Protein AF-A0AA35T6A8-F1 (afdb_monomer_lite)

Foldseek 3Di:
DVVVLVVVLVVLVVLVVVVVVVVPDDPVVVVVVVVPDPPPPPPVVVNVVNVVSVVVSVVSVVVVVVVVVVVVVVVVVVVVVVVVVVVVVVVVVVVVVVVVVVVVVVVVVVVVVVVVVVVVVVVVVVVVVVVVVVVVVVVVVVVVVVVVVVVVVVVVVVVVVVVVVVVVVVVVVVVVVVVVVVVVVVVVVVVVVVVVVVVVVVVVVVVVVVVVVVVVVVVVVVVVVVVVVVVVVVVVVVVVVDPDDDDDDPPVVVVVVVVVVVVVVVVVVVVVVPDDDDDDDDDDDPPPPVDDDDPLDDDPWDWDLWDWDDAPQWIWIALTDTDDAHFIWIARPVVGDIDTQHDQFHQWAWEAEPRWIKTAWGAGVVGDIFQAIWTQDPVVSDIDGPADGHPDGAGQWYWYYDHQKIWIAAHAQFFWIWIARNVVRDIDTDDTHPAHFGSWDWDADPRRIDTHGHDHPDPDDDDDDDD

Secondary structure (DSSP, 8-state):
-HHHHHHHHHHHHHHHHHHHHHHTS-HHHHHHHTTT----SHHHHHHHHHHHHHHHHHHHHHHHHHHHHHHHHHHHHHHHHHHHHHHHHHHHHHHHHHHHHHHHHHHHHHHHHHHHHHHHHHHHHHHHHHHHHHHHHHHHHHHHHHHHHHHHHHHHHHHHHHHHHHHHHHHHHHHHHHHHHHHHHHHHHHHHHHHHHHHHHHHHHHHHHHHHHHHHHHHHHHHHHHHHHHHHHHHHHHHTT-------SSSHHHHHHHHHHHHHHHHHHHHHTT--PPPPPPP----------------SS-EES-EEEEETTEEEEESSEESS--EEEEEETTTTEEEEEE---BS-EEEEETTEEEEE--B-TT--B---EEEEETTTTEEE--SPPPSS--SS-EEEEETTEEEEE--TT---EEEEETTTTEEEEEPPPSS--BS-EEEEETTEEEEE--B---S--------

pLDDT: mean 77.24, std 17.96, range [26.58, 97.88]

InterPro domains:
  IPR015915 Kelch-type beta-propeller [G3DSA:2.120.10.80] (229-461)
  IPR015915 Kelch-type beta-propeller [SSF117281] (291-443)

Organism: Geodia barretti (NCBI:txid519541)

Radius of gyration: 78.07 Å; chains: 1; bounding box: 128×66×271 Å

Sequence (467 aa):
MEKAELEEVAKGKEKMLAVKELETMDIPRLRKELKECQLEKSGIERLYQLKEEMAIVKEQEIAVKHKVLLDAQKQLATQTEEYLSLKEELKRKSAQIHSLKDDHRALETLKAEEIEMWESKFAAKDRQLLKEEEVVSETMRELSALQQKCSSLETQLAEKVNEIRNITDIKVAALNEEIRIKTGKLENLERMMATESQQLSKKKEALSKLREELSSLQQKCSSLETQLEKSERRNETLEAAEGANADMMTVKEATIAALTAELKEKDKFLQLSKNKVLEPLPSLLTCNLPLKWSNPMNMPLGMWAGQAVLLGGNIYVGGGGAEKNRGLLKFKMEGNVWTLISWPVENFGLAVVSDQLVAIGGAYKNSGAIDEVWVFNPATAAWLQPFPRMPTARSWASAIGFKRWVIVAGGSGKKCVEVLDTVTKEWYNAIALPRETARPSLTIDAGNPICGDGEIHDQHISSSAHS

Structure (mmCIF, N/CA/C/O backbone):
data_AF-A0AA35T6A8-F1
#
_entry.id   AF-A0AA35T6A8-F1
#
loop_
_atom_site.group_PDB
_atom_site.id
_atom_site.type_symbol
_atom_site.label_atom_id
_atom_site.label_alt_id
_atom_site.label_comp_id
_atom_site.label_asym_id
_atom_site.label_entity_id
_atom_site.label_seq_id
_atom_site.pdbx_PDB_ins_code
_atom_site.Cartn_x
_atom_site.Cartn_y
_atom_site.Cartn_z
_atom_site.occupancy
_atom_site.B_iso_or_equiv
_atom_site.auth_seq_id
_atom_site.auth_comp_id
_atom_site.auth_asym_id
_atom_site.auth_atom_id
_atom_site.pdbx_PDB_model_num
ATOM 1 N N . MET A 1 1 ? 41.158 25.167 -109.865 1.00 49.22 1 MET A N 1
ATOM 2 C CA . MET A 1 1 ? 42.283 25.787 -110.597 1.00 49.22 1 MET A CA 1
ATOM 3 C C . MET A 1 1 ? 43.148 24.755 -111.322 1.00 49.22 1 MET 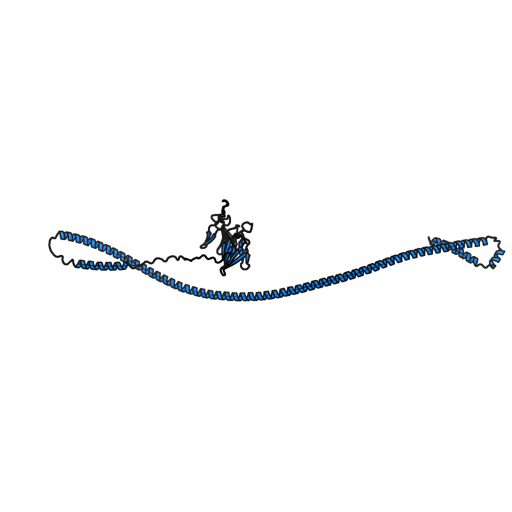A C 1
ATOM 5 O O . MET A 1 1 ? 43.542 25.050 -112.434 1.00 49.22 1 MET A O 1
ATOM 9 N N . GLU A 1 2 ? 43.339 23.531 -110.806 1.00 56.56 2 GLU A N 1
ATOM 10 C CA . GLU A 1 2 ? 44.155 22.478 -111.465 1.00 56.56 2 GLU A CA 1
ATOM 11 C C . GLU A 1 2 ? 43.682 22.029 -112.862 1.00 56.56 2 GLU A C 1
ATOM 13 O O . GLU A 1 2 ? 44.498 21.660 -113.699 1.00 56.56 2 GLU A O 1
ATOM 18 N N . LYS A 1 3 ? 42.373 22.065 -113.157 1.00 52.19 3 LYS A N 1
ATOM 19 C CA . LYS A 1 3 ? 41.840 21.548 -114.433 1.00 52.19 3 LYS A CA 1
ATOM 20 C C . LYS A 1 3 ? 42.220 22.405 -115.653 1.00 52.19 3 LYS A C 1
ATOM 22 O O . LYS A 1 3 ? 42.416 21.855 -116.729 1.00 52.19 3 LYS A O 1
ATOM 27 N N . ALA A 1 4 ? 42.349 23.722 -115.473 1.00 55.69 4 ALA A N 1
ATOM 28 C CA . ALA A 1 4 ? 42.693 24.654 -116.550 1.00 55.69 4 ALA A CA 1
ATOM 29 C C . ALA A 1 4 ? 44.192 24.604 -116.899 1.00 55.69 4 ALA A C 1
ATOM 31 O O . ALA A 1 4 ? 44.550 24.616 -118.072 1.00 55.69 4 ALA A O 1
ATOM 32 N N . GLU A 1 5 ? 45.060 24.465 -115.890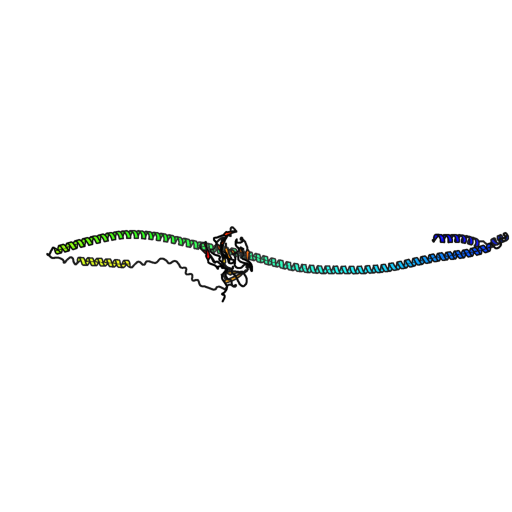 1.00 55.09 5 GLU A N 1
ATOM 33 C CA . GLU A 1 5 ? 46.511 24.313 -116.086 1.00 55.09 5 GLU A CA 1
ATOM 34 C C . GLU A 1 5 ? 46.851 22.954 -116.735 1.00 55.09 5 GLU A C 1
ATOM 36 O O . GLU A 1 5 ? 47.713 22.874 -117.608 1.00 55.09 5 GLU A O 1
ATOM 41 N N . LEU A 1 6 ? 46.118 21.883 -116.395 1.00 56.81 6 LEU A N 1
ATOM 42 C CA . LEU A 1 6 ? 46.264 20.569 -117.041 1.00 56.81 6 LEU A CA 1
ATOM 43 C C . LEU A 1 6 ? 45.809 20.556 -118.514 1.00 56.81 6 LEU A C 1
ATOM 45 O O . LEU A 1 6 ? 46.412 19.853 -119.326 1.00 56.81 6 LEU A O 1
ATOM 49 N N . GLU A 1 7 ? 44.779 21.328 -118.878 1.00 63.25 7 GLU A N 1
ATOM 50 C CA . GLU A 1 7 ? 44.326 21.476 -120.273 1.00 63.25 7 GLU A CA 1
ATOM 51 C C . GLU A 1 7 ? 45.355 22.205 -121.149 1.00 63.25 7 GLU A C 1
ATOM 53 O O . GLU A 1 7 ? 45.521 21.866 -122.325 1.00 63.25 7 GLU A O 1
ATOM 58 N N . GLU A 1 8 ? 46.082 23.172 -120.586 1.00 59.03 8 GLU A N 1
ATOM 59 C CA . GLU A 1 8 ? 47.137 23.892 -121.302 1.00 59.03 8 GLU A CA 1
ATOM 60 C C . GLU A 1 8 ? 48.355 22.989 -121.573 1.00 59.03 8 GLU A C 1
ATOM 62 O O . GLU A 1 8 ? 48.864 22.936 -122.697 1.00 59.03 8 GLU A O 1
ATOM 67 N N . VAL A 1 9 ? 48.741 22.168 -120.589 1.00 57.66 9 VAL A N 1
ATOM 68 C CA . VAL A 1 9 ? 49.792 21.145 -120.741 1.00 57.66 9 VAL A CA 1
ATOM 69 C C . VAL A 1 9 ? 49.379 20.055 -121.742 1.00 57.66 9 VAL A C 1
ATOM 71 O O . VAL A 1 9 ? 50.210 19.594 -122.529 1.00 57.66 9 VAL A O 1
ATOM 74 N N . ALA A 1 10 ? 48.098 19.666 -121.785 1.00 60.62 10 ALA A N 1
ATOM 75 C CA . ALA A 1 10 ? 47.586 18.705 -122.766 1.00 60.62 10 ALA A CA 1
ATOM 76 C C . ALA A 1 10 ? 47.690 19.231 -124.212 1.00 60.62 10 ALA A C 1
ATOM 78 O O . ALA A 1 10 ? 48.169 18.505 -125.087 1.00 60.62 10 ALA A O 1
ATOM 79 N N . LYS A 1 11 ? 47.353 20.509 -124.449 1.00 61.12 11 LYS A N 1
ATOM 80 C CA . LYS A 1 11 ? 47.552 21.178 -125.751 1.00 61.12 11 LYS A CA 1
ATOM 81 C C . LYS A 1 11 ? 49.030 21.264 -126.148 1.00 61.12 11 LYS A C 1
ATOM 83 O O . LYS A 1 11 ? 49.364 21.114 -127.323 1.00 61.12 11 LYS A O 1
ATOM 88 N N . GLY A 1 12 ? 49.931 21.465 -125.184 1.00 58.44 12 GLY A N 1
ATOM 89 C CA . GLY A 1 12 ? 51.380 21.399 -125.413 1.00 58.44 12 GLY A CA 1
ATOM 90 C C . GLY A 1 12 ? 51.865 19.996 -125.805 1.00 58.44 12 GLY A C 1
ATOM 91 O O . GLY A 1 12 ? 52.747 19.852 -126.651 1.00 58.44 12 GLY A O 1
ATOM 92 N N . LYS A 1 13 ? 51.251 18.946 -125.247 1.00 60.94 13 LYS A N 1
ATOM 93 C CA . LYS A 1 13 ? 51.594 17.542 -125.518 1.00 60.94 13 LYS A CA 1
ATOM 94 C C . LYS A 1 13 ? 51.197 17.087 -126.927 1.00 60.94 13 LYS A C 1
ATOM 96 O O . LYS A 1 13 ? 51.966 16.357 -127.548 1.00 60.94 13 LYS A O 1
ATOM 101 N N . GLU A 1 14 ? 50.061 17.553 -127.452 1.00 60.31 14 GLU A N 1
ATOM 102 C CA . GLU A 1 14 ? 49.667 17.331 -128.857 1.00 60.31 14 GLU A CA 1
ATOM 103 C C . GLU A 1 14 ? 50.665 17.961 -129.837 1.00 60.31 14 GLU A C 1
ATOM 105 O O . GLU A 1 14 ? 51.099 17.306 -130.785 1.00 60.31 14 GLU A O 1
ATOM 110 N N . LYS A 1 15 ? 51.119 19.194 -129.565 1.00 58.00 15 LYS A N 1
ATOM 111 C CA . LYS A 1 15 ? 52.179 19.843 -130.356 1.00 58.00 15 LYS A CA 1
ATOM 112 C C . LYS A 1 15 ? 53.506 19.079 -130.283 1.00 58.00 15 LYS A C 1
ATOM 114 O O . LYS A 1 15 ? 54.199 18.957 -131.289 1.00 58.00 15 LYS A O 1
ATOM 119 N N . MET A 1 16 ? 53.841 18.516 -129.120 1.00 57.50 16 MET A N 1
ATOM 120 C CA . MET A 1 16 ? 55.041 17.690 -128.938 1.00 57.50 16 MET A CA 1
ATOM 121 C C . MET A 1 16 ? 54.984 16.380 -129.743 1.00 57.50 16 MET A C 1
ATOM 123 O O . MET A 1 16 ? 56.014 15.911 -130.227 1.00 57.50 16 MET A O 1
ATOM 127 N N . LEU A 1 17 ? 53.792 15.792 -129.900 1.00 63.44 17 LEU A N 1
ATOM 128 C CA . LEU A 1 17 ? 53.585 14.577 -130.693 1.00 63.44 17 LEU A CA 1
ATOM 129 C C . LEU A 1 17 ? 53.823 14.843 -132.190 1.00 63.44 17 LEU A C 1
ATOM 131 O O . LEU A 1 17 ? 54.551 14.087 -132.828 1.00 63.44 17 LEU A O 1
ATOM 135 N N . ALA A 1 18 ? 53.312 15.968 -132.704 1.00 56.19 18 ALA A N 1
ATOM 136 C CA . ALA A 1 18 ? 53.524 16.406 -134.087 1.00 56.19 18 ALA A CA 1
ATOM 137 C C . ALA A 1 18 ? 55.010 16.666 -134.421 1.00 56.19 18 ALA A C 1
ATOM 139 O O . ALA A 1 18 ? 55.458 16.402 -135.534 1.00 56.19 18 ALA A O 1
ATOM 140 N N . VAL A 1 19 ? 55.810 17.135 -133.455 1.00 55.94 19 VAL A N 1
ATOM 141 C CA . VAL A 1 19 ? 57.266 17.312 -133.631 1.00 55.94 19 VAL A CA 1
ATOM 142 C C . VAL A 1 19 ? 58.009 15.971 -133.614 1.00 55.94 19 VAL A C 1
ATOM 144 O O . VAL A 1 19 ? 58.941 15.775 -134.390 1.00 55.94 19 VAL A O 1
ATOM 147 N N . LYS A 1 20 ? 57.567 15.006 -132.801 1.00 58.91 20 LYS A N 1
ATOM 148 C CA . LYS A 1 20 ? 58.153 13.655 -132.756 1.00 58.91 20 LYS A CA 1
ATOM 149 C C . LYS A 1 20 ? 57.885 12.851 -134.040 1.00 58.91 20 LYS A C 1
ATOM 151 O O . LYS A 1 20 ? 58.712 12.033 -134.445 1.00 58.91 20 LYS A O 1
ATOM 156 N N . GLU A 1 21 ? 56.759 13.111 -134.705 1.00 57.62 21 GLU A N 1
ATOM 157 C CA . GLU A 1 21 ? 56.459 12.601 -136.052 1.00 57.62 21 GLU A CA 1
ATOM 158 C C . GLU A 1 21 ? 57.355 13.239 -137.134 1.00 57.62 21 GLU A C 1
ATOM 160 O O . GLU A 1 21 ? 57.732 12.563 -138.088 1.00 57.62 21 GLU A O 1
ATOM 165 N N . LEU A 1 22 ? 57.791 14.495 -136.959 1.00 53.81 22 LEU A N 1
ATOM 166 C CA . LEU A 1 22 ? 58.756 15.158 -137.852 1.00 53.81 22 LEU A CA 1
ATOM 167 C C . LEU A 1 22 ? 60.210 14.691 -137.625 1.00 53.81 22 LEU A C 1
ATOM 169 O O . LEU A 1 22 ? 60.967 14.567 -138.586 1.00 53.81 22 LEU A O 1
ATOM 173 N N . GLU A 1 23 ? 60.606 14.379 -136.386 1.00 55.16 23 GLU A N 1
ATOM 174 C CA . GLU A 1 23 ? 61.948 13.861 -136.043 1.00 55.16 23 GLU A CA 1
ATOM 175 C C . GLU A 1 23 ? 62.201 12.415 -136.520 1.00 55.16 23 GLU A C 1
ATOM 177 O O . GLU A 1 23 ? 63.347 11.968 -136.554 1.00 55.16 23 GLU A O 1
ATOM 182 N N . THR A 1 24 ? 61.156 11.680 -136.914 1.00 54.47 24 THR A N 1
ATOM 183 C CA . THR A 1 24 ? 61.244 10.291 -137.410 1.00 54.47 24 THR A CA 1
ATOM 184 C C . THR A 1 24 ? 61.222 10.180 -138.942 1.00 54.47 24 THR A C 1
ATOM 186 O O . THR A 1 24 ? 61.254 9.074 -139.484 1.00 54.47 24 THR A O 1
ATOM 189 N N . MET A 1 25 ? 61.225 11.310 -139.662 1.00 51.81 25 MET A N 1
ATOM 190 C CA . MET A 1 25 ? 61.299 11.343 -141.126 1.00 51.81 25 MET A CA 1
ATOM 191 C C . MET A 1 25 ? 62.731 11.129 -141.648 1.00 51.81 25 MET A C 1
ATOM 193 O O . MET A 1 25 ? 63.676 11.819 -141.273 1.00 51.81 25 MET A O 1
ATOM 197 N N . ASP A 1 26 ? 62.873 10.172 -142.565 1.00 50.62 26 ASP A N 1
ATOM 198 C CA . ASP A 1 26 ? 64.152 9.663 -143.067 1.00 50.62 26 ASP A CA 1
ATOM 199 C C . ASP A 1 26 ? 64.905 10.678 -143.966 1.00 50.62 26 ASP A C 1
ATOM 201 O O . ASP A 1 26 ? 64.374 11.200 -144.956 1.00 50.62 26 ASP A O 1
ATOM 205 N N . ILE A 1 27 ? 66.180 10.931 -143.642 1.00 56.62 27 ILE A N 1
ATOM 206 C CA . ILE A 1 27 ? 67.072 11.955 -144.235 1.00 56.62 27 ILE A CA 1
ATOM 207 C C . ILE A 1 27 ? 67.194 11.893 -145.785 1.00 56.62 27 ILE A C 1
ATOM 209 O O . ILE A 1 27 ? 67.371 12.948 -146.408 1.00 56.62 27 ILE A O 1
ATOM 213 N N . PRO A 1 28 ? 67.061 10.737 -146.475 1.00 55.47 28 PRO A N 1
ATOM 214 C CA . PRO A 1 28 ? 67.062 10.687 -147.943 1.00 55.47 28 PRO A CA 1
ATOM 215 C C . PRO A 1 28 ? 65.798 11.261 -148.608 1.00 55.47 28 PRO A C 1
ATOM 217 O O . PRO A 1 28 ? 65.880 11.749 -149.736 1.00 55.47 28 PRO A O 1
ATOM 220 N N . ARG A 1 29 ? 64.637 11.245 -147.931 1.00 56.50 29 ARG A N 1
ATOM 221 C CA . ARG A 1 29 ? 63.355 11.736 -148.481 1.00 56.50 29 ARG A CA 1
ATOM 222 C C . ARG A 1 29 ? 63.285 13.268 -148.452 1.00 56.50 29 ARG A C 1
ATOM 224 O O . ARG A 1 29 ? 62.872 13.880 -149.433 1.00 56.50 29 ARG A O 1
ATOM 231 N N . LEU A 1 30 ? 63.856 13.875 -147.408 1.00 53.62 30 LEU A N 1
ATOM 232 C CA . LEU A 1 30 ? 64.055 15.325 -147.292 1.00 53.62 30 LEU A CA 1
ATOM 233 C C . LEU A 1 30 ? 64.978 15.885 -148.389 1.00 53.62 30 LEU A C 1
ATOM 235 O O . LEU A 1 30 ? 64.710 16.956 -148.920 1.00 53.62 30 LEU A O 1
ATOM 239 N N . ARG A 1 31 ? 66.023 15.154 -148.815 1.00 52.47 31 ARG A N 1
ATOM 240 C CA . ARG A 1 31 ? 66.916 15.596 -149.912 1.00 52.47 31 ARG A CA 1
ATOM 241 C C . ARG A 1 31 ? 66.251 15.614 -151.295 1.00 52.47 31 ARG A C 1
ATOM 243 O O . ARG A 1 31 ? 66.759 16.297 -152.183 1.00 52.47 31 ARG A O 1
ATOM 250 N N . LYS A 1 32 ? 65.154 14.872 -151.488 1.00 54.09 32 LYS A N 1
ATOM 251 C CA . LYS A 1 32 ? 64.404 14.825 -152.753 1.00 54.09 32 LYS A CA 1
ATOM 252 C C . LYS A 1 32 ? 63.395 15.974 -152.852 1.00 54.09 32 LYS A C 1
ATOM 254 O O . LYS A 1 32 ? 63.322 16.606 -153.896 1.00 54.09 32 LYS A O 1
ATOM 259 N N . GLU A 1 33 ? 62.718 16.313 -151.756 1.00 53.91 33 GLU A N 1
ATOM 260 C CA . GLU A 1 33 ? 61.797 17.463 -151.707 1.00 53.91 33 GLU A CA 1
ATOM 261 C C . GLU A 1 33 ? 62.531 18.817 -151.615 1.00 53.91 33 GLU A C 1
ATOM 263 O O . GLU A 1 33 ? 62.035 19.821 -152.120 1.00 53.91 33 GLU A O 1
ATOM 268 N N . LEU A 1 34 ? 63.771 18.844 -151.105 1.00 50.62 34 LEU A N 1
ATOM 269 C CA . LEU A 1 34 ? 64.625 20.044 -151.087 1.00 50.62 34 LEU A CA 1
ATOM 270 C C . LEU A 1 34 ? 65.124 20.476 -152.485 1.00 50.62 34 LEU A C 1
ATOM 272 O O . LEU A 1 34 ? 65.630 21.585 -152.637 1.00 50.62 34 LEU A O 1
ATOM 276 N N . LYS A 1 35 ? 65.019 19.617 -153.512 1.00 51.00 35 LYS A N 1
ATOM 277 C CA . LYS A 1 35 ? 65.485 19.915 -154.882 1.00 51.00 35 LYS A CA 1
ATOM 278 C C . LYS A 1 35 ? 64.384 20.422 -155.821 1.00 51.00 35 LYS A C 1
ATOM 280 O O . LYS A 1 35 ? 64.713 20.910 -156.897 1.00 51.00 35 LYS A O 1
ATOM 285 N N . GLU A 1 36 ? 63.114 20.344 -155.418 1.00 48.31 36 GLU A N 1
ATOM 286 C CA . GLU A 1 36 ? 61.959 20.674 -156.273 1.00 48.31 36 GLU A CA 1
ATOM 287 C C . GLU A 1 36 ? 61.032 21.760 -155.692 1.00 48.31 36 GLU A C 1
ATOM 289 O O . GLU A 1 36 ? 60.067 22.144 -156.345 1.00 48.31 36 GLU A O 1
ATOM 294 N N . CYS A 1 37 ? 61.336 22.343 -154.526 1.00 44.62 37 CYS A N 1
ATOM 295 C CA . CYS A 1 37 ? 60.603 23.496 -153.992 1.00 44.62 37 CYS A CA 1
ATOM 296 C C . CYS A 1 37 ? 61.549 24.529 -153.365 1.00 44.62 37 CYS A C 1
ATOM 298 O O . CYS A 1 37 ? 62.244 24.257 -152.387 1.00 44.62 37 CYS A O 1
ATOM 300 N N . GLN A 1 38 ? 61.543 25.737 -153.933 1.00 47.31 38 GLN A N 1
ATOM 301 C CA . GLN A 1 38 ? 62.182 26.947 -153.411 1.00 47.31 38 GLN A CA 1
ATOM 302 C C . GLN A 1 38 ? 61.519 27.385 -152.089 1.00 47.31 38 GLN A C 1
ATOM 304 O O . GLN A 1 38 ? 60.707 28.304 -152.060 1.00 47.31 38 GLN A O 1
ATOM 309 N N . LEU A 1 39 ? 61.859 26.719 -150.985 1.00 42.22 39 LEU A N 1
ATOM 310 C CA . LEU A 1 39 ? 61.559 27.164 -149.622 1.00 42.22 39 LEU A CA 1
ATOM 311 C C . LEU A 1 39 ? 62.867 27.581 -148.941 1.00 42.22 39 LEU A C 1
ATOM 313 O O . LEU A 1 39 ? 63.480 26.842 -148.172 1.00 42.22 39 LEU A O 1
ATOM 317 N N . GLU A 1 40 ? 63.311 28.791 -149.280 1.00 45.59 40 GLU A N 1
ATOM 318 C CA . GLU A 1 40 ? 64.418 29.491 -148.633 1.00 45.59 40 GLU A CA 1
ATOM 319 C C . GLU A 1 40 ? 64.106 29.749 -147.144 1.00 45.59 40 GLU A C 1
ATOM 321 O O . GLU A 1 40 ? 63.039 30.259 -146.807 1.00 45.59 40 GLU A O 1
ATOM 326 N N . LYS A 1 41 ? 65.061 29.411 -146.260 1.00 52.16 41 LYS A N 1
ATOM 327 C CA . LYS A 1 41 ? 65.242 29.834 -144.845 1.00 52.16 41 LYS A CA 1
ATOM 328 C C . LYS A 1 41 ? 64.117 29.612 -143.807 1.00 52.16 41 LYS A C 1
ATOM 330 O O . LYS A 1 41 ? 64.450 29.407 -142.643 1.00 52.16 41 LYS A O 1
ATOM 335 N N . SER A 1 42 ? 62.839 29.553 -144.175 1.00 55.22 42 SER A N 1
ATOM 336 C CA . SER A 1 42 ? 61.706 29.567 -143.227 1.00 55.22 42 SER A CA 1
ATOM 337 C C . SER A 1 42 ? 61.491 28.268 -142.429 1.00 55.22 42 SER A C 1
ATOM 339 O O . SER A 1 42 ? 60.968 28.300 -141.316 1.00 55.22 42 SER A O 1
ATOM 341 N N . GLY A 1 43 ? 61.908 27.110 -142.956 1.00 56.88 43 GLY A N 1
ATOM 342 C CA . GLY A 1 43 ? 61.709 25.810 -142.295 1.00 56.88 43 GLY A CA 1
ATOM 343 C C . GLY A 1 43 ? 62.667 25.532 -141.128 1.00 56.88 43 GLY A C 1
ATOM 344 O O . GLY A 1 43 ? 62.279 24.897 -140.150 1.00 56.88 43 GLY A O 1
ATOM 345 N N . ILE A 1 44 ? 63.905 26.036 -141.200 1.00 59.81 44 ILE A N 1
ATOM 346 C CA . ILE A 1 44 ? 64.916 25.851 -140.143 1.00 59.81 44 ILE A CA 1
ATOM 347 C C . ILE A 1 44 ? 64.602 26.750 -138.940 1.00 59.81 44 ILE A C 1
ATOM 349 O O . ILE A 1 44 ? 64.668 26.281 -137.806 1.00 59.81 44 ILE A O 1
ATOM 353 N N . GLU A 1 45 ? 64.181 28.000 -139.167 1.00 59.59 45 GLU A N 1
ATOM 354 C CA . GLU A 1 45 ? 63.747 28.909 -138.090 1.00 59.59 45 GLU A CA 1
ATOM 355 C C . GLU A 1 45 ? 62.572 28.327 -137.291 1.00 59.59 45 GLU A C 1
ATOM 357 O O . GLU A 1 45 ? 62.576 28.371 -136.062 1.00 59.59 45 GLU A O 1
ATOM 362 N N . ARG A 1 46 ? 61.619 27.670 -137.965 1.00 62.72 46 ARG A N 1
ATOM 363 C CA . ARG A 1 46 ? 60.451 27.063 -137.312 1.00 62.72 46 ARG A CA 1
ATOM 364 C C . ARG A 1 46 ? 60.798 25.870 -136.412 1.00 62.72 46 ARG A C 1
ATOM 366 O O . ARG A 1 46 ? 60.153 25.679 -135.385 1.00 62.72 46 ARG A O 1
ATOM 373 N N . LEU A 1 47 ? 61.830 25.094 -136.756 1.00 61.28 47 LEU A N 1
ATOM 374 C CA . LEU A 1 47 ? 62.330 23.995 -135.916 1.00 61.28 47 LEU A CA 1
ATOM 375 C C . LEU A 1 47 ? 63.048 24.499 -134.657 1.00 61.28 47 LEU A C 1
ATOM 377 O O . LEU A 1 47 ? 62.857 23.929 -133.583 1.00 61.28 47 LEU A O 1
ATOM 381 N N . TYR A 1 48 ? 63.841 25.571 -134.761 1.00 63.88 48 TYR A N 1
ATOM 382 C CA . TYR A 1 48 ? 64.457 26.195 -133.583 1.00 63.88 48 TYR A CA 1
ATOM 383 C C . TYR A 1 48 ? 63.398 26.763 -132.632 1.00 63.88 48 TYR A C 1
ATOM 385 O O . TYR A 1 48 ? 63.482 26.531 -131.428 1.00 63.88 48 TYR A O 1
ATOM 393 N N . GLN A 1 49 ? 62.361 27.399 -133.179 1.00 67.31 49 GLN A N 1
ATOM 394 C CA . GLN A 1 49 ? 61.250 27.955 -132.408 1.00 67.31 49 GLN A CA 1
ATOM 395 C C . GLN A 1 49 ? 60.448 26.862 -131.676 1.00 67.31 49 GLN A C 1
ATOM 397 O O . GLN A 1 49 ? 60.186 26.977 -130.483 1.00 67.31 49 GLN A O 1
ATOM 402 N N . LEU A 1 50 ? 60.156 25.737 -132.341 1.00 67.12 50 LEU A N 1
ATOM 403 C CA . LEU A 1 50 ? 59.496 24.580 -131.716 1.00 67.12 50 LEU A CA 1
ATOM 404 C C . LEU A 1 50 ? 60.348 23.917 -130.621 1.00 67.12 50 LEU A C 1
ATOM 406 O O . LEU A 1 50 ? 59.808 23.441 -129.622 1.00 67.12 50 LEU A O 1
ATOM 410 N N . LYS A 1 51 ? 61.677 23.887 -130.775 1.00 67.38 51 LYS A N 1
ATOM 411 C CA . LYS A 1 51 ? 62.591 23.353 -129.753 1.00 67.38 51 LYS A CA 1
ATOM 412 C C . LYS A 1 51 ? 62.622 24.231 -128.498 1.00 67.38 51 LYS A C 1
ATOM 414 O O . LYS A 1 51 ? 62.697 23.703 -127.388 1.00 67.38 51 LYS A O 1
ATOM 419 N N . GLU A 1 52 ? 62.551 25.545 -128.676 1.00 68.75 52 GLU A N 1
ATOM 420 C CA . GLU A 1 52 ? 62.472 26.524 -127.589 1.00 68.75 52 GLU A CA 1
ATOM 421 C C . GLU A 1 52 ? 61.116 26.435 -126.865 1.00 68.75 52 GLU A C 1
ATOM 423 O O . GLU A 1 52 ? 61.077 26.322 -125.640 1.00 68.75 52 GLU A O 1
ATOM 428 N N . GLU A 1 53 ? 60.011 26.310 -127.611 1.00 73.19 53 GLU A N 1
ATOM 429 C CA . GLU A 1 53 ? 58.681 26.027 -127.050 1.00 73.19 53 GLU A CA 1
ATOM 430 C C . GLU A 1 53 ? 58.646 24.694 -126.275 1.00 73.19 53 GLU A C 1
ATOM 432 O O . GLU A 1 53 ? 58.079 24.619 -125.184 1.00 73.19 53 GLU A O 1
ATOM 437 N N . MET A 1 54 ? 59.302 23.641 -126.777 1.00 67.25 54 MET A N 1
ATOM 438 C CA . MET A 1 54 ? 59.419 22.359 -126.068 1.00 67.25 54 MET A CA 1
ATOM 439 C C . MET A 1 54 ? 60.203 22.459 -124.756 1.00 67.25 54 MET A C 1
ATOM 441 O O . MET A 1 54 ? 59.886 21.740 -123.804 1.00 67.25 54 MET A O 1
ATOM 445 N N . ALA A 1 55 ? 61.241 23.297 -124.702 1.00 69.06 55 ALA A N 1
ATOM 446 C CA . ALA A 1 55 ? 62.002 23.521 -123.478 1.00 69.06 55 ALA A CA 1
ATOM 447 C C . ALA A 1 55 ? 61.121 24.190 -122.412 1.00 69.06 55 ALA A C 1
ATOM 449 O O . ALA A 1 55 ? 61.063 23.699 -121.285 1.00 69.06 55 ALA A O 1
ATOM 450 N N . ILE A 1 56 ? 60.350 25.208 -122.809 1.00 72.81 56 ILE A N 1
ATOM 451 C CA . ILE A 1 56 ? 59.402 25.915 -121.936 1.00 72.81 56 ILE A CA 1
ATOM 452 C C . ILE A 1 56 ? 58.332 24.956 -121.396 1.00 72.81 56 ILE A C 1
ATOM 454 O O . ILE A 1 56 ? 58.086 24.922 -120.192 1.00 72.81 56 ILE A O 1
ATOM 458 N N . VAL A 1 57 ? 57.732 24.118 -122.250 1.00 72.12 57 VAL A N 1
ATOM 459 C CA . VAL A 1 57 ? 56.696 23.156 -121.824 1.00 72.12 57 VAL A CA 1
ATOM 460 C C . VAL A 1 57 ? 57.253 22.115 -120.844 1.00 72.12 57 VAL A C 1
ATOM 462 O O . VAL A 1 57 ? 56.588 21.774 -119.866 1.00 72.12 57 VAL A O 1
ATOM 465 N N . LYS A 1 58 ? 58.480 21.617 -121.055 1.00 70.62 58 LYS A N 1
ATOM 466 C CA . LYS A 1 58 ? 59.123 20.684 -120.110 1.00 70.62 58 LYS A CA 1
ATOM 467 C C . LYS A 1 58 ? 59.418 21.338 -118.765 1.00 70.62 58 LYS A C 1
ATOM 469 O O . LYS A 1 58 ? 59.236 20.701 -117.730 1.00 70.62 58 LYS A O 1
ATOM 474 N N . GLU A 1 59 ? 59.866 22.588 -118.773 1.00 73.88 59 GLU A N 1
ATOM 475 C CA . GLU A 1 59 ? 60.146 23.345 -117.554 1.00 73.88 59 GLU A CA 1
ATOM 476 C C . GLU A 1 59 ? 58.857 23.622 -116.764 1.00 73.88 59 GLU A C 1
ATOM 478 O O . GLU A 1 59 ? 58.817 23.410 -115.551 1.00 73.88 59 GLU A O 1
ATOM 483 N N . GLN A 1 60 ? 57.761 23.952 -117.456 1.00 75.81 60 GLN A N 1
ATOM 484 C CA . GLN A 1 60 ? 56.424 24.061 -116.867 1.00 75.81 60 GLN A CA 1
ATOM 485 C C . GLN A 1 60 ? 55.926 22.723 -116.293 1.00 75.81 60 GLN A C 1
ATOM 487 O O . GLN A 1 60 ? 55.421 22.688 -115.172 1.00 75.81 60 GLN A O 1
ATOM 492 N N . GLU A 1 61 ? 56.108 21.601 -117.001 1.00 72.00 61 GLU A N 1
ATOM 493 C CA . GLU A 1 61 ? 55.714 20.272 -116.509 1.00 72.00 61 GLU A CA 1
ATOM 494 C C . GLU A 1 61 ? 56.498 19.870 -115.246 1.00 72.00 61 GLU A C 1
ATOM 496 O O . GLU A 1 61 ? 55.925 19.322 -114.298 1.00 72.00 61 GLU A O 1
ATOM 501 N N . ILE A 1 62 ? 57.802 20.165 -115.200 1.00 73.19 62 ILE A N 1
ATOM 502 C CA . ILE A 1 62 ? 58.643 19.943 -114.016 1.00 73.19 62 ILE A CA 1
ATOM 503 C C . ILE A 1 62 ? 58.178 20.830 -112.856 1.00 73.19 62 ILE A C 1
ATOM 505 O O . ILE A 1 62 ? 58.047 20.334 -111.736 1.00 73.19 62 ILE A O 1
ATOM 509 N N . ALA A 1 63 ? 57.872 22.105 -113.108 1.00 74.12 63 ALA A N 1
ATOM 510 C CA . ALA A 1 63 ? 57.389 23.030 -112.085 1.00 74.12 63 ALA A CA 1
ATOM 511 C C . ALA A 1 63 ? 56.049 22.579 -111.477 1.00 74.12 63 ALA A C 1
ATOM 513 O O . ALA A 1 63 ? 55.898 22.576 -110.253 1.00 74.12 63 ALA A O 1
ATOM 514 N N . VAL A 1 64 ? 55.104 22.123 -112.308 1.00 78.25 64 VAL A N 1
ATOM 515 C CA . VAL A 1 64 ? 53.814 21.582 -111.847 1.00 78.25 64 VAL A CA 1
ATOM 516 C C . VAL A 1 64 ? 54.023 20.322 -111.005 1.00 78.25 64 VAL A C 1
ATOM 518 O O . VAL A 1 64 ? 53.492 20.233 -109.898 1.00 78.25 64 VAL A O 1
ATOM 521 N N . LYS A 1 65 ? 54.845 19.369 -111.466 1.00 75.19 65 LYS A N 1
ATOM 522 C CA . LYS A 1 65 ? 55.151 18.150 -110.694 1.00 75.19 65 LYS A CA 1
ATOM 523 C C . LYS A 1 65 ? 55.834 18.464 -109.367 1.00 75.19 65 LYS A C 1
ATOM 525 O O . LYS A 1 65 ? 55.505 17.843 -108.361 1.00 75.19 65 LYS A O 1
ATOM 530 N N . HIS A 1 66 ? 56.749 19.431 -109.345 1.00 79.25 66 HIS A N 1
ATOM 531 C CA . HIS A 1 66 ? 57.433 19.843 -108.123 1.00 79.25 66 HIS A CA 1
ATOM 532 C C . HIS A 1 66 ? 56.466 20.486 -107.120 1.00 79.25 66 HIS A C 1
ATOM 534 O O . HIS A 1 66 ? 56.528 20.171 -105.935 1.00 79.25 66 HIS A O 1
ATOM 540 N N . LYS A 1 67 ? 55.522 21.311 -107.591 1.00 79.75 67 LYS A N 1
ATOM 541 C CA . LYS A 1 67 ? 54.465 21.898 -106.755 1.00 79.75 67 LYS A CA 1
ATOM 542 C C . LYS A 1 67 ? 53.557 20.826 -106.145 1.00 79.75 67 LYS A C 1
ATOM 544 O O . LYS A 1 67 ? 53.371 20.822 -104.934 1.00 79.75 67 LYS A O 1
ATOM 549 N N . VAL A 1 68 ? 53.077 19.876 -106.953 1.00 79.50 68 VAL A N 1
ATOM 550 C CA . VAL A 1 68 ? 52.255 18.747 -106.473 1.00 79.50 68 VAL A CA 1
ATOM 551 C C . VAL A 1 68 ? 53.014 17.912 -105.438 1.00 79.50 68 VAL A C 1
ATOM 553 O O . VAL A 1 68 ? 52.455 17.535 -104.411 1.00 79.50 68 VAL A O 1
ATOM 556 N N . LEU A 1 69 ? 54.302 17.648 -105.674 1.00 74.19 69 LEU A N 1
ATOM 557 C CA . LEU A 1 69 ? 55.133 16.872 -104.754 1.00 74.19 69 LEU A CA 1
ATOM 558 C C . LEU A 1 69 ? 55.386 17.619 -103.435 1.00 74.19 69 LEU A C 1
ATOM 560 O O . LEU A 1 69 ? 55.358 17.006 -102.370 1.00 74.19 69 LEU A O 1
ATOM 564 N N . LEU A 1 70 ? 55.569 18.940 -103.494 1.00 81.88 70 LEU A N 1
ATOM 565 C CA . LEU A 1 70 ? 55.719 19.793 -102.316 1.00 81.88 70 LEU A CA 1
ATOM 566 C C . LEU A 1 70 ? 54.423 19.867 -101.495 1.00 81.88 70 LEU A C 1
ATOM 568 O O . LEU A 1 70 ? 54.467 19.804 -100.267 1.00 81.88 70 LEU A O 1
ATOM 572 N N . ASP A 1 71 ? 53.269 19.971 -102.154 1.00 80.12 71 ASP A N 1
ATOM 573 C CA . ASP A 1 71 ? 51.969 19.993 -101.481 1.00 80.12 71 ASP A CA 1
ATOM 574 C C . ASP A 1 71 ? 51.649 18.629 -100.842 1.00 80.12 71 ASP A C 1
ATOM 576 O O . ASP A 1 71 ? 51.204 18.580 -99.694 1.00 80.12 71 ASP A O 1
ATOM 580 N N . ALA A 1 72 ? 51.996 17.520 -101.507 1.00 72.62 72 ALA A N 1
ATOM 581 C CA . ALA A 1 72 ? 51.908 16.177 -100.930 1.00 72.62 72 ALA A CA 1
ATOM 582 C C . ALA A 1 72 ? 52.848 15.990 -99.722 1.00 72.62 72 ALA A C 1
ATOM 584 O O . ALA A 1 72 ? 52.454 15.392 -98.721 1.00 72.62 72 ALA A O 1
ATOM 585 N N . GLN A 1 73 ? 54.070 16.536 -99.764 1.00 76.81 73 GLN A N 1
ATOM 586 C CA . GLN A 1 73 ? 54.991 16.516 -98.619 1.00 76.81 73 GLN A CA 1
ATOM 587 C C . GLN A 1 73 ? 54.454 17.315 -97.427 1.00 76.81 73 GLN A C 1
ATOM 589 O O . GLN A 1 73 ? 54.555 16.852 -96.292 1.00 76.81 73 GLN A O 1
ATOM 594 N N . LYS A 1 74 ? 53.844 18.482 -97.666 1.00 83.31 74 LYS A N 1
ATOM 595 C CA . LYS A 1 74 ? 53.194 19.274 -96.608 1.00 83.31 74 LYS A CA 1
ATOM 596 C C . LYS A 1 74 ? 51.996 18.540 -96.002 1.00 83.31 74 LYS A C 1
ATOM 598 O O . LYS A 1 74 ? 51.836 18.541 -94.782 1.00 83.31 74 LYS A O 1
ATOM 603 N N . GLN A 1 75 ? 51.181 17.882 -96.827 1.00 80.25 75 GLN A N 1
ATOM 604 C CA . GLN A 1 75 ? 50.079 17.041 -96.345 1.00 80.25 75 GLN A CA 1
ATOM 605 C C . GLN A 1 75 ? 50.585 15.855 -95.516 1.00 80.25 75 GLN A C 1
ATOM 607 O O . GLN A 1 75 ? 50.045 15.572 -94.452 1.00 80.25 75 GLN A O 1
ATOM 612 N N . LEU A 1 76 ? 51.663 15.196 -95.942 1.00 78.25 76 LEU A N 1
ATOM 613 C CA . LEU A 1 76 ? 52.241 14.092 -95.178 1.00 78.25 76 LEU A CA 1
ATOM 614 C C . LEU A 1 76 ? 52.850 14.567 -93.848 1.00 78.25 76 LEU A C 1
ATOM 616 O O . LEU A 1 76 ? 52.708 13.890 -92.831 1.00 78.25 76 LEU A O 1
ATOM 620 N N . ALA A 1 77 ? 53.501 15.733 -93.834 1.00 77.50 77 ALA A N 1
ATOM 621 C CA . ALA A 1 77 ? 54.056 16.324 -92.618 1.00 77.50 77 ALA A CA 1
ATOM 622 C C . ALA A 1 77 ? 52.954 16.670 -91.604 1.00 77.50 77 ALA A C 1
ATOM 624 O O . ALA A 1 77 ? 53.047 16.268 -90.447 1.00 77.50 77 ALA A O 1
ATOM 625 N N . THR A 1 78 ? 51.877 17.321 -92.056 1.00 82.19 78 THR A N 1
ATOM 626 C CA . THR A 1 78 ? 50.715 17.643 -91.205 1.00 82.19 78 THR A CA 1
ATOM 627 C C . THR A 1 78 ? 50.041 16.383 -90.657 1.00 82.19 78 THR A C 1
ATOM 629 O O . THR A 1 78 ? 49.834 16.283 -89.451 1.00 82.19 78 THR A O 1
ATOM 632 N N . GLN A 1 79 ? 49.818 15.359 -91.488 1.00 81.69 79 GLN A N 1
ATOM 633 C CA . GLN A 1 79 ? 49.293 14.065 -91.027 1.00 81.69 79 GLN A CA 1
ATOM 634 C C . GLN A 1 79 ? 50.220 13.364 -90.020 1.00 81.69 79 GLN A C 1
ATOM 636 O O . GLN A 1 79 ? 49.754 12.687 -89.104 1.00 81.69 79 GLN A O 1
ATOM 641 N N . THR A 1 80 ? 51.538 13.519 -90.167 1.00 80.38 80 THR A N 1
ATOM 642 C CA . THR A 1 80 ? 52.516 12.934 -89.238 1.00 80.38 80 THR A CA 1
ATOM 643 C C . THR A 1 80 ? 52.488 13.638 -87.880 1.00 80.38 80 THR A C 1
ATOM 645 O O . THR A 1 80 ? 52.546 12.970 -86.847 1.00 80.38 80 THR A O 1
ATOM 648 N N . GLU A 1 81 ? 52.360 14.966 -87.859 1.00 85.06 81 GLU A N 1
ATOM 649 C CA . GLU A 1 81 ? 52.197 15.742 -86.624 1.00 85.06 81 GLU A CA 1
ATOM 650 C C . GLU A 1 81 ? 50.881 15.405 -85.910 1.00 85.06 81 GLU A C 1
ATOM 652 O O . GLU A 1 81 ? 50.887 15.155 -84.702 1.00 85.06 81 GLU A O 1
ATOM 657 N N . GLU A 1 82 ? 49.774 15.298 -86.652 1.00 85.88 82 GLU A N 1
ATOM 658 C CA . GLU A 1 82 ? 48.479 14.855 -86.117 1.00 85.88 82 GLU A CA 1
ATOM 659 C C . GLU A 1 82 ? 48.568 13.444 -85.516 1.00 85.88 82 GLU A C 1
ATOM 661 O O . GLU A 1 82 ? 48.108 13.206 -84.396 1.00 85.88 82 GLU A O 1
ATOM 666 N N . TYR A 1 83 ? 49.226 12.509 -86.209 1.00 82.75 83 TYR A N 1
ATOM 667 C CA . TYR A 1 83 ? 49.440 11.151 -85.709 1.00 82.75 83 TYR A CA 1
ATOM 668 C C . TYR A 1 83 ? 50.280 11.121 -84.424 1.00 82.75 83 TYR A C 1
ATOM 670 O O . TYR A 1 83 ? 49.951 10.395 -83.481 1.00 82.75 83 TYR A O 1
ATOM 678 N N . LEU A 1 84 ? 51.360 11.907 -84.356 1.00 84.31 84 LEU A N 1
ATOM 679 C CA . LEU A 1 84 ? 52.194 12.001 -83.155 1.00 84.31 84 LEU A CA 1
ATOM 680 C C . LEU A 1 84 ? 51.418 12.601 -81.978 1.00 84.31 84 LEU A C 1
ATOM 682 O O . LEU A 1 84 ? 51.503 12.068 -80.870 1.00 84.31 84 LEU A O 1
ATOM 686 N N . SER A 1 85 ? 50.608 13.632 -82.227 1.00 86.50 85 SER A N 1
ATOM 687 C CA . SER A 1 85 ? 49.733 14.239 -81.220 1.00 86.50 85 SER A CA 1
ATOM 688 C C . SER A 1 85 ? 48.729 13.228 -80.651 1.00 86.50 85 SER A C 1
ATOM 690 O O . SER A 1 85 ? 48.665 13.023 -79.435 1.00 86.50 85 SER A O 1
ATOM 692 N N . LEU A 1 86 ? 48.027 12.492 -81.521 1.00 84.81 86 LEU A N 1
ATOM 693 C CA . LEU A 1 86 ? 47.084 11.443 -81.114 1.00 84.81 86 LEU A CA 1
ATOM 694 C C . LEU A 1 86 ? 47.770 10.306 -80.346 1.00 84.81 86 LEU A C 1
ATOM 696 O O . LEU A 1 86 ? 47.213 9.770 -79.386 1.00 84.81 86 LEU A O 1
ATOM 700 N N . LYS A 1 87 ? 48.996 9.936 -80.730 1.00 84.31 87 LYS A N 1
ATOM 701 C CA . LYS A 1 87 ? 49.779 8.909 -80.032 1.00 84.31 87 LYS A CA 1
ATOM 702 C C . LYS A 1 87 ? 50.161 9.347 -78.616 1.00 84.31 87 LYS A C 1
ATOM 704 O O . LYS A 1 87 ? 50.113 8.532 -77.690 1.00 84.31 87 LYS A O 1
ATOM 709 N N . GLU A 1 88 ? 50.528 10.612 -78.428 1.00 87.56 88 GLU A N 1
ATOM 710 C CA . GLU A 1 88 ? 50.774 11.167 -77.095 1.00 87.56 88 GLU A CA 1
ATOM 711 C C . GLU A 1 88 ? 49.497 11.217 -76.255 1.00 87.56 88 GLU A C 1
ATOM 713 O O . GLU A 1 88 ? 49.526 10.846 -75.077 1.00 87.56 88 GLU A O 1
ATOM 718 N N . GLU A 1 89 ? 48.370 11.609 -76.850 1.00 86.81 89 GLU A N 1
ATOM 719 C CA . GLU A 1 89 ? 47.080 11.623 -76.162 1.00 86.81 89 GLU A CA 1
ATOM 720 C C . GLU A 1 89 ? 46.653 10.213 -75.733 1.00 86.81 89 GLU A C 1
ATOM 722 O O . GLU A 1 89 ? 46.294 10.006 -74.572 1.00 86.81 89 GLU A O 1
ATOM 727 N N . LEU A 1 90 ? 46.798 9.212 -76.607 1.00 82.94 90 LEU A N 1
ATOM 728 C CA . LEU A 1 90 ? 46.544 7.808 -76.277 1.00 82.94 90 LEU A CA 1
ATOM 729 C C . LEU A 1 90 ? 47.421 7.339 -75.111 1.00 82.94 90 LEU A C 1
ATOM 731 O O . LEU A 1 90 ? 46.934 6.669 -74.199 1.00 82.94 90 LEU A O 1
ATOM 735 N N . LYS A 1 91 ? 48.705 7.721 -75.094 1.00 86.88 91 LYS A N 1
ATOM 736 C CA . LYS A 1 91 ? 49.616 7.390 -73.991 1.00 86.88 91 LYS A CA 1
ATOM 737 C C . LYS A 1 91 ? 49.129 8.002 -72.676 1.00 86.88 91 LYS A C 1
ATOM 739 O O . LYS A 1 91 ? 49.057 7.282 -71.677 1.00 86.88 91 LYS A O 1
ATOM 744 N N . ARG A 1 92 ? 48.724 9.280 -72.684 1.00 87.81 92 ARG A N 1
ATOM 745 C CA . ARG A 1 92 ? 48.147 9.970 -71.513 1.00 87.81 92 ARG A CA 1
ATOM 746 C C . ARG A 1 92 ? 46.867 9.286 -71.031 1.00 87.81 92 ARG A C 1
ATOM 748 O O . ARG A 1 92 ? 46.752 8.989 -69.845 1.00 87.81 92 ARG A O 1
ATOM 755 N N . LYS A 1 93 ? 45.942 8.966 -71.940 1.00 85.88 93 LYS A N 1
ATOM 756 C CA . LYS A 1 93 ? 44.697 8.253 -71.612 1.00 85.88 93 LYS A CA 1
ATOM 757 C C . LYS A 1 93 ? 44.969 6.853 -71.058 1.00 85.88 93 LYS A C 1
ATOM 759 O O . LYS A 1 93 ? 44.337 6.458 -70.084 1.00 85.88 93 LYS A O 1
ATOM 764 N N . SER A 1 94 ? 45.946 6.126 -71.605 1.00 80.75 94 SER A N 1
ATOM 765 C CA . SER A 1 94 ? 46.320 4.801 -71.093 1.00 80.75 94 SER A CA 1
ATOM 766 C C . SER A 1 94 ? 46.860 4.867 -69.661 1.00 80.75 94 SER A C 1
ATOM 768 O O . SER A 1 94 ? 46.484 4.037 -68.836 1.00 80.75 94 SER A O 1
ATOM 770 N N . ALA A 1 95 ? 47.673 5.879 -69.338 1.00 84.81 95 ALA A N 1
ATOM 771 C CA . ALA A 1 95 ? 48.184 6.092 -67.986 1.00 84.81 95 ALA A CA 1
ATOM 772 C C . ALA A 1 95 ? 47.050 6.449 -67.013 1.00 84.81 95 ALA A C 1
ATOM 774 O O . ALA A 1 95 ? 46.984 5.899 -65.916 1.00 84.81 95 ALA A O 1
ATOM 775 N N . GLN A 1 96 ? 46.106 7.291 -67.449 1.00 84.69 96 GLN A N 1
ATOM 776 C CA . GLN A 1 96 ? 44.921 7.638 -66.664 1.00 84.69 96 GLN A CA 1
ATOM 777 C C . GLN A 1 96 ? 44.057 6.404 -66.344 1.00 84.69 96 GLN A C 1
ATOM 779 O O . GLN A 1 96 ? 43.601 6.252 -65.215 1.00 84.69 96 GLN A O 1
ATOM 784 N N . ILE A 1 97 ? 43.878 5.486 -67.302 1.00 80.31 97 ILE A N 1
ATOM 785 C CA . ILE A 1 97 ? 43.151 4.223 -67.082 1.00 80.31 97 ILE A CA 1
ATOM 786 C C . ILE A 1 97 ? 43.861 3.329 -66.058 1.00 80.31 97 ILE A C 1
ATOM 788 O O . ILE A 1 97 ? 43.190 2.691 -65.251 1.00 80.31 97 ILE A O 1
ATOM 792 N N . HIS A 1 98 ? 45.196 3.259 -66.079 1.00 82.62 98 HIS A N 1
ATOM 793 C CA . HIS A 1 98 ? 45.942 2.463 -65.098 1.00 82.62 98 HIS A CA 1
ATOM 794 C C . HIS A 1 98 ? 45.795 3.035 -63.683 1.00 82.62 98 HIS A C 1
ATOM 796 O O . HIS A 1 98 ? 45.454 2.280 -62.780 1.00 82.62 98 HIS A O 1
ATOM 802 N N . SER A 1 99 ? 45.917 4.358 -63.520 1.00 87.50 99 SER A N 1
ATOM 803 C CA . SER A 1 99 ? 45.681 5.031 -62.231 1.00 87.50 99 SER A CA 1
ATOM 804 C C . SER A 1 99 ? 44.289 4.723 -61.673 1.00 87.50 99 SER A C 1
ATOM 806 O O . SER A 1 99 ? 44.165 4.298 -60.533 1.00 87.50 99 SER A O 1
ATOM 808 N N . LEU A 1 100 ? 43.243 4.845 -62.500 1.00 83.88 100 LEU A N 1
ATOM 809 C CA . LEU A 1 100 ? 41.868 4.560 -62.072 1.00 83.88 100 LEU A CA 1
ATOM 810 C C . LEU A 1 100 ? 41.649 3.089 -61.685 1.00 83.88 100 LEU A C 1
ATOM 812 O O . LEU A 1 100 ? 40.824 2.796 -60.823 1.00 83.88 100 LEU A O 1
ATOM 816 N N . LYS A 1 101 ? 42.364 2.147 -62.315 1.00 83.88 101 LYS A N 1
ATOM 817 C CA . LYS A 1 101 ? 42.308 0.727 -61.932 1.00 83.88 101 LYS A CA 1
ATOM 818 C C . LYS A 1 101 ? 42.958 0.477 -60.576 1.00 83.88 101 LYS A C 1
ATOM 820 O O . LYS A 1 101 ? 42.445 -0.345 -59.821 1.00 83.88 101 LYS A O 1
ATOM 825 N N . ASP A 1 102 ? 44.060 1.154 -60.279 1.00 83.69 102 ASP A N 1
ATOM 826 C CA . ASP A 1 102 ? 44.729 1.027 -58.985 1.00 83.69 102 ASP A CA 1
ATOM 827 C C . ASP A 1 102 ? 43.888 1.672 -57.870 1.00 83.69 102 ASP A C 1
ATOM 829 O O . ASP A 1 102 ? 43.687 1.043 -56.830 1.00 83.69 102 ASP A O 1
ATOM 833 N N . ASP A 1 103 ? 43.268 2.831 -58.133 1.00 83.12 103 ASP A N 1
ATOM 834 C CA . ASP A 1 103 ? 42.292 3.456 -57.226 1.00 83.12 103 ASP A CA 1
ATOM 835 C C . ASP A 1 103 ? 41.087 2.533 -56.959 1.00 83.12 103 ASP A C 1
ATOM 837 O O . ASP A 1 103 ? 40.622 2.406 -55.826 1.00 83.12 103 ASP A O 1
ATOM 841 N N . HIS A 1 104 ? 40.587 1.839 -57.990 1.00 84.25 104 HIS A N 1
ATOM 842 C CA . HIS A 1 104 ? 39.485 0.887 -57.839 1.00 84.25 104 HIS A CA 1
ATOM 843 C C . HIS A 1 104 ? 39.855 -0.299 -56.941 1.00 84.25 104 HIS A C 1
ATOM 845 O O . HIS A 1 104 ? 39.081 -0.643 -56.050 1.00 84.25 104 HIS A O 1
ATOM 851 N N . ARG A 1 105 ? 41.050 -0.882 -57.117 1.00 83.38 105 ARG A N 1
ATOM 852 C CA . ARG A 1 105 ? 41.532 -1.961 -56.238 1.00 83.38 105 ARG A CA 1
ATOM 853 C C . ARG A 1 105 ? 41.688 -1.489 -54.795 1.00 83.38 105 ARG A C 1
ATOM 855 O O . ARG A 1 105 ? 41.308 -2.221 -53.889 1.00 83.38 105 ARG A O 1
ATOM 862 N N . ALA A 1 106 ? 42.199 -0.274 -54.579 1.00 80.38 106 ALA A N 1
ATOM 863 C CA . ALA A 1 106 ? 42.321 0.302 -53.239 1.00 80.38 106 ALA A CA 1
ATOM 864 C C . ALA A 1 106 ? 40.948 0.490 -52.562 1.00 80.38 106 ALA A C 1
ATOM 866 O O . ALA A 1 106 ? 40.796 0.254 -51.364 1.00 80.38 106 ALA A O 1
ATOM 867 N N . LEU A 1 107 ? 39.918 0.865 -53.327 1.00 81.00 107 LEU A N 1
ATOM 868 C CA . LEU A 1 107 ? 38.545 0.935 -52.821 1.00 81.00 107 LEU A CA 1
ATOM 869 C C . LEU A 1 107 ? 37.965 -0.447 -52.492 1.00 81.00 107 LEU A C 1
ATOM 871 O O . LEU A 1 107 ? 37.217 -0.571 -51.525 1.00 81.00 107 LEU A O 1
ATOM 875 N N . GLU A 1 108 ? 38.279 -1.483 -53.272 1.00 83.44 108 GLU A N 1
ATOM 876 C CA . GLU A 1 108 ? 37.851 -2.857 -52.975 1.00 83.44 108 GLU A CA 1
ATOM 877 C C . GLU A 1 108 ? 38.503 -3.399 -51.699 1.00 83.44 108 GLU A C 1
ATOM 879 O O . GLU A 1 108 ? 37.808 -4.001 -50.880 1.00 83.44 108 GLU A O 1
ATOM 884 N N . THR A 1 109 ? 39.795 -3.134 -51.480 1.00 85.62 109 THR A N 1
ATOM 885 C CA . THR A 1 109 ? 40.483 -3.539 -50.244 1.00 85.62 109 THR A CA 1
ATOM 886 C C . THR A 1 109 ? 39.924 -2.816 -49.024 1.00 85.62 109 THR A C 1
ATOM 888 O O . THR A 1 109 ? 39.624 -3.468 -48.031 1.00 85.62 109 THR A O 1
ATOM 891 N N . LEU A 1 110 ? 39.682 -1.502 -49.115 1.00 82.50 110 LEU A N 1
ATOM 892 C CA . LEU A 1 110 ? 39.072 -0.739 -48.018 1.00 82.50 110 LEU A CA 1
ATOM 893 C C . LEU A 1 110 ? 37.666 -1.248 -47.675 1.00 82.50 110 LEU A C 1
ATOM 895 O O . LEU A 1 110 ? 37.329 -1.381 -46.502 1.00 82.50 110 LEU A O 1
ATOM 899 N N . LYS A 1 111 ? 36.851 -1.592 -48.682 1.00 84.06 111 LYS A N 1
ATOM 900 C CA . LYS A 1 111 ? 35.533 -2.205 -48.451 1.00 84.06 111 LYS A CA 1
ATOM 901 C C . LYS A 1 111 ? 35.642 -3.561 -47.757 1.00 84.06 111 LYS A C 1
ATOM 903 O O . LYS A 1 111 ? 34.835 -3.844 -46.879 1.00 84.06 111 LYS A O 1
ATOM 908 N N . ALA A 1 112 ? 36.604 -4.395 -48.149 1.00 83.38 112 ALA A N 1
ATOM 909 C CA . ALA A 1 112 ? 36.825 -5.691 -47.513 1.00 83.38 112 ALA A CA 1
ATOM 910 C C . ALA A 1 112 ? 37.255 -5.534 -46.043 1.00 83.38 112 ALA A C 1
ATOM 912 O O . ALA A 1 112 ? 36.696 -6.201 -45.177 1.00 83.38 112 ALA A O 1
ATOM 913 N N . GLU A 1 113 ? 38.166 -4.600 -45.753 1.00 86.69 113 GLU A N 1
ATOM 914 C CA . GLU A 1 113 ? 38.599 -4.274 -44.387 1.00 86.69 113 GLU A CA 1
ATOM 915 C C . GLU A 1 113 ? 37.447 -3.723 -43.530 1.00 86.69 113 GLU A C 1
ATOM 917 O O . GLU A 1 113 ? 37.294 -4.102 -42.367 1.00 86.69 113 GLU A O 1
ATOM 922 N N . GLU A 1 114 ? 36.594 -2.857 -44.091 1.00 83.12 114 GLU A N 1
ATOM 923 C CA . GLU A 1 114 ? 35.393 -2.376 -43.402 1.00 83.12 114 GLU A CA 1
ATOM 924 C C . GLU A 1 114 ? 34.416 -3.516 -43.095 1.00 83.12 114 GLU A C 1
ATOM 926 O O . GLU A 1 114 ? 33.897 -3.582 -41.978 1.00 83.12 114 GLU A O 1
ATOM 931 N N . ILE A 1 115 ? 34.182 -4.426 -44.046 1.00 81.44 115 ILE A N 1
ATOM 932 C CA . ILE A 1 115 ? 33.321 -5.600 -43.843 1.00 81.44 115 ILE A CA 1
ATOM 933 C C . ILE A 1 115 ? 33.878 -6.481 -42.723 1.00 81.44 115 ILE A C 1
ATOM 935 O O . ILE A 1 115 ? 33.147 -6.772 -41.780 1.00 81.44 115 ILE A O 1
ATOM 939 N N . GLU A 1 116 ? 35.166 -6.829 -42.758 1.00 88.38 116 GLU A N 1
ATOM 940 C CA . GLU A 1 116 ? 35.806 -7.659 -41.728 1.00 88.38 116 GLU A CA 1
ATOM 941 C C . GLU A 1 116 ? 35.734 -6.995 -40.339 1.00 88.38 116 GLU A C 1
ATOM 943 O O . GLU A 1 116 ? 35.431 -7.638 -39.326 1.00 88.38 116 GLU A O 1
ATOM 948 N N . MET A 1 117 ? 35.931 -5.674 -40.279 1.00 86.62 117 MET A N 1
ATOM 949 C CA . MET A 1 117 ? 35.782 -4.901 -39.046 1.00 86.62 117 MET A CA 1
ATOM 950 C C . MET A 1 117 ? 34.355 -4.989 -38.488 1.00 86.62 117 MET A C 1
ATOM 952 O O . MET A 1 117 ? 34.170 -5.163 -37.278 1.00 86.62 117 MET A O 1
ATOM 956 N N . TRP A 1 118 ? 33.341 -4.844 -39.343 1.00 78.56 118 TRP A N 1
ATOM 957 C CA . TRP A 1 118 ? 31.941 -4.932 -38.935 1.00 78.56 118 TRP A CA 1
ATOM 958 C C . TRP A 1 118 ? 31.545 -6.356 -38.546 1.00 78.56 118 TRP A C 1
ATOM 960 O O . TRP A 1 118 ? 30.906 -6.520 -37.510 1.00 78.56 118 TRP A O 1
ATOM 970 N N . GLU A 1 119 ? 31.977 -7.380 -39.281 1.00 86.12 119 GLU A N 1
ATOM 971 C CA . GLU A 1 119 ? 31.766 -8.791 -38.929 1.00 86.12 119 GLU A CA 1
ATOM 972 C C . GLU A 1 119 ? 32.363 -9.124 -37.554 1.00 86.12 119 GLU A C 1
ATOM 974 O O . GLU A 1 119 ? 31.698 -9.733 -36.713 1.00 86.12 119 GLU A O 1
ATOM 979 N N . SER A 1 120 ? 33.574 -8.638 -37.264 1.00 83.62 120 SER A N 1
ATOM 980 C CA . SER A 1 120 ? 34.206 -8.787 -35.948 1.00 83.62 120 SER A CA 1
ATOM 981 C C . SER A 1 120 ? 33.409 -8.090 -34.835 1.00 83.62 120 SER A C 1
ATOM 983 O O . SER A 1 120 ? 33.200 -8.664 -33.758 1.00 83.62 120 SER A O 1
ATOM 985 N N . LYS A 1 121 ? 32.896 -6.876 -35.096 1.00 80.00 121 LYS A N 1
ATOM 986 C CA . LYS A 1 121 ? 32.023 -6.144 -34.158 1.00 80.00 121 LYS A CA 1
ATOM 987 C C . LYS A 1 121 ? 30.700 -6.871 -33.913 1.00 80.00 121 LYS A C 1
ATOM 989 O O . LYS A 1 121 ? 30.294 -6.977 -32.755 1.00 80.00 121 LYS A O 1
ATOM 994 N N . PHE A 1 122 ? 30.052 -7.393 -34.956 1.00 77.69 122 PHE A N 1
ATOM 995 C CA . PHE A 1 122 ? 28.823 -8.181 -34.825 1.00 77.69 122 PHE A CA 1
ATOM 996 C C . PHE A 1 122 ? 29.074 -9.457 -34.023 1.00 77.69 122 PHE A C 1
ATOM 998 O O . PHE A 1 122 ? 28.399 -9.678 -33.023 1.00 77.69 122 PHE A O 1
ATOM 1005 N N . ALA A 1 123 ? 30.130 -10.211 -34.334 1.00 80.81 123 ALA A N 1
ATOM 1006 C CA . ALA A 1 123 ? 30.486 -11.415 -33.585 1.00 80.81 123 ALA A CA 1
ATOM 1007 C C . ALA A 1 123 ? 30.802 -11.125 -32.104 1.00 80.81 123 ALA A C 1
ATOM 1009 O O . ALA A 1 123 ? 30.491 -11.926 -31.220 1.00 80.81 123 ALA A O 1
ATOM 1010 N N . ALA A 1 124 ? 31.426 -9.982 -31.798 1.00 78.88 124 ALA A N 1
ATOM 1011 C CA . ALA A 1 124 ? 31.639 -9.551 -30.419 1.00 78.88 124 ALA A CA 1
ATOM 1012 C C . ALA A 1 124 ? 30.318 -9.223 -29.709 1.00 78.88 124 ALA A C 1
ATOM 1014 O O . ALA A 1 124 ? 30.157 -9.578 -28.538 1.00 78.88 124 ALA A O 1
ATOM 1015 N N . LYS A 1 125 ? 29.373 -8.589 -30.413 1.00 77.00 125 LYS A N 1
ATOM 1016 C CA . LYS A 1 125 ? 28.054 -8.268 -29.871 1.00 77.00 125 LYS A CA 1
ATOM 1017 C C . LYS A 1 125 ? 27.200 -9.517 -29.652 1.00 77.00 125 LYS A C 1
ATOM 1019 O O . LYS A 1 125 ? 26.601 -9.629 -28.588 1.00 77.00 125 LYS A O 1
ATOM 1024 N N . ASP A 1 126 ? 27.230 -10.480 -30.568 1.00 77.31 126 ASP A N 1
ATOM 1025 C CA . ASP A 1 126 ? 26.539 -11.766 -30.418 1.00 77.31 126 ASP A CA 1
ATOM 1026 C C . ASP A 1 126 ? 27.068 -12.544 -29.210 1.00 77.31 126 ASP A C 1
ATOM 1028 O O . ASP A 1 126 ? 26.296 -13.031 -28.387 1.00 77.31 126 ASP A O 1
ATOM 1032 N N . ARG A 1 127 ? 28.396 -12.577 -29.018 1.00 85.00 127 ARG A N 1
ATOM 1033 C CA . ARG A 1 127 ? 29.003 -13.166 -27.810 1.00 85.00 127 ARG A CA 1
ATOM 1034 C C . ARG A 1 127 ? 28.582 -12.455 -26.524 1.00 85.00 127 ARG A C 1
ATOM 1036 O O . ARG A 1 127 ? 28.509 -13.099 -25.481 1.00 85.00 127 ARG A O 1
ATOM 1043 N N . GLN A 1 128 ? 28.360 -11.140 -26.566 1.00 80.19 128 GLN A N 1
ATOM 1044 C CA . GLN A 1 128 ? 27.852 -10.394 -25.415 1.00 80.19 128 GLN A CA 1
ATOM 1045 C C . GLN A 1 128 ? 26.392 -10.766 -25.128 1.00 80.19 128 GLN A C 1
ATOM 1047 O O . GLN A 1 128 ? 26.068 -11.064 -23.982 1.00 80.19 128 GLN A O 1
ATOM 1052 N N . LEU A 1 129 ? 25.545 -10.790 -26.159 1.00 80.00 129 LEU A N 1
ATOM 1053 C CA . LEU A 1 129 ? 24.132 -11.149 -26.036 1.00 80.00 129 LEU A CA 1
ATOM 1054 C C . LEU A 1 129 ? 23.954 -12.564 -25.479 1.00 80.00 129 LEU A C 1
ATOM 1056 O O . LEU A 1 129 ? 23.135 -12.758 -24.591 1.00 80.00 129 LEU A O 1
ATOM 1060 N N . LEU A 1 130 ? 24.783 -13.521 -25.906 1.00 88.12 130 LEU A N 1
ATOM 1061 C CA . LEU A 1 130 ? 24.733 -14.894 -25.395 1.00 88.12 130 LEU A CA 1
ATOM 1062 C C . LEU A 1 130 ? 25.018 -14.970 -23.883 1.00 88.12 130 LEU A C 1
ATOM 1064 O O . LEU A 1 130 ? 24.373 -15.725 -23.162 1.00 88.12 130 LEU A O 1
ATOM 1068 N N . LYS A 1 131 ? 25.966 -14.160 -23.388 1.00 87.19 131 LYS A N 1
ATOM 1069 C CA . LYS A 1 131 ? 26.262 -14.062 -21.947 1.00 87.19 131 LYS A CA 1
ATOM 1070 C C . LYS A 1 131 ? 25.111 -13.423 -21.178 1.00 87.19 131 LYS A C 1
ATOM 1072 O O . LYS A 1 131 ? 24.808 -13.844 -20.068 1.00 87.19 131 LYS A O 1
ATOM 1077 N N . GLU A 1 132 ? 24.489 -12.395 -21.751 1.00 82.56 132 GLU A N 1
ATOM 1078 C CA . GLU A 1 132 ? 23.316 -11.750 -21.156 1.00 82.56 132 GLU A CA 1
ATOM 1079 C C . GLU A 1 132 ? 22.126 -12.726 -21.099 1.00 82.56 132 GLU A C 1
ATOM 1081 O O . GLU A 1 132 ? 21.465 -12.811 -20.068 1.00 82.56 132 GLU A O 1
ATOM 1086 N N . GLU A 1 133 ? 21.905 -13.534 -22.140 1.00 87.81 133 GLU A N 1
ATOM 1087 C CA . GLU A 1 133 ? 20.870 -14.577 -22.184 1.00 87.81 133 GLU A CA 1
ATOM 1088 C C . GLU A 1 133 ? 21.107 -15.698 -21.155 1.00 87.81 133 GLU A C 1
ATOM 1090 O O . GLU A 1 133 ? 20.161 -16.174 -20.520 1.00 87.81 133 GLU A O 1
ATOM 1095 N N . GLU A 1 134 ? 22.364 -16.087 -20.924 1.00 91.44 134 GLU A N 1
ATOM 1096 C CA . GLU A 1 134 ? 22.732 -17.055 -19.885 1.00 91.44 134 GLU A CA 1
ATOM 1097 C C . GLU A 1 134 ? 22.430 -16.516 -18.477 1.00 91.44 134 GLU A C 1
ATOM 1099 O O . GLU A 1 134 ? 21.813 -17.211 -17.667 1.00 91.44 134 GLU A O 1
ATOM 1104 N N . VAL A 1 135 ? 22.767 -15.248 -18.205 1.00 88.44 135 VAL A N 1
ATOM 1105 C CA . VAL A 1 135 ? 22.423 -14.576 -16.938 1.00 88.44 135 VAL A CA 1
ATOM 1106 C C . VAL A 1 135 ? 20.905 -14.470 -16.765 1.00 88.44 135 VAL A C 1
ATOM 1108 O O . VAL A 1 135 ? 20.382 -14.730 -15.679 1.00 88.44 135 VAL A O 1
ATOM 1111 N N . VAL A 1 136 ? 20.167 -14.135 -17.827 1.00 84.19 136 VAL A N 1
ATOM 1112 C CA . VAL A 1 136 ? 18.695 -14.109 -17.796 1.00 84.19 136 VAL A CA 1
ATOM 1113 C C . VAL A 1 136 ? 18.131 -15.500 -17.494 1.00 84.19 136 VAL A C 1
ATOM 1115 O O . VAL A 1 136 ? 17.241 -15.639 -16.659 1.00 84.19 136 VAL A O 1
ATOM 1118 N N . SER A 1 137 ? 18.680 -16.547 -18.104 1.00 86.56 137 SER A N 1
ATOM 1119 C CA . SER A 1 137 ? 18.250 -17.927 -17.858 1.00 86.56 137 SER A CA 1
ATOM 1120 C C . SER A 1 137 ? 18.500 -18.363 -16.413 1.00 86.56 137 SER A C 1
ATOM 1122 O O . SER A 1 137 ? 17.646 -19.015 -15.811 1.00 86.56 137 SER A O 1
ATOM 1124 N N . GLU A 1 138 ? 19.640 -17.983 -15.832 1.00 90.69 138 GLU A N 1
ATOM 1125 C CA . GLU A 1 138 ? 19.965 -18.307 -14.441 1.00 90.69 138 GLU A CA 1
ATOM 1126 C C . GLU A 1 138 ? 19.067 -17.552 -13.455 1.00 90.69 138 GLU A C 1
ATOM 1128 O O . GLU A 1 138 ? 18.458 -18.159 -12.574 1.00 90.69 138 GLU A O 1
ATOM 1133 N N . THR A 1 139 ? 18.867 -16.251 -13.671 1.00 85.25 139 THR A N 1
ATOM 1134 C CA . THR A 1 139 ? 17.947 -15.449 -12.845 1.00 85.25 139 THR A CA 1
ATOM 1135 C C . THR A 1 139 ? 16.500 -15.948 -12.929 1.00 85.25 139 THR A C 1
ATOM 1137 O O . THR A 1 139 ? 15.791 -15.955 -11.921 1.00 85.25 139 THR A O 1
ATOM 1140 N N . MET A 1 140 ? 16.054 -16.449 -14.087 1.00 85.56 140 MET A N 1
ATOM 1141 C CA . MET A 1 140 ? 14.747 -17.103 -14.218 1.00 85.56 140 MET A CA 1
ATOM 1142 C C . MET A 1 140 ? 14.647 -18.400 -13.397 1.00 85.56 140 MET A C 1
ATOM 1144 O O . MET A 1 140 ? 13.594 -18.661 -12.806 1.00 85.56 140 MET A O 1
ATOM 1148 N N . ARG A 1 141 ? 15.720 -19.203 -13.310 1.00 92.56 141 ARG A N 1
ATOM 1149 C CA . ARG A 1 141 ? 15.747 -20.404 -12.450 1.00 92.56 141 ARG A CA 1
ATOM 1150 C C . ARG A 1 141 ? 15.666 -20.039 -10.972 1.00 92.56 141 ARG A C 1
ATOM 1152 O O . ARG A 1 141 ? 14.867 -20.637 -10.251 1.00 92.56 141 ARG A O 1
ATOM 1159 N N . GLU A 1 142 ? 16.437 -19.044 -10.534 1.00 90.81 142 GLU A N 1
ATOM 1160 C CA . GLU A 1 142 ? 16.396 -18.545 -9.154 1.00 90.81 142 GLU A CA 1
ATOM 1161 C C . GLU A 1 142 ? 15.002 -18.024 -8.783 1.00 90.81 142 GLU A C 1
ATOM 1163 O O . GLU A 1 142 ? 14.472 -18.360 -7.720 1.00 90.81 142 GLU A O 1
ATOM 1168 N N . LEU A 1 143 ? 14.365 -17.266 -9.683 1.00 86.94 143 LEU A N 1
ATOM 1169 C CA . LEU A 1 143 ? 13.008 -16.761 -9.484 1.00 86.94 143 LEU A CA 1
ATOM 1170 C C . LEU A 1 143 ? 11.994 -17.905 -9.344 1.00 86.94 143 LEU A C 1
ATOM 1172 O O . LEU A 1 143 ? 11.148 -17.871 -8.450 1.00 86.94 143 LEU A O 1
ATOM 1176 N N . SER A 1 144 ? 12.104 -18.944 -10.177 1.00 90.00 144 SER A N 1
ATOM 1177 C CA . SER A 1 144 ? 11.241 -20.128 -10.093 1.00 90.00 144 SER A CA 1
ATOM 1178 C C . SER A 1 144 ? 11.419 -20.879 -8.766 1.00 90.00 144 SER A C 1
ATOM 1180 O O . SER A 1 144 ? 10.433 -21.251 -8.125 1.00 90.00 144 SER A O 1
ATOM 1182 N N . ALA A 1 145 ? 12.661 -21.034 -8.295 1.00 91.00 145 ALA A N 1
ATOM 1183 C CA . ALA A 1 145 ? 12.956 -21.659 -7.006 1.00 91.00 145 ALA A CA 1
ATOM 1184 C C . ALA A 1 145 ? 12.392 -20.846 -5.824 1.00 91.00 145 ALA A C 1
ATOM 1186 O O . ALA A 1 145 ? 11.800 -21.410 -4.898 1.00 91.00 145 ALA A O 1
ATOM 1187 N N . LEU A 1 146 ? 12.517 -19.515 -5.866 1.00 85.94 146 LEU A N 1
ATOM 1188 C CA . LEU A 1 146 ? 11.916 -18.627 -4.869 1.00 85.94 146 LEU A CA 1
ATOM 1189 C C . LEU A 1 146 ? 10.388 -18.708 -4.886 1.00 85.94 146 LEU A C 1
ATOM 1191 O O . LEU A 1 146 ? 9.775 -18.768 -3.821 1.00 85.94 146 LEU A O 1
ATOM 1195 N N . GLN A 1 147 ? 9.771 -18.781 -6.064 1.00 86.19 147 GLN A N 1
ATOM 1196 C CA . GLN A 1 147 ? 8.322 -18.915 -6.199 1.00 86.19 147 GLN A CA 1
ATOM 1197 C C . GLN A 1 147 ? 7.806 -20.229 -5.590 1.00 86.19 147 GLN A C 1
ATOM 1199 O O . GLN A 1 147 ? 6.813 -20.218 -4.860 1.00 86.19 147 GLN A O 1
ATOM 1204 N N . GLN A 1 148 ? 8.508 -21.347 -5.805 1.00 92.69 148 GLN A N 1
ATOM 1205 C CA . GLN A 1 148 ? 8.185 -22.620 -5.148 1.00 92.69 148 GLN A CA 1
ATOM 1206 C C . GLN A 1 148 ? 8.319 -22.527 -3.622 1.00 92.69 148 GLN A C 1
ATOM 1208 O O . GLN A 1 148 ? 7.454 -23.010 -2.887 1.00 92.69 148 GLN A O 1
ATOM 1213 N N . LYS A 1 149 ? 9.368 -21.858 -3.128 1.00 91.44 149 LYS A N 1
ATOM 1214 C CA . LYS A 1 149 ? 9.574 -21.648 -1.689 1.00 91.44 149 LYS A CA 1
ATOM 1215 C C . LYS A 1 149 ? 8.470 -20.788 -1.067 1.00 91.44 149 LYS A C 1
ATOM 1217 O O . LYS A 1 149 ? 7.991 -21.126 0.014 1.00 91.44 149 LYS A O 1
ATOM 1222 N N . CYS A 1 150 ? 8.036 -19.724 -1.745 1.00 81.31 150 CYS A N 1
ATOM 1223 C CA . CYS A 1 150 ? 6.906 -18.900 -1.309 1.00 81.31 150 CYS A CA 1
ATOM 1224 C C . CYS A 1 150 ? 5.617 -19.724 -1.214 1.00 81.31 150 CYS A C 1
ATOM 1226 O O . CYS A 1 150 ? 4.976 -19.711 -0.168 1.00 81.31 150 CYS A O 1
ATOM 1228 N N . SER A 1 151 ? 5.299 -20.523 -2.237 1.00 88.25 151 SER A N 1
ATOM 1229 C CA . SER A 1 151 ? 4.110 -21.390 -2.227 1.00 88.25 151 SER A CA 1
ATOM 1230 C C . SER A 1 151 ? 4.140 -22.426 -1.090 1.00 88.25 151 SER A C 1
ATOM 1232 O O . SER A 1 151 ? 3.131 -22.671 -0.420 1.00 88.25 151 SER A O 1
ATOM 1234 N N . SER A 1 152 ? 5.316 -22.992 -0.793 1.00 92.19 152 SER A N 1
ATOM 1235 C CA . SER A 1 152 ? 5.485 -23.887 0.357 1.00 92.19 152 SER A CA 1
ATOM 1236 C C . SER A 1 152 ? 5.255 -23.171 1.692 1.00 92.19 152 SER A C 1
ATOM 1238 O O . SER A 1 152 ? 4.630 -23.749 2.582 1.00 92.19 152 SER A O 1
ATOM 1240 N N . LEU A 1 153 ? 5.753 -21.941 1.852 1.00 90.31 153 LEU A N 1
ATOM 1241 C CA . LEU A 1 153 ? 5.564 -21.156 3.076 1.00 90.31 153 LEU A CA 1
ATOM 1242 C C . LEU A 1 153 ? 4.105 -20.726 3.262 1.00 90.31 153 LEU A C 1
ATOM 1244 O O . LEU A 1 153 ? 3.608 -20.758 4.384 1.00 90.31 153 LEU A O 1
ATOM 1248 N N . GLU A 1 154 ? 3.402 -20.382 2.183 1.00 89.94 154 GLU A N 1
ATOM 1249 C CA . GLU A 1 154 ? 1.964 -20.084 2.214 1.00 89.94 154 GLU A CA 1
ATOM 1250 C C . GLU A 1 154 ? 1.150 -21.289 2.697 1.00 89.94 154 GLU A C 1
ATOM 1252 O O . GLU A 1 154 ? 0.258 -21.141 3.533 1.00 89.94 154 GLU A O 1
ATOM 1257 N N . THR A 1 155 ? 1.508 -22.492 2.240 1.00 93.19 155 THR A N 1
ATOM 1258 C CA . THR A 1 155 ? 0.864 -23.739 2.681 1.00 93.19 155 THR A CA 1
ATOM 1259 C C . THR A 1 155 ? 1.102 -23.985 4.175 1.00 93.19 155 THR A C 1
ATOM 1261 O O . THR A 1 155 ? 0.153 -24.222 4.921 1.00 93.19 155 THR A O 1
ATOM 1264 N N . GLN A 1 156 ? 2.345 -23.832 4.647 1.00 92.56 156 GLN A N 1
ATOM 1265 C CA . GLN A 1 156 ? 2.679 -23.963 6.074 1.00 92.56 156 GLN A CA 1
ATOM 1266 C C . GLN A 1 156 ? 1.969 -22.911 6.938 1.00 92.56 156 GLN A C 1
ATOM 1268 O O . GLN A 1 156 ? 1.512 -23.206 8.045 1.00 92.56 156 GLN A O 1
ATOM 1273 N N . LEU A 1 157 ? 1.849 -21.676 6.442 1.00 89.31 157 LEU A N 1
ATOM 1274 C CA . LEU A 1 157 ? 1.124 -20.614 7.131 1.00 89.31 157 LEU A CA 1
ATOM 1275 C C . LEU A 1 157 ? -0.367 -20.953 7.244 1.00 89.31 157 LEU A C 1
ATOM 1277 O O . LEU A 1 157 ? -0.944 -20.785 8.317 1.00 89.31 157 LEU A O 1
ATOM 1281 N N . ALA A 1 158 ? -0.982 -21.474 6.179 1.00 89.00 158 ALA A N 1
ATOM 1282 C CA . ALA A 1 158 ? -2.379 -21.901 6.192 1.00 89.00 158 ALA A CA 1
ATOM 1283 C C . ALA A 1 158 ? -2.629 -23.036 7.202 1.00 89.00 158 ALA A C 1
ATOM 1285 O O . ALA A 1 158 ? -3.608 -22.990 7.954 1.00 89.00 158 ALA A O 1
ATOM 1286 N N . GLU A 1 159 ? -1.723 -24.013 7.283 1.00 95.00 159 GLU A N 1
ATOM 1287 C CA . GLU A 1 159 ? -1.772 -25.080 8.290 1.00 95.00 159 GLU A CA 1
ATOM 1288 C C . GLU A 1 159 ? -1.699 -24.517 9.715 1.00 95.00 159 GLU A C 1
ATOM 1290 O O . GLU A 1 159 ? -2.535 -24.855 10.557 1.00 95.00 159 GLU A O 1
ATOM 1295 N N . LYS A 1 160 ? -0.764 -23.595 9.981 1.00 92.38 160 LYS A N 1
ATOM 1296 C CA . LYS A 1 160 ? -0.621 -22.968 11.305 1.00 92.38 160 LYS A CA 1
ATOM 1297 C C . LYS A 1 160 ? -1.815 -22.099 11.687 1.00 92.38 160 LYS A C 1
ATOM 1299 O O . LYS A 1 160 ? -2.233 -22.117 12.844 1.00 92.38 160 LYS A O 1
ATOM 1304 N N . VAL A 1 161 ? -2.412 -21.385 10.735 1.00 90.38 161 VAL A N 1
ATOM 1305 C CA . VAL A 1 161 ? -3.652 -20.625 10.962 1.00 90.38 161 VAL A CA 1
ATOM 1306 C C . VAL A 1 161 ? -4.806 -21.558 11.337 1.00 90.38 161 VAL A C 1
ATOM 1308 O O . VAL A 1 161 ? -5.562 -21.250 12.260 1.00 90.38 161 VAL A O 1
ATOM 1311 N N . ASN A 1 162 ? -4.933 -22.710 10.673 1.00 90.00 162 ASN A N 1
ATOM 1312 C CA . ASN A 1 162 ? -5.957 -23.701 11.010 1.00 90.00 162 ASN A CA 1
ATOM 1313 C C . ASN A 1 162 ? -5.724 -24.327 12.395 1.00 90.00 162 ASN A C 1
ATOM 1315 O O . ASN A 1 162 ? -6.678 -24.504 13.150 1.00 90.00 162 ASN A O 1
ATOM 1319 N N . GLU A 1 163 ? -4.471 -24.599 12.766 1.00 91.75 163 GLU A N 1
ATOM 1320 C CA . GLU A 1 163 ? -4.110 -25.093 14.101 1.00 91.75 163 GLU A CA 1
ATOM 1321 C C . GLU A 1 163 ? -4.497 -24.087 15.201 1.00 91.75 163 GLU A C 1
ATOM 1323 O O . GLU A 1 163 ? -5.155 -24.451 16.179 1.00 91.75 163 GLU A O 1
ATOM 1328 N N . ILE A 1 164 ? -4.178 -22.801 15.008 1.00 88.19 164 ILE A N 1
ATOM 1329 C CA . ILE A 1 164 ? -4.557 -21.722 15.934 1.00 88.19 164 ILE A CA 1
ATOM 1330 C C . ILE A 1 164 ? -6.080 -21.600 16.036 1.00 88.19 164 ILE A C 1
ATOM 1332 O O . ILE A 1 164 ? -6.604 -21.472 17.145 1.00 88.19 164 ILE A O 1
ATOM 1336 N N . ARG A 1 165 ? -6.799 -21.661 14.908 1.00 90.31 165 ARG A N 1
ATOM 1337 C CA . ARG A 1 165 ? -8.267 -21.605 14.896 1.00 90.31 165 ARG A CA 1
ATOM 1338 C C . ARG A 1 165 ? -8.860 -22.740 15.730 1.00 90.31 165 ARG A C 1
ATOM 1340 O O . ARG A 1 165 ? -9.624 -22.461 16.646 1.00 90.31 165 ARG A O 1
ATOM 1347 N N . ASN A 1 166 ? -8.416 -23.978 15.512 1.00 90.94 166 ASN A N 1
ATOM 1348 C CA . ASN A 1 166 ? -8.895 -25.140 16.263 1.00 90.94 166 ASN A CA 1
ATOM 1349 C C . ASN A 1 166 ? -8.649 -25.002 17.774 1.00 90.94 166 ASN A C 1
ATOM 1351 O O . ASN A 1 166 ? -9.546 -25.260 18.575 1.00 90.94 166 ASN A O 1
ATOM 1355 N N . ILE A 1 167 ? -7.453 -24.561 18.184 1.00 91.12 167 ILE A N 1
ATOM 1356 C CA . ILE A 1 167 ? -7.143 -24.334 19.606 1.00 91.12 167 ILE A CA 1
ATOM 1357 C C . ILE A 1 167 ? -8.056 -23.252 20.193 1.00 91.12 167 ILE A C 1
ATOM 1359 O O . ILE A 1 167 ? -8.532 -23.388 21.322 1.00 91.12 167 ILE A O 1
ATOM 1363 N N . THR A 1 168 ? -8.295 -22.181 19.436 1.00 89.38 168 THR A N 1
ATOM 1364 C CA . THR A 1 168 ? -9.132 -21.060 19.870 1.00 89.38 168 THR A CA 1
ATOM 1365 C C . THR A 1 168 ? -10.584 -21.497 20.026 1.00 89.38 168 THR A C 1
ATOM 1367 O O . THR A 1 168 ? -11.171 -21.239 21.074 1.00 89.38 168 THR A O 1
ATOM 1370 N N . ASP A 1 169 ? -11.130 -22.237 19.061 1.00 90.69 169 ASP A N 1
ATOM 1371 C CA . ASP A 1 169 ? -12.503 -22.748 19.098 1.00 90.69 169 ASP A CA 1
ATOM 1372 C C . ASP A 1 169 ? -12.719 -23.686 20.295 1.00 90.69 169 ASP A C 1
ATOM 1374 O O . ASP A 1 16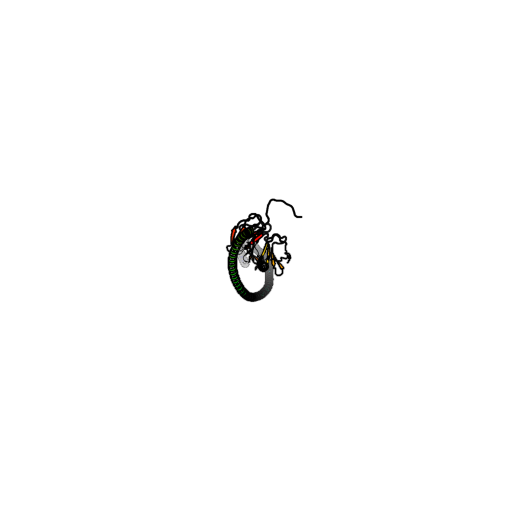9 ? -13.701 -23.546 21.026 1.00 90.69 169 ASP A O 1
ATOM 1378 N N . ILE A 1 170 ? -11.758 -24.578 20.573 1.00 92.81 170 ILE A N 1
ATOM 1379 C CA . ILE A 1 170 ? -11.800 -25.464 21.749 1.00 92.81 170 ILE A CA 1
ATOM 1380 C C . ILE A 1 170 ? -11.786 -24.648 23.050 1.00 92.81 170 ILE A C 1
ATOM 1382 O O . ILE A 1 170 ? -12.571 -24.919 23.963 1.00 92.81 170 ILE A O 1
ATOM 1386 N N . LYS A 1 171 ? -10.919 -23.631 23.154 1.00 92.31 171 LYS A N 1
ATOM 1387 C CA . LYS A 1 171 ? -10.832 -22.777 24.351 1.00 92.31 171 LYS A CA 1
ATOM 1388 C C . LYS A 1 171 ? -12.094 -21.950 24.566 1.00 92.31 171 LYS A C 1
ATOM 1390 O O . LYS A 1 171 ? -12.563 -21.851 25.697 1.00 92.31 171 LYS A O 1
ATOM 1395 N N . VAL A 1 172 ? -12.646 -21.376 23.499 1.00 91.81 172 VAL A N 1
ATOM 1396 C CA . VAL A 1 172 ? -13.893 -20.603 23.548 1.00 91.81 172 VAL A CA 1
ATOM 1397 C C . VAL A 1 172 ? -15.056 -21.503 23.960 1.00 91.81 172 VAL A C 1
ATOM 1399 O O . VAL A 1 172 ? -15.831 -21.119 24.832 1.00 91.81 172 VAL A O 1
ATOM 1402 N N . ALA A 1 173 ? -15.149 -22.722 23.419 1.00 92.25 173 ALA A N 1
ATOM 1403 C CA . ALA A 1 173 ? -16.169 -23.687 23.822 1.00 92.25 173 ALA A CA 1
ATOM 1404 C C . ALA A 1 173 ? -16.066 -24.055 25.314 1.00 92.25 173 ALA A C 1
ATOM 1406 O O . ALA A 1 173 ? -17.076 -24.046 26.017 1.00 92.25 173 ALA A O 1
ATOM 1407 N N . ALA A 1 174 ? -14.852 -24.307 25.818 1.00 92.31 174 ALA A N 1
ATOM 1408 C CA . ALA A 1 174 ? -14.627 -24.610 27.232 1.00 92.31 174 ALA A CA 1
ATOM 1409 C C . ALA A 1 174 ? -15.012 -23.437 28.154 1.00 92.31 174 ALA A C 1
ATOM 1411 O O . ALA A 1 174 ? -15.693 -23.639 29.160 1.00 92.31 174 ALA A O 1
ATOM 1412 N N . LEU A 1 175 ? -14.626 -22.207 27.793 1.00 93.38 175 LEU A N 1
ATOM 1413 C CA . LEU A 1 175 ? -14.984 -21.002 28.549 1.00 93.38 175 LEU A CA 1
ATOM 1414 C C . LEU A 1 175 ? -16.494 -20.743 28.540 1.00 93.38 175 LEU A C 1
ATOM 1416 O O . LEU A 1 175 ? -17.059 -20.392 29.574 1.00 93.38 175 LEU A O 1
ATOM 1420 N N . ASN A 1 176 ? -17.162 -20.952 27.404 1.00 93.81 176 ASN A N 1
ATOM 1421 C CA . ASN A 1 176 ? -18.613 -20.800 27.302 1.00 93.81 176 ASN A CA 1
ATOM 1422 C C . ASN A 1 176 ? -19.359 -21.794 28.198 1.00 93.81 176 ASN A C 1
ATOM 1424 O O . ASN A 1 176 ? -20.352 -21.424 28.825 1.00 93.81 176 ASN A O 1
ATOM 1428 N N . GLU A 1 177 ? -18.868 -23.029 28.314 1.00 95.06 177 GLU A N 1
ATOM 1429 C CA . GLU A 1 177 ? -19.457 -24.014 29.222 1.00 95.06 177 GLU A CA 1
ATOM 1430 C C . GLU A 1 177 ? -19.248 -23.630 30.695 1.00 95.06 177 GLU A C 1
ATOM 1432 O O . GLU A 1 177 ? -20.171 -23.736 31.506 1.00 95.06 177 GLU A O 1
ATOM 1437 N N . GLU A 1 178 ? -18.076 -23.095 31.051 1.00 95.94 178 GLU A N 1
ATOM 1438 C CA . GLU A 1 178 ? -17.827 -22.589 32.405 1.00 95.94 178 GLU A CA 1
ATOM 1439 C C . GLU A 1 178 ? -18.740 -21.401 32.751 1.00 95.94 178 GLU A C 1
ATOM 1441 O O . GLU A 1 178 ? -19.312 -21.353 33.846 1.00 95.94 178 GLU A O 1
ATOM 1446 N N . ILE A 1 179 ? -18.921 -20.468 31.808 1.00 92.12 179 ILE A N 1
ATOM 1447 C CA . ILE A 1 179 ? -19.864 -19.352 31.937 1.00 92.12 179 ILE A CA 1
ATOM 1448 C C . ILE A 1 179 ? -21.278 -19.894 32.151 1.00 92.12 179 ILE A C 1
ATOM 1450 O O . ILE A 1 179 ? -21.933 -19.487 33.106 1.00 92.12 179 ILE A O 1
ATOM 1454 N N . ARG A 1 180 ? -21.728 -20.865 31.344 1.00 95.81 180 ARG A N 1
ATOM 1455 C CA . ARG A 1 180 ? -23.059 -21.483 31.470 1.00 95.81 180 ARG A CA 1
ATOM 1456 C C . ARG A 1 180 ? -23.298 -22.054 32.868 1.00 95.81 180 ARG A C 1
ATOM 1458 O O . ARG A 1 180 ? -24.336 -21.789 33.477 1.00 95.81 180 ARG A O 1
ATOM 1465 N N . ILE A 1 181 ? -22.325 -22.794 33.404 1.00 94.56 181 ILE A N 1
ATOM 1466 C CA . ILE A 1 181 ? -22.401 -23.372 34.754 1.00 94.56 181 ILE A CA 1
ATOM 1467 C C . ILE A 1 181 ? -22.460 -22.270 35.820 1.00 94.56 181 ILE A C 1
ATOM 1469 O O . ILE A 1 181 ? -23.249 -22.364 36.764 1.00 94.56 181 ILE A O 1
ATOM 1473 N N . LYS A 1 182 ? -21.629 -21.228 35.699 1.00 93.88 182 LYS A N 1
ATOM 1474 C CA . LYS A 1 182 ? -21.598 -20.106 36.650 1.00 93.88 182 LYS A CA 1
ATOM 1475 C C . LYS A 1 182 ? -22.899 -19.304 36.632 1.00 93.88 182 LYS A C 1
ATOM 1477 O O . LYS A 1 182 ? -23.419 -19.011 37.707 1.00 93.88 182 LYS A O 1
ATOM 1482 N N . THR A 1 183 ? -23.463 -19.032 35.459 1.00 93.69 183 THR A N 1
ATOM 1483 C CA . THR A 1 183 ? -24.762 -18.359 35.315 1.00 93.69 183 THR A CA 1
ATOM 1484 C C . THR A 1 183 ? -25.877 -19.163 35.980 1.00 93.69 183 THR A C 1
ATOM 1486 O O . THR A 1 183 ? -26.618 -18.616 36.791 1.00 93.69 183 THR A O 1
ATOM 1489 N N . GLY A 1 184 ? -25.930 -20.485 35.771 1.00 94.12 184 GLY A N 1
ATOM 1490 C CA . GLY A 1 184 ? -26.921 -21.336 36.444 1.00 94.12 184 GLY A CA 1
ATOM 1491 C C . GLY A 1 184 ? -26.791 -21.345 37.977 1.00 94.12 184 GLY A C 1
ATOM 1492 O O . GLY A 1 184 ? -27.792 -21.406 38.694 1.00 94.12 184 GLY A O 1
ATOM 1493 N N . LYS A 1 185 ? -25.564 -21.245 38.513 1.00 95.75 185 LYS A N 1
ATOM 1494 C CA . LYS A 1 185 ? -25.343 -21.075 39.963 1.00 95.75 185 LYS A CA 1
ATOM 1495 C C . LYS A 1 185 ? -25.836 -19.716 40.461 1.00 95.75 185 LYS A C 1
ATOM 1497 O O . LYS A 1 185 ? -26.436 -19.666 41.532 1.00 95.75 185 LYS A O 1
ATOM 1502 N N . LEU A 1 186 ? -25.600 -18.647 39.699 1.00 93.69 186 LEU A N 1
ATOM 1503 C CA . LEU A 1 186 ? -26.056 -17.298 40.033 1.00 93.69 186 LEU A CA 1
ATOM 1504 C C . LEU A 1 186 ? -27.589 -17.236 40.101 1.00 93.69 186 LEU A C 1
ATOM 1506 O O . LEU A 1 186 ? -28.128 -16.816 41.119 1.00 93.69 186 LEU A O 1
ATOM 1510 N N . GLU A 1 187 ? -28.286 -17.769 39.095 1.00 94.25 187 GLU A N 1
ATOM 1511 C CA . GLU A 1 187 ? -29.756 -17.821 39.065 1.00 94.25 187 GLU A CA 1
ATOM 1512 C C . GLU A 1 187 ? -30.347 -18.603 40.253 1.00 94.25 187 GLU A C 1
ATOM 1514 O O . GLU A 1 187 ? -31.396 -18.248 40.798 1.00 94.25 187 GLU A O 1
ATOM 1519 N N . ASN A 1 188 ? -29.686 -19.686 40.680 1.00 94.81 188 ASN A N 1
ATOM 1520 C CA . ASN A 1 188 ? -30.090 -20.429 41.876 1.00 94.81 188 ASN A CA 1
ATOM 1521 C C . ASN A 1 188 ? -29.929 -19.583 43.150 1.00 94.81 188 ASN A C 1
ATOM 1523 O O . ASN A 1 188 ? -30.828 -19.580 43.991 1.00 94.81 188 ASN A O 1
ATOM 1527 N N . LEU A 1 189 ? -28.812 -18.861 43.290 1.00 93.88 189 LEU A N 1
ATOM 1528 C CA . LEU A 1 189 ? -28.571 -17.969 44.429 1.00 93.88 189 LEU A CA 1
ATOM 1529 C C . LEU A 1 189 ? -29.566 -16.804 44.459 1.00 93.88 189 LEU A C 1
ATOM 1531 O O . LEU A 1 189 ? -30.093 -16.485 45.522 1.00 93.88 189 LEU A O 1
ATOM 1535 N N . GLU A 1 190 ? -29.889 -16.217 43.307 1.00 94.12 190 GLU A N 1
ATOM 1536 C CA . GLU A 1 190 ? -30.912 -15.173 43.189 1.00 94.12 190 GLU A CA 1
ATOM 1537 C C . GLU A 1 190 ? -32.287 -15.679 43.642 1.00 94.12 190 GLU A C 1
ATOM 1539 O O . GLU A 1 190 ? -32.967 -15.012 44.427 1.00 94.12 190 GLU A O 1
ATOM 1544 N N . ARG A 1 191 ? -32.673 -16.902 43.245 1.00 94.62 191 ARG A N 1
ATOM 1545 C CA . ARG A 1 191 ? -33.904 -17.550 43.734 1.00 94.62 191 ARG A CA 1
ATOM 1546 C C . ARG A 1 191 ? -33.885 -17.774 45.249 1.00 94.62 191 ARG A C 1
ATOM 1548 O O . ARG A 1 191 ? -34.898 -17.540 45.914 1.00 94.62 191 ARG A O 1
ATOM 1555 N N . MET A 1 192 ? -32.752 -18.193 45.814 1.00 94.50 192 MET A N 1
ATOM 1556 C CA . MET A 1 192 ? -32.606 -18.347 47.267 1.00 94.50 192 MET A CA 1
ATOM 1557 C C . MET A 1 192 ? -32.747 -17.005 47.995 1.00 94.50 192 MET A C 1
ATOM 1559 O O . MET A 1 192 ? -33.551 -16.907 48.923 1.00 94.50 192 MET A O 1
ATOM 1563 N N . MET A 1 193 ? -32.061 -15.953 47.535 1.00 92.00 193 MET A N 1
ATOM 1564 C CA . MET A 1 193 ? -32.159 -14.614 48.129 1.00 92.00 193 MET A CA 1
ATOM 1565 C C . MET A 1 193 ? -33.572 -14.030 48.041 1.00 92.00 193 MET A C 1
ATOM 1567 O O . MET A 1 193 ? -34.038 -13.394 48.990 1.00 92.00 193 MET A O 1
ATOM 1571 N N . ALA A 1 194 ? -34.285 -14.263 46.935 1.00 92.25 194 ALA A N 1
ATOM 1572 C CA . ALA A 1 194 ? -35.682 -13.857 46.801 1.00 92.25 194 ALA A CA 1
ATOM 1573 C C . ALA A 1 194 ? -36.568 -14.556 47.848 1.00 92.25 194 ALA A C 1
ATOM 1575 O O . ALA A 1 194 ? -37.412 -13.920 48.486 1.00 92.25 194 ALA A O 1
ATOM 1576 N N . THR A 1 195 ? -36.322 -15.848 48.083 1.00 94.44 195 THR A N 1
ATOM 1577 C CA . THR A 1 195 ? -37.042 -16.643 49.087 1.00 94.44 195 THR A CA 1
ATOM 1578 C C . THR A 1 195 ? -36.766 -16.132 50.504 1.00 94.44 195 THR A C 1
ATOM 1580 O O . THR A 1 195 ? -37.701 -15.916 51.279 1.00 94.44 195 THR A O 1
ATOM 1583 N N . GLU A 1 196 ? -35.501 -15.878 50.850 1.00 93.62 196 GLU A N 1
ATOM 1584 C CA . GLU A 1 196 ? -35.125 -15.312 52.152 1.00 93.62 196 GLU A CA 1
ATOM 1585 C C . GLU A 1 196 ? -35.698 -13.906 52.361 1.00 93.62 196 GLU A C 1
ATOM 1587 O O . GLU A 1 196 ? -36.225 -13.603 53.434 1.00 93.62 196 GLU A O 1
ATOM 1592 N N . SER A 1 197 ? -35.682 -13.063 51.326 1.00 91.50 197 SER A N 1
ATOM 1593 C CA . SER A 1 197 ? -36.287 -11.725 51.359 1.00 91.50 197 SER A CA 1
ATOM 1594 C C . SER A 1 197 ? -37.791 -11.791 51.631 1.00 91.50 197 SER A C 1
ATOM 1596 O O . SER A 1 197 ? -38.312 -11.027 52.451 1.00 91.50 197 SER A O 1
ATOM 1598 N N . GLN A 1 198 ? -38.492 -12.751 51.020 1.00 93.38 198 GLN A N 1
ATOM 1599 C CA . GLN A 1 198 ? -39.910 -12.990 51.285 1.00 93.38 198 GLN A CA 1
ATOM 1600 C C . GLN A 1 198 ? -40.149 -13.467 52.728 1.00 93.38 198 GLN A C 1
ATOM 1602 O O . GLN A 1 198 ? -41.088 -13.009 53.384 1.00 93.38 198 GLN A O 1
ATOM 1607 N N . GLN A 1 199 ? -39.297 -14.350 53.261 1.00 92.38 199 GLN A N 1
ATOM 1608 C CA . GLN A 1 199 ? -39.373 -14.767 54.666 1.00 92.38 199 GLN A CA 1
ATOM 1609 C C . GLN A 1 199 ? -39.124 -13.598 55.628 1.00 92.38 199 GLN A C 1
ATOM 1611 O O . GLN A 1 199 ? -39.824 -13.466 56.635 1.00 92.38 199 GLN A O 1
ATOM 1616 N N . LEU A 1 200 ? -38.155 -12.732 55.323 1.00 91.62 200 LEU A N 1
ATOM 1617 C CA . LEU A 1 200 ? -37.847 -11.549 56.122 1.00 91.62 200 LEU A CA 1
ATOM 1618 C C . LEU A 1 200 ? -39.022 -10.564 56.136 1.00 91.62 200 LEU A C 1
ATOM 1620 O O . LEU A 1 200 ? -39.345 -10.019 57.190 1.00 91.62 200 LEU A O 1
ATOM 1624 N N . SER A 1 201 ? -39.680 -10.367 54.991 1.00 91.62 201 SER A N 1
ATOM 1625 C CA . SER A 1 201 ? -40.901 -9.563 54.879 1.00 91.62 201 SER A CA 1
ATOM 1626 C C . SER A 1 201 ? -42.010 -10.106 55.786 1.00 91.62 201 SER A C 1
ATOM 1628 O O . SER A 1 201 ? -42.497 -9.367 56.641 1.00 91.62 201 SER A O 1
ATOM 1630 N N . LYS A 1 202 ? -42.309 -11.412 55.715 1.00 93.12 202 LYS A N 1
ATOM 1631 C CA . LYS A 1 202 ? -43.298 -12.058 56.601 1.00 93.12 202 LYS A CA 1
ATOM 1632 C C . LYS A 1 202 ? -42.947 -11.894 58.084 1.00 93.12 202 LYS A C 1
ATOM 1634 O O . LYS A 1 202 ? -43.816 -11.608 58.903 1.00 93.12 202 LYS A O 1
ATOM 1639 N N . LYS A 1 203 ? -41.665 -12.039 58.448 1.00 91.62 203 LYS A N 1
ATOM 1640 C CA . LYS A 1 203 ? -41.196 -11.827 59.829 1.00 91.62 203 LYS A CA 1
ATOM 1641 C C . LYS A 1 203 ? -41.350 -10.373 60.283 1.00 91.62 203 LYS A C 1
ATOM 1643 O O . LYS A 1 203 ? -41.717 -10.151 61.433 1.00 91.62 203 LYS A O 1
ATOM 1648 N N . LYS A 1 204 ? -41.086 -9.390 59.413 1.00 91.75 204 LYS A N 1
ATOM 1649 C CA . LYS A 1 204 ? -41.307 -7.962 59.712 1.00 91.75 204 LYS A CA 1
ATOM 1650 C C . LYS A 1 204 ? -42.784 -7.669 59.985 1.00 91.75 204 LYS A C 1
ATOM 1652 O O . LYS A 1 204 ? -43.080 -6.953 60.934 1.00 91.75 204 LYS A O 1
ATOM 1657 N N . GLU A 1 205 ? -43.680 -8.259 59.201 1.00 92.62 205 GLU A N 1
ATOM 1658 C CA . GLU A 1 205 ? -45.135 -8.128 59.355 1.00 92.62 205 GLU A CA 1
ATOM 1659 C C . GLU A 1 205 ? -45.646 -8.774 60.655 1.00 92.62 205 GLU A C 1
ATOM 1661 O O . GLU A 1 205 ? -46.484 -8.218 61.359 1.00 92.62 205 GLU A O 1
ATOM 1666 N N . ALA A 1 206 ? -45.095 -9.929 61.040 1.00 90.56 206 ALA A N 1
ATOM 1667 C CA . ALA A 1 206 ? -45.387 -10.533 62.341 1.00 90.56 206 ALA A CA 1
ATOM 1668 C C . ALA A 1 206 ? -44.887 -9.660 63.509 1.00 90.56 206 ALA A C 1
ATOM 1670 O O . ALA A 1 206 ? -45.585 -9.490 64.506 1.00 90.56 206 ALA A O 1
ATOM 1671 N N . LEU A 1 207 ? -43.696 -9.065 63.372 1.00 90.25 207 LEU A N 1
ATOM 1672 C CA . LEU A 1 207 ? -43.123 -8.150 64.363 1.00 90.25 207 LEU A CA 1
ATOM 1673 C C . LEU A 1 207 ? -43.942 -6.866 64.537 1.00 90.25 207 LEU A C 1
ATOM 1675 O O . LEU A 1 207 ? -44.009 -6.352 65.653 1.00 90.25 207 LEU A O 1
ATOM 1679 N N . SER A 1 208 ? -44.547 -6.333 63.470 1.00 90.31 208 SER A N 1
ATOM 1680 C CA . SER A 1 208 ? -45.411 -5.152 63.584 1.00 90.31 208 SER A CA 1
ATOM 1681 C C . SER A 1 208 ? -46.685 -5.471 64.361 1.00 90.31 208 SER A C 1
ATOM 1683 O O . SER A 1 208 ? -47.015 -4.727 65.279 1.00 90.31 208 SER A O 1
ATOM 1685 N N . LYS A 1 209 ? -47.323 -6.620 64.091 1.00 92.19 209 LYS A N 1
ATOM 1686 C CA . LYS A 1 209 ? -48.488 -7.089 64.862 1.00 92.19 209 LYS A CA 1
ATOM 1687 C C . LYS A 1 209 ? -48.163 -7.252 66.345 1.00 92.19 209 LYS A C 1
ATOM 1689 O O . LYS A 1 209 ? -48.880 -6.735 67.193 1.00 92.19 209 LYS A O 1
ATOM 1694 N N . LEU A 1 210 ? -47.029 -7.882 66.664 1.00 90.00 210 LEU A N 1
ATOM 1695 C CA . LEU A 1 210 ? -46.593 -8.034 68.056 1.00 90.00 210 LEU A CA 1
ATOM 1696 C C . LEU A 1 210 ? -46.345 -6.681 68.745 1.00 90.00 210 LEU A C 1
ATOM 1698 O O . LEU A 1 210 ? -46.612 -6.535 69.933 1.00 90.00 210 LEU A O 1
ATOM 1702 N N . ARG A 1 211 ? -45.826 -5.679 68.018 1.00 90.94 211 ARG A N 1
ATOM 1703 C CA . ARG A 1 211 ? -45.644 -4.317 68.552 1.00 90.94 211 ARG A CA 1
ATOM 1704 C C . ARG A 1 211 ? -46.972 -3.625 68.842 1.00 90.94 211 ARG A C 1
ATOM 1706 O O . ARG A 1 211 ? -47.067 -2.941 69.856 1.00 90.94 211 ARG A O 1
ATOM 1713 N N . GLU A 1 212 ? -47.969 -3.792 67.979 1.00 91.31 212 GLU A N 1
ATOM 1714 C CA . GLU A 1 212 ? -49.322 -3.271 68.210 1.00 91.31 212 GLU A CA 1
ATOM 1715 C C . GLU A 1 212 ? -49.954 -3.919 69.449 1.00 91.31 212 GLU A C 1
ATOM 1717 O O . GLU A 1 212 ? -50.467 -3.216 70.321 1.00 91.31 212 GLU A O 1
ATOM 1722 N N . GLU A 1 213 ? -49.833 -5.243 69.589 1.00 93.25 213 GLU A N 1
ATOM 1723 C CA . GLU A 1 213 ? -50.288 -5.972 70.779 1.00 93.25 213 GLU A CA 1
ATOM 1724 C C . GLU A 1 213 ? -49.589 -5.475 72.051 1.00 93.25 213 GLU A C 1
ATOM 1726 O O . GLU A 1 213 ? -50.261 -5.166 73.039 1.00 93.25 213 GLU A O 1
ATOM 1731 N N . LEU A 1 214 ? -48.260 -5.326 72.020 1.00 90.25 214 LEU A N 1
ATOM 1732 C CA . LEU A 1 214 ? -47.474 -4.823 73.150 1.00 90.25 214 LEU A CA 1
ATOM 1733 C C . LEU A 1 214 ? -47.887 -3.397 73.540 1.00 90.25 214 LEU A C 1
ATOM 1735 O O . LEU A 1 214 ? -48.034 -3.103 74.724 1.00 90.25 214 LEU A O 1
ATOM 1739 N N . SER A 1 215 ? -48.133 -2.530 72.554 1.00 87.88 215 SER A N 1
ATOM 1740 C CA . SER A 1 215 ? -48.628 -1.171 72.788 1.00 87.88 215 SER A CA 1
ATOM 1741 C C . SER A 1 215 ? -50.015 -1.175 73.440 1.00 87.88 215 SER A C 1
ATOM 1743 O O . SER A 1 215 ? -50.249 -0.424 74.389 1.00 87.88 215 SER A O 1
ATOM 1745 N N . SER A 1 216 ? -50.912 -2.064 72.999 1.00 89.38 216 SER A N 1
ATOM 1746 C CA . SER A 1 216 ? -52.243 -2.219 73.602 1.00 89.38 216 SER A CA 1
ATOM 1747 C C . SER A 1 216 ? -52.170 -2.704 75.056 1.00 89.38 216 SER A C 1
ATOM 1749 O O . SER A 1 216 ? -52.925 -2.243 75.915 1.00 89.38 216 SER A O 1
ATOM 1751 N N . LEU A 1 217 ? -51.232 -3.609 75.354 1.00 86.44 217 LEU A N 1
ATOM 1752 C CA . LEU A 1 217 ? -50.990 -4.110 76.704 1.00 86.44 217 LEU A CA 1
ATOM 1753 C C . LEU A 1 217 ? -50.375 -3.030 77.592 1.00 86.44 217 LEU A C 1
ATOM 1755 O O . LEU A 1 217 ? -50.834 -2.860 78.715 1.00 86.44 217 LEU A O 1
ATOM 1759 N N . GLN A 1 218 ? -49.417 -2.248 77.086 1.00 88.00 218 GLN A N 1
ATOM 1760 C CA . GLN A 1 218 ? -48.869 -1.096 77.809 1.00 88.00 218 GLN A CA 1
ATOM 1761 C C . GLN A 1 218 ? -49.959 -0.079 78.166 1.00 88.00 218 GLN A C 1
ATOM 1763 O O . GLN A 1 218 ? -50.009 0.379 79.306 1.00 88.00 218 GLN A O 1
ATOM 1768 N N . GLN A 1 219 ? -50.882 0.222 77.245 1.00 87.44 219 GLN A N 1
ATOM 1769 C CA . GLN A 1 219 ? -52.043 1.062 77.558 1.00 87.44 219 GLN A CA 1
ATOM 1770 C C . GLN A 1 219 ? -52.914 0.451 78.664 1.00 87.44 219 GLN A C 1
ATOM 1772 O O . GLN A 1 219 ? -53.291 1.152 79.602 1.00 87.44 219 GLN A O 1
ATOM 1777 N N . LYS A 1 220 ? -53.202 -0.856 78.611 1.00 87.94 220 LYS A N 1
ATOM 1778 C CA . LYS A 1 220 ? -53.953 -1.541 79.678 1.00 87.94 220 LYS A CA 1
ATOM 1779 C C . LYS A 1 220 ? -53.238 -1.474 81.027 1.00 87.94 220 LYS A C 1
ATOM 1781 O O . LYS A 1 220 ? -53.897 -1.169 82.017 1.00 87.94 220 LYS A O 1
ATOM 1786 N N . CYS A 1 221 ? -51.926 -1.706 81.070 1.00 81.56 221 CYS A N 1
ATOM 1787 C CA . CYS A 1 221 ? -51.136 -1.577 82.295 1.00 81.56 221 CYS A CA 1
ATOM 1788 C C . CYS A 1 221 ? -51.220 -0.155 82.856 1.00 81.56 221 CYS A C 1
ATOM 1790 O O . CYS A 1 221 ? -51.596 -0.006 84.011 1.00 81.56 221 CYS A O 1
ATOM 1792 N N . SER A 1 222 ? -51.027 0.884 82.034 1.00 81.44 222 SER A N 1
ATOM 1793 C CA . SER A 1 222 ? -51.154 2.278 82.499 1.00 81.44 222 SER A CA 1
ATOM 1794 C C . SER A 1 222 ? -52.554 2.616 83.035 1.00 81.44 222 SER A C 1
ATOM 1796 O O . SER A 1 222 ? -52.707 3.354 84.009 1.00 81.44 222 SER A O 1
ATOM 1798 N N . SER A 1 223 ? -53.602 2.034 82.440 1.00 83.38 223 SER A N 1
ATOM 1799 C CA . SER A 1 223 ? -54.977 2.167 82.929 1.00 83.38 223 SER A CA 1
ATOM 1800 C C . SER A 1 223 ? -55.147 1.501 84.293 1.00 83.38 223 SER A C 1
ATOM 1802 O O . SER A 1 223 ? -55.789 2.070 85.174 1.00 83.38 223 SER A O 1
ATOM 1804 N N . LEU A 1 224 ? -54.609 0.292 84.465 1.00 83.31 224 LEU A N 1
ATOM 1805 C CA . LEU A 1 224 ? -54.659 -0.439 85.729 1.00 83.31 224 LEU A CA 1
ATOM 1806 C C . LEU A 1 224 ? -53.843 0.261 86.819 1.00 83.31 224 LEU A C 1
ATOM 1808 O O . LEU A 1 224 ? -54.343 0.387 87.927 1.00 83.31 224 LEU A O 1
ATOM 1812 N N . GLU A 1 225 ? -52.662 0.793 86.502 1.00 84.19 225 GLU A N 1
ATOM 1813 C CA . GLU A 1 225 ? -51.858 1.623 87.413 1.00 84.19 225 GLU A CA 1
ATOM 1814 C C . GLU A 1 225 ? -52.649 2.852 87.879 1.00 84.19 225 GLU A C 1
ATOM 1816 O O . GLU A 1 225 ? -52.742 3.118 89.073 1.00 84.19 225 GLU A O 1
ATOM 1821 N N . THR A 1 226 ? -53.329 3.545 86.959 1.00 81.69 226 THR A N 1
ATOM 1822 C CA . THR A 1 226 ? -54.188 4.692 87.306 1.00 81.69 226 THR A CA 1
ATOM 1823 C C . THR A 1 226 ? -55.372 4.278 88.195 1.00 81.69 226 THR A C 1
ATOM 1825 O O . THR A 1 226 ? -55.823 5.039 89.056 1.00 81.69 226 THR A O 1
ATOM 1828 N N . GLN A 1 227 ? -55.936 3.084 87.976 1.00 78.75 227 GLN A N 1
ATOM 1829 C CA . GLN A 1 227 ? -56.997 2.534 88.827 1.00 78.75 227 GLN A CA 1
ATOM 1830 C C . GLN A 1 227 ? -56.468 2.145 90.211 1.00 78.75 227 GLN A C 1
ATOM 1832 O O . GLN A 1 227 ? -57.154 2.399 91.203 1.00 78.75 227 GLN A O 1
ATOM 1837 N N . LEU A 1 228 ? -55.260 1.584 90.275 1.00 79.31 228 LEU A N 1
ATOM 1838 C CA . LEU A 1 228 ? -54.580 1.218 91.509 1.00 79.31 228 LEU A CA 1
ATOM 1839 C C . LEU A 1 228 ? -54.283 2.465 92.345 1.00 79.31 228 LEU A C 1
ATOM 1841 O O . LEU A 1 228 ? -54.746 2.520 93.478 1.00 79.31 228 LEU A O 1
ATOM 1845 N N . GLU A 1 229 ? -53.687 3.514 91.767 1.00 79.94 229 GLU A N 1
ATOM 1846 C CA . GLU A 1 229 ? -53.460 4.804 92.446 1.00 79.94 229 GLU A CA 1
ATOM 1847 C C . GLU A 1 229 ? -54.761 5.400 93.007 1.00 79.94 229 GLU A C 1
ATOM 1849 O O . GLU A 1 229 ? -54.804 5.928 94.119 1.00 79.94 229 GLU A O 1
ATOM 1854 N N . LYS A 1 230 ? -55.863 5.325 92.247 1.00 76.38 230 LYS A N 1
ATOM 1855 C CA . LYS A 1 230 ? -57.178 5.777 92.731 1.00 76.38 230 LYS A CA 1
ATOM 1856 C C . LYS A 1 230 ? -57.683 4.938 93.902 1.00 76.38 230 LYS A C 1
ATOM 1858 O O . LYS A 1 230 ? -58.359 5.484 94.773 1.00 76.38 230 LYS A O 1
ATOM 1863 N N . SER A 1 231 ? -57.416 3.634 93.899 1.00 69.62 231 SER A N 1
ATOM 1864 C CA . SER A 1 231 ? -57.795 2.728 94.985 1.00 69.62 231 SER A CA 1
ATOM 1865 C C . SER A 1 231 ? -56.927 2.922 96.229 1.00 69.62 231 SER A C 1
ATOM 1867 O O . SER A 1 231 ? -57.471 2.956 97.326 1.00 69.62 231 SER A O 1
ATOM 1869 N N . GLU A 1 232 ? -55.626 3.169 96.064 1.00 74.19 232 GLU A N 1
ATOM 1870 C CA . GLU A 1 232 ? -54.687 3.477 97.145 1.00 74.19 232 GLU A CA 1
ATOM 1871 C C . GLU A 1 232 ? -55.052 4.798 97.820 1.00 74.19 232 GLU A C 1
ATOM 1873 O O . GLU A 1 232 ? -55.215 4.823 99.032 1.00 74.19 232 GLU A O 1
ATOM 1878 N N . ARG A 1 233 ? -55.358 5.859 97.059 1.00 71.12 233 ARG A N 1
ATOM 1879 C CA . ARG A 1 233 ? -55.897 7.112 97.631 1.00 71.12 233 ARG A CA 1
ATOM 1880 C C . ARG A 1 233 ? -57.231 6.913 98.360 1.00 71.12 233 ARG A C 1
ATOM 1882 O O . ARG A 1 233 ? -57.540 7.627 99.314 1.00 71.12 233 ARG A O 1
ATOM 1889 N N . ARG A 1 234 ? -58.054 5.958 97.910 1.00 63.94 234 ARG A N 1
ATOM 1890 C CA . ARG A 1 234 ? -59.289 5.547 98.604 1.00 63.94 234 ARG A CA 1
ATOM 1891 C C . ARG A 1 234 ? -58.982 4.826 99.916 1.00 63.94 234 ARG A C 1
ATOM 1893 O O . ARG A 1 234 ? -59.671 5.061 100.898 1.00 63.94 234 ARG A O 1
ATOM 1900 N N . ASN A 1 235 ? -57.949 3.990 99.934 1.00 60.09 235 ASN A N 1
ATOM 1901 C CA . ASN A 1 235 ? -57.473 3.333 101.144 1.00 60.09 235 ASN A CA 1
ATOM 1902 C C . ASN A 1 235 ? -56.829 4.325 102.115 1.00 60.09 235 ASN A C 1
ATOM 1904 O O . ASN A 1 235 ? -57.162 4.276 103.282 1.00 60.09 235 ASN A O 1
ATOM 1908 N N . GLU A 1 236 ? -56.018 5.283 101.666 1.00 63.41 236 GLU A N 1
ATOM 1909 C CA . GLU A 1 236 ? -55.453 6.336 102.529 1.00 63.41 236 GLU A CA 1
ATOM 1910 C C . GLU A 1 236 ? -56.550 7.220 103.151 1.00 63.41 236 GLU A C 1
ATOM 1912 O O . GLU A 1 236 ? -56.449 7.648 104.300 1.00 63.41 236 GLU A O 1
ATOM 1917 N N . THR A 1 237 ? -57.642 7.468 102.418 1.00 58.59 237 THR A N 1
ATOM 1918 C CA . THR A 1 237 ? -58.819 8.179 102.953 1.00 58.59 237 THR A CA 1
ATOM 1919 C C . THR A 1 237 ? -59.677 7.320 103.887 1.00 58.59 237 THR A C 1
ATOM 1921 O O . THR A 1 237 ? -60.341 7.879 104.758 1.00 58.59 237 THR A O 1
ATOM 1924 N N . LEU A 1 238 ? -59.639 5.989 103.756 1.00 52.31 238 LEU A N 1
ATOM 1925 C CA . LEU A 1 238 ? -60.234 5.035 104.702 1.00 52.31 238 LEU A CA 1
ATOM 1926 C C . LEU A 1 238 ? -59.351 4.832 105.950 1.00 52.31 238 LEU A C 1
ATOM 1928 O O . LEU A 1 238 ? -59.874 4.801 107.056 1.00 52.31 238 LEU A O 1
ATOM 1932 N N . GLU A 1 239 ? -58.024 4.805 105.813 1.00 49.72 239 GLU A N 1
ATOM 1933 C CA . GLU A 1 239 ? -57.061 4.757 106.924 1.00 49.72 239 GLU A CA 1
ATOM 1934 C C . GLU A 1 239 ? -57.070 6.060 107.740 1.00 49.72 239 GLU A C 1
ATOM 1936 O O . GLU A 1 239 ? -56.905 6.033 108.957 1.00 49.72 239 GLU A O 1
ATOM 1941 N N . ALA A 1 240 ? -57.366 7.206 107.116 1.00 50.06 240 ALA A N 1
ATOM 1942 C CA . ALA A 1 240 ? -57.669 8.448 107.832 1.00 50.06 240 ALA A CA 1
ATOM 1943 C C . ALA A 1 240 ? -59.032 8.422 108.564 1.00 50.06 240 ALA A C 1
ATOM 1945 O O . ALA A 1 240 ? -59.281 9.281 109.413 1.00 50.06 240 ALA A O 1
ATOM 1946 N N . ALA A 1 241 ? -59.911 7.461 108.249 1.00 44.84 241 ALA A N 1
ATOM 1947 C CA . ALA A 1 241 ? -61.240 7.302 108.841 1.00 44.84 241 ALA A CA 1
ATOM 1948 C C . ALA A 1 241 ? -61.318 6.203 109.920 1.00 44.84 241 ALA A C 1
ATOM 1950 O O . ALA A 1 241 ? -62.278 6.192 110.689 1.00 44.84 241 ALA A O 1
ATOM 1951 N N . GLU A 1 242 ? -60.319 5.328 110.052 1.00 37.59 242 GLU A N 1
ATOM 1952 C CA . GLU A 1 242 ? -60.344 4.226 111.019 1.00 37.59 242 GLU A CA 1
ATOM 1953 C C . GLU A 1 242 ? -59.077 4.181 111.879 1.00 37.59 242 GLU A C 1
ATOM 1955 O O . GLU A 1 242 ? -58.123 3.444 111.647 1.00 37.59 242 GLU A O 1
ATOM 1960 N N . GLY A 1 243 ? -59.123 4.925 112.984 1.00 42.16 243 GLY A N 1
ATOM 1961 C CA . GLY A 1 243 ? -58.407 4.539 114.189 1.00 42.16 243 GLY A CA 1
ATOM 1962 C C . GLY A 1 243 ? -59.095 3.337 114.833 1.00 42.16 243 GLY A C 1
ATOM 1963 O O . GLY A 1 243 ? -59.859 3.529 115.771 1.00 42.16 243 GLY A O 1
ATOM 1964 N N . ALA A 1 244 ? -58.837 2.123 114.341 1.00 42.38 244 ALA A N 1
ATOM 1965 C CA . ALA A 1 244 ? -58.943 0.887 115.119 1.00 42.38 244 ALA A CA 1
ATOM 1966 C C . ALA A 1 244 ? -58.428 -0.340 114.343 1.00 42.38 244 ALA A C 1
ATOM 1968 O O . ALA A 1 244 ? -59.050 -0.808 113.400 1.00 42.38 244 ALA A O 1
ATOM 1969 N N . ASN A 1 245 ? -57.405 -0.951 114.938 1.00 35.56 245 ASN A N 1
ATOM 1970 C CA . ASN A 1 245 ? -57.151 -2.390 115.006 1.00 35.56 245 ASN A CA 1
ATOM 1971 C C . ASN A 1 245 ? -56.267 -3.086 113.944 1.00 35.56 245 ASN A C 1
ATOM 1973 O O . ASN A 1 245 ? -56.570 -3.176 112.763 1.00 35.56 245 ASN A O 1
ATOM 1977 N N . ALA A 1 246 ? -55.174 -3.619 114.502 1.00 47.12 246 ALA A N 1
ATOM 1978 C CA . ALA A 1 246 ? -54.317 -4.747 114.143 1.00 47.12 246 ALA A CA 1
ATOM 1979 C C . ALA A 1 246 ? -54.698 -5.619 112.928 1.00 47.12 246 ALA A C 1
ATOM 1981 O O . ALA A 1 246 ? -55.699 -6.324 112.955 1.00 47.12 246 ALA A O 1
ATOM 1982 N N . ASP A 1 247 ? -53.825 -5.651 111.915 1.00 45.84 247 ASP A N 1
ATOM 1983 C CA . ASP A 1 247 ? -52.949 -6.802 111.611 1.00 45.84 247 ASP A CA 1
ATOM 1984 C C . ASP A 1 247 ? -52.288 -6.613 110.232 1.00 45.84 247 ASP A C 1
ATOM 1986 O O . ASP A 1 247 ? -52.839 -6.947 109.187 1.00 45.84 247 ASP A O 1
ATOM 1990 N N . MET A 1 248 ? -51.064 -6.072 110.220 1.00 40.03 248 MET A N 1
ATOM 1991 C CA . MET A 1 248 ? -50.282 -5.835 108.999 1.00 40.03 248 MET A CA 1
ATOM 1992 C C . MET A 1 248 ? -48.885 -6.456 109.125 1.00 40.03 248 MET A C 1
ATOM 1994 O O . MET A 1 248 ? -47.869 -5.765 109.182 1.00 40.03 248 MET A O 1
ATOM 1998 N N . MET A 1 249 ? -48.836 -7.790 109.208 1.00 43.34 249 MET A N 1
ATOM 1999 C CA . MET A 1 249 ? -47.588 -8.573 109.278 1.00 43.34 249 MET A CA 1
ATOM 2000 C C . MET A 1 249 ? -47.558 -9.807 108.357 1.00 43.34 249 MET A C 1
ATOM 2002 O O . MET A 1 249 ? -46.770 -10.717 108.573 1.00 43.34 249 MET A O 1
ATOM 2006 N N . THR A 1 250 ? -48.365 -9.837 107.291 1.00 48.94 250 THR A N 1
ATOM 2007 C CA . THR A 1 250 ? -48.337 -10.928 106.286 1.00 48.94 250 THR A CA 1
ATOM 2008 C C . THR A 1 250 ? -48.228 -10.456 104.832 1.00 48.94 250 THR A C 1
ATOM 2010 O O . THR A 1 250 ? -48.008 -11.266 103.938 1.00 48.94 250 THR A O 1
ATOM 2013 N N . VAL A 1 251 ? -48.289 -9.144 104.569 1.00 48.00 251 VAL A N 1
ATOM 2014 C CA . VAL A 1 251 ? -48.227 -8.588 103.199 1.00 48.00 251 VAL A CA 1
ATOM 2015 C C . VAL A 1 251 ? -46.799 -8.189 102.787 1.00 48.00 251 VAL A C 1
ATOM 2017 O O . VAL A 1 251 ? -46.478 -8.170 101.603 1.00 48.00 251 VAL A O 1
ATOM 2020 N N . LYS A 1 252 ? -45.890 -7.949 103.745 1.00 48.53 252 LYS A N 1
ATOM 2021 C CA . LYS A 1 252 ? -44.514 -7.496 103.450 1.00 48.53 252 LYS A CA 1
ATOM 2022 C C . LYS A 1 252 ? -43.614 -8.569 102.818 1.00 48.53 252 LYS A C 1
ATOM 2024 O O . LYS A 1 252 ? -42.678 -8.214 102.107 1.00 48.53 252 LYS A O 1
ATOM 2029 N N . GLU A 1 253 ? -43.902 -9.856 103.015 1.00 46.88 253 GLU A N 1
ATOM 2030 C CA . GLU A 1 253 ? -43.065 -10.949 102.489 1.00 46.88 253 GLU A CA 1
ATOM 2031 C C . GLU A 1 253 ? -43.436 -11.370 101.053 1.00 46.88 253 GLU A C 1
ATOM 2033 O O . GLU A 1 253 ? -42.578 -11.859 100.318 1.00 46.88 253 GLU A O 1
ATOM 2038 N N . ALA A 1 254 ? -44.660 -11.091 100.588 1.00 48.41 254 ALA A N 1
ATOM 2039 C CA . ALA A 1 254 ? -45.082 -11.389 99.213 1.00 48.41 254 ALA A CA 1
ATOM 2040 C C . ALA A 1 254 ? -44.582 -10.343 98.194 1.00 48.41 254 ALA A C 1
ATOM 2042 O O . ALA A 1 254 ? -44.211 -10.688 97.069 1.00 48.41 254 ALA A O 1
ATOM 2043 N N . THR A 1 255 ? -44.496 -9.071 98.595 1.00 48.97 255 THR A N 1
ATOM 2044 C CA . THR A 1 255 ? -44.097 -7.962 97.709 1.00 48.97 255 THR A CA 1
ATOM 2045 C C . THR A 1 255 ? -42.598 -7.979 97.381 1.00 48.97 255 THR A C 1
ATOM 2047 O O . THR A 1 255 ? -42.195 -7.613 96.278 1.00 48.97 255 THR A O 1
ATOM 2050 N N . ILE A 1 256 ? -41.756 -8.483 98.292 1.00 52.16 256 ILE A N 1
ATOM 2051 C CA . ILE A 1 256 ? -40.306 -8.620 98.064 1.00 52.16 256 ILE A CA 1
ATOM 2052 C C . ILE A 1 256 ? -40.012 -9.775 97.082 1.00 52.16 256 ILE A C 1
ATOM 2054 O O . ILE A 1 256 ? -39.118 -9.668 96.239 1.00 52.16 256 ILE A O 1
ATOM 2058 N N . ALA A 1 257 ? -40.810 -10.849 97.103 1.00 49.12 257 ALA A N 1
ATOM 2059 C CA . ALA A 1 257 ? -40.665 -11.979 96.180 1.00 49.12 257 ALA A CA 1
ATOM 2060 C C . ALA A 1 257 ? -41.029 -11.625 94.721 1.00 49.12 257 ALA A C 1
ATOM 2062 O O . ALA A 1 257 ? -40.367 -12.100 93.797 1.00 49.12 257 ALA A O 1
ATOM 2063 N N . ALA A 1 258 ? -42.017 -10.747 94.508 1.00 52.75 258 ALA A N 1
ATOM 2064 C CA . ALA A 1 258 ? -42.419 -10.283 93.176 1.00 52.75 258 ALA A CA 1
ATOM 2065 C C . ALA A 1 258 ? -41.374 -9.350 92.531 1.00 52.75 258 ALA A C 1
ATOM 2067 O O . ALA A 1 258 ? -41.008 -9.535 91.369 1.00 52.75 258 ALA A O 1
ATOM 2068 N N . LEU A 1 259 ? -40.791 -8.429 93.309 1.00 51.03 259 LEU A N 1
ATOM 2069 C CA . LEU A 1 259 ? -39.758 -7.500 92.823 1.00 51.03 259 LEU A CA 1
ATOM 2070 C C . LEU A 1 259 ? -38.432 -8.200 92.477 1.00 51.03 259 LEU A C 1
ATOM 2072 O O . LEU A 1 259 ? -37.682 -7.738 91.615 1.00 51.03 259 LEU A O 1
ATOM 2076 N N . THR A 1 260 ? -38.151 -9.355 93.091 1.00 51.62 260 THR A N 1
ATOM 2077 C CA . THR A 1 260 ? -36.935 -10.138 92.802 1.00 51.62 260 THR A CA 1
ATOM 2078 C C . THR A 1 260 ? -37.074 -10.977 91.515 1.00 51.62 260 THR A C 1
ATOM 2080 O O . THR A 1 260 ? -36.070 -11.392 90.931 1.00 51.62 260 THR A O 1
ATOM 2083 N N . ALA A 1 261 ? -38.301 -11.193 91.023 1.00 52.25 261 ALA A N 1
ATOM 2084 C CA . ALA A 1 261 ? -38.576 -11.903 89.771 1.00 52.25 261 ALA A CA 1
ATOM 2085 C C . ALA A 1 261 ? -38.503 -10.978 88.538 1.00 52.25 261 ALA A C 1
ATOM 2087 O O . ALA A 1 261 ? -37.928 -11.367 87.521 1.00 52.25 261 ALA A O 1
ATOM 2088 N N . GLU A 1 262 ? -38.973 -9.730 88.649 1.00 56.12 262 GLU A N 1
ATOM 2089 C CA . GLU A 1 262 ? -38.912 -8.734 87.562 1.00 56.12 262 GLU A CA 1
ATOM 2090 C C . GLU A 1 262 ? -37.481 -8.251 87.259 1.00 56.12 262 GLU A C 1
ATOM 2092 O O . GLU A 1 262 ? -37.135 -7.963 86.109 1.00 56.12 262 GLU A O 1
ATOM 2097 N N . LEU A 1 263 ? -36.592 -8.239 88.261 1.00 50.28 263 LEU A N 1
ATOM 2098 C CA . LEU A 1 263 ? -35.170 -7.919 88.067 1.00 50.28 263 LEU A CA 1
ATOM 2099 C C . LEU A 1 263 ? -34.424 -8.981 87.236 1.00 50.28 263 LEU A C 1
ATOM 2101 O O . LEU A 1 263 ? -33.489 -8.646 86.510 1.00 50.28 263 LEU A O 1
ATOM 2105 N N . LYS A 1 264 ? -34.877 -10.243 87.260 1.00 48.09 264 LYS A N 1
ATOM 2106 C CA . LYS A 1 264 ? -34.312 -11.342 86.454 1.00 48.09 264 LYS A CA 1
ATOM 2107 C C . LYS A 1 264 ? -34.719 -11.288 84.977 1.00 48.09 264 LYS A C 1
ATOM 2109 O O . LYS A 1 264 ? -34.007 -11.828 84.130 1.00 48.09 264 LYS A O 1
ATOM 2114 N N . GLU A 1 265 ? -35.833 -10.635 84.649 1.00 54.78 265 GLU A N 1
ATOM 2115 C CA . GLU A 1 265 ? -36.293 -10.468 83.264 1.00 54.78 265 GLU A CA 1
ATOM 2116 C C . GLU A 1 265 ? -35.573 -9.313 82.547 1.00 54.78 265 GLU A C 1
ATOM 2118 O O . GLU A 1 265 ? -35.235 -9.424 81.364 1.00 54.78 265 GLU A O 1
ATOM 2123 N N . LYS A 1 266 ? -35.221 -8.250 83.287 1.00 51.16 266 LYS A N 1
ATOM 2124 C CA . LYS A 1 266 ? -34.424 -7.118 82.779 1.00 51.16 266 LYS A CA 1
ATOM 2125 C C . LYS A 1 266 ? -33.004 -7.513 82.354 1.00 51.16 266 LYS 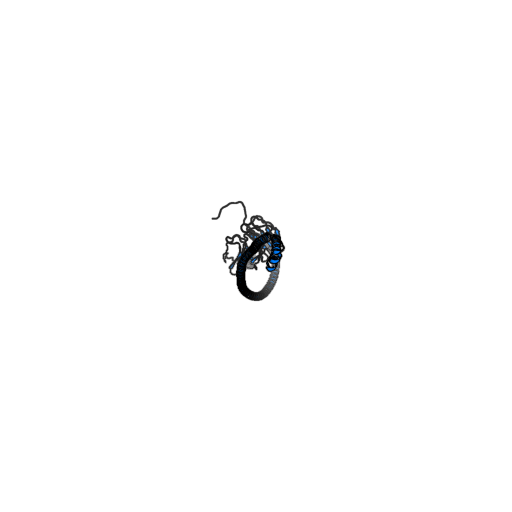A C 1
ATOM 2127 O O . LYS A 1 266 ? -32.541 -7.051 81.309 1.00 51.16 266 LYS A O 1
ATOM 2132 N N . ASP A 1 267 ? -32.344 -8.416 83.082 1.00 46.62 267 ASP A N 1
ATOM 2133 C CA . ASP A 1 267 ? -30.998 -8.907 82.726 1.00 46.62 267 ASP A CA 1
ATOM 2134 C C . ASP A 1 267 ? -30.989 -9.763 81.446 1.00 46.62 267 ASP A C 1
ATOM 2136 O O . ASP A 1 267 ? -30.013 -9.773 80.689 1.00 46.62 267 ASP A O 1
ATOM 2140 N N . LYS A 1 268 ? -32.110 -10.425 81.132 1.00 50.84 268 LYS A N 1
ATOM 2141 C CA . LYS A 1 268 ? -32.277 -11.212 79.899 1.00 50.84 268 LYS A CA 1
ATOM 2142 C C . LYS A 1 268 ? -32.441 -10.319 78.661 1.00 50.84 268 LYS A C 1
ATOM 2144 O O . LYS A 1 268 ? -32.033 -10.699 77.564 1.00 50.84 268 LYS A O 1
ATOM 2149 N N . PHE A 1 269 ? -32.977 -9.111 78.841 1.00 45.56 269 PHE A N 1
ATOM 2150 C CA . PHE A 1 269 ? -33.162 -8.117 77.781 1.00 45.56 269 PHE A CA 1
ATOM 2151 C C . PHE A 1 269 ? -31.861 -7.366 77.442 1.00 45.56 269 PHE A C 1
ATOM 2153 O O . PHE A 1 269 ? -31.631 -7.005 76.286 1.00 45.56 269 PHE A O 1
ATOM 2160 N N . LEU A 1 270 ? -30.963 -7.200 78.422 1.00 46.12 270 LEU A N 1
ATOM 2161 C CA . LEU A 1 270 ? -29.671 -6.529 78.239 1.00 46.12 270 LEU A CA 1
ATOM 2162 C C . LEU A 1 270 ? -28.643 -7.369 77.450 1.00 46.12 270 LEU A C 1
ATOM 2164 O O . LEU A 1 270 ? -27.700 -6.812 76.886 1.00 46.12 270 LEU A O 1
ATOM 2168 N N . GLN A 1 271 ? -28.819 -8.696 77.372 1.00 42.38 271 GLN A N 1
ATOM 2169 C CA . GLN A 1 271 ? -27.967 -9.574 76.555 1.00 42.38 271 GLN A CA 1
ATOM 2170 C C . GLN A 1 271 ? -28.382 -9.647 75.075 1.00 42.38 271 GLN A C 1
ATOM 2172 O O . GLN A 1 271 ? -27.534 -9.905 74.222 1.00 42.38 271 GLN A O 1
ATOM 2177 N N . LEU A 1 272 ? -29.647 -9.369 74.735 1.00 43.59 272 LEU A N 1
ATOM 2178 C CA . LEU A 1 272 ? -30.129 -9.424 73.346 1.00 43.59 272 LEU A CA 1
ATOM 2179 C C . LEU A 1 272 ? -29.726 -8.200 72.504 1.00 43.59 272 LEU A C 1
ATOM 2181 O O . LEU A 1 272 ? -29.685 -8.290 71.278 1.00 43.59 272 LEU A O 1
ATOM 2185 N N . SER A 1 273 ? -29.418 -7.064 73.136 1.00 42.41 273 SER A N 1
ATOM 2186 C CA . SER A 1 273 ? -29.073 -5.815 72.439 1.00 42.41 273 SER A CA 1
ATOM 2187 C C . SER A 1 273 ? -27.613 -5.736 71.973 1.00 42.41 273 SER A C 1
ATOM 2189 O O . SER A 1 273 ? -27.283 -4.864 71.172 1.00 42.41 273 SER A O 1
ATOM 2191 N N . LYS A 1 274 ? -26.737 -6.651 72.420 1.00 42.34 274 LYS A N 1
ATOM 2192 C CA . LYS A 1 274 ? -25.301 -6.654 72.074 1.00 42.34 274 LYS A CA 1
ATOM 2193 C C . LYS A 1 274 ? -24.935 -7.412 70.792 1.00 42.34 274 LYS A C 1
ATOM 2195 O O . LYS A 1 274 ? -23.808 -7.274 70.333 1.00 42.34 274 LYS A O 1
ATOM 2200 N N . ASN A 1 275 ? -25.861 -8.145 70.167 1.00 44.16 275 ASN A N 1
ATOM 2201 C CA . ASN A 1 275 ? -25.575 -8.931 68.960 1.00 44.16 275 ASN A CA 1
ATOM 2202 C C . ASN A 1 275 ? -26.387 -8.455 67.750 1.00 44.16 275 ASN A C 1
ATOM 2204 O O . ASN A 1 275 ? -27.422 -9.030 67.420 1.00 44.16 275 ASN A O 1
ATOM 2208 N N . LYS A 1 276 ? -25.888 -7.425 67.058 1.00 45.50 276 LYS A N 1
ATOM 2209 C CA . LYS A 1 276 ? -26.110 -7.229 65.615 1.00 45.50 276 LYS A CA 1
ATOM 2210 C C . LYS A 1 276 ? -25.129 -6.194 65.068 1.00 45.50 276 LYS A C 1
ATOM 2212 O O . LYS A 1 276 ? -25.382 -4.995 65.085 1.00 45.50 276 LYS A O 1
ATOM 2217 N N . VAL A 1 277 ? -23.992 -6.693 64.595 1.00 37.25 277 VAL A N 1
ATOM 2218 C CA . VAL A 1 277 ? -23.080 -5.948 63.725 1.00 37.25 277 VAL A CA 1
ATOM 2219 C C . VAL A 1 277 ? -23.783 -5.791 62.373 1.00 37.25 277 VAL A C 1
ATOM 2221 O O . VAL A 1 277 ? -24.192 -6.781 61.770 1.00 37.25 277 VAL A O 1
ATOM 2224 N N . LEU A 1 278 ? -23.995 -4.549 61.939 1.00 42.22 278 LEU A N 1
ATOM 2225 C CA . LEU A 1 278 ? -24.411 -4.217 60.577 1.00 42.22 278 LEU A CA 1
ATOM 2226 C C . LEU A 1 278 ? -23.145 -4.153 59.717 1.00 42.22 278 LEU A C 1
ATOM 2228 O O . LEU A 1 278 ? -22.280 -3.318 59.973 1.00 42.22 278 LEU A O 1
ATOM 2232 N N . GLU A 1 279 ? -23.023 -5.037 58.729 1.00 43.78 279 GLU A N 1
ATOM 2233 C CA . GLU A 1 279 ? -21.951 -4.948 57.734 1.00 43.78 279 GLU A CA 1
ATOM 2234 C C . GLU A 1 279 ? -22.199 -3.765 56.775 1.00 43.78 279 GLU A C 1
ATOM 2236 O O . GLU A 1 279 ? -23.354 -3.512 56.410 1.00 43.78 279 GLU A O 1
ATOM 2241 N N . PRO A 1 280 ? -21.156 -3.018 56.357 1.00 40.50 280 PRO A N 1
ATOM 2242 C CA . PRO A 1 280 ? -21.303 -1.941 55.389 1.00 40.50 280 PRO A CA 1
ATOM 2243 C C . PRO A 1 280 ? -21.404 -2.476 53.952 1.00 40.50 280 PRO A C 1
ATOM 2245 O O . PRO A 1 280 ? -20.832 -3.510 53.613 1.00 40.50 280 PRO A O 1
ATOM 2248 N N . LEU A 1 281 ? -22.119 -1.731 53.100 1.00 44.69 281 LEU A N 1
ATOM 2249 C CA . LEU A 1 281 ? -22.233 -1.972 51.655 1.00 44.69 281 LEU A CA 1
ATOM 2250 C C . LEU A 1 281 ? -20.853 -2.112 50.976 1.00 44.69 281 LEU A C 1
ATOM 2252 O O . LEU A 1 281 ? -19.922 -1.395 51.352 1.00 44.69 281 LEU A O 1
ATOM 2256 N N . PRO A 1 282 ? -20.724 -2.960 49.935 1.00 44.84 282 PRO A N 1
ATOM 2257 C CA . PRO A 1 282 ? -19.470 -3.129 49.215 1.00 44.84 282 PRO A CA 1
ATOM 2258 C C . PRO A 1 282 ? -19.089 -1.830 48.498 1.00 44.84 282 PRO A C 1
ATOM 2260 O O . PRO A 1 282 ? -19.871 -1.250 47.742 1.00 44.84 282 PRO A O 1
ATOM 2263 N N . SER A 1 283 ? -17.868 -1.375 48.750 1.00 45.53 283 SER A N 1
ATOM 2264 C CA . SER A 1 283 ? -17.236 -0.251 48.075 1.00 45.53 283 SER A CA 1
ATOM 2265 C C . SER A 1 283 ? -17.109 -0.522 46.573 1.00 45.53 283 SER A C 1
ATOM 2267 O O . SER A 1 283 ? -16.657 -1.587 46.151 1.00 45.53 283 SER A O 1
ATOM 2269 N N . LEU A 1 284 ? -17.491 0.471 45.762 1.00 44.06 284 LEU A N 1
ATOM 2270 C CA . LEU A 1 284 ? -17.152 0.559 44.341 1.00 44.06 284 LEU A CA 1
ATOM 2271 C C . LEU A 1 284 ? -15.668 0.218 44.155 1.00 44.06 284 LEU A C 1
ATOM 2273 O O . LEU A 1 284 ? -14.811 0.846 44.779 1.00 44.06 284 LEU A O 1
ATOM 2277 N N . LEU A 1 285 ? -15.374 -0.774 43.309 1.00 43.75 285 LEU A N 1
ATOM 2278 C CA . LEU A 1 285 ? -14.013 -1.105 42.896 1.00 43.75 285 LEU A CA 1
ATOM 2279 C C . LEU A 1 285 ? -13.384 0.122 42.228 1.00 43.75 285 LEU A C 1
ATOM 2281 O O . LEU A 1 285 ? -13.559 0.367 41.037 1.00 43.75 285 LEU A O 1
ATOM 2285 N N . THR A 1 286 ? -12.611 0.884 42.991 1.00 45.09 286 THR A N 1
ATOM 2286 C CA . THR A 1 286 ? -11.556 1.717 42.437 1.00 45.09 286 THR A CA 1
ATOM 2287 C C . THR A 1 286 ? -10.502 0.764 41.891 1.00 45.09 286 THR A C 1
ATOM 2289 O O . THR A 1 286 ? -9.742 0.139 42.630 1.00 45.09 286 THR A O 1
ATOM 2292 N N . CYS A 1 287 ? -10.475 0.596 40.570 1.00 40.09 287 CYS A N 1
ATOM 2293 C CA . CYS A 1 287 ? -9.365 -0.053 39.892 1.00 40.09 287 CYS A CA 1
ATOM 2294 C C . CYS A 1 287 ? -8.133 0.843 40.049 1.00 40.09 287 CYS A C 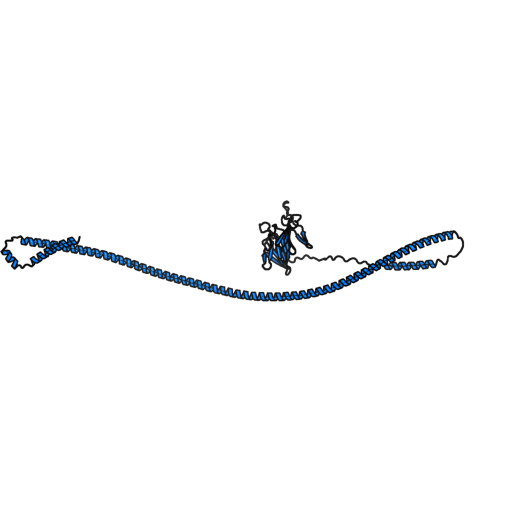1
ATOM 2296 O O . CYS A 1 287 ? -7.846 1.712 39.228 1.00 40.09 287 CYS A O 1
ATOM 2298 N N . ASN A 1 288 ? -7.422 0.657 41.156 1.00 51.59 288 ASN A N 1
ATOM 2299 C CA . ASN A 1 288 ? -6.134 1.275 41.396 1.00 51.59 288 ASN A CA 1
ATOM 2300 C C . ASN A 1 288 ? -5.127 0.537 40.503 1.00 51.59 288 ASN A C 1
ATOM 2302 O O . ASN A 1 288 ? -4.468 -0.399 40.942 1.00 51.59 288 ASN A O 1
ATOM 2306 N N . LEU A 1 289 ? -5.098 0.870 39.209 1.00 62.38 289 LEU A N 1
ATOM 2307 C CA . LEU A 1 289 ? -4.062 0.411 38.289 1.00 62.38 289 LEU A CA 1
ATOM 2308 C C . LEU A 1 289 ? -2.787 1.170 38.675 1.00 62.38 289 LEU A C 1
ATOM 2310 O O . LEU A 1 289 ? -2.744 2.384 38.468 1.00 62.38 289 LEU A O 1
ATOM 2314 N N . PRO A 1 290 ? -1.757 0.524 39.254 1.00 74.19 290 PRO A N 1
ATOM 2315 C CA . PRO A 1 290 ? -0.516 1.210 39.571 1.00 74.19 290 PRO A CA 1
ATOM 2316 C C . PRO A 1 290 ? 0.221 1.514 38.261 1.00 74.19 290 PRO A C 1
ATOM 2318 O O . PRO A 1 290 ? 1.064 0.743 37.804 1.00 74.19 290 PRO A O 1
ATOM 2321 N N . LEU A 1 291 ? -0.128 2.632 37.628 1.00 76.88 291 LEU A N 1
ATOM 2322 C CA . LEU A 1 291 ? 0.555 3.133 36.446 1.00 76.88 291 LEU A CA 1
ATOM 2323 C C . LEU A 1 291 ? 1.933 3.633 36.878 1.00 76.88 291 LEU A C 1
ATOM 2325 O O . LEU A 1 291 ? 2.058 4.578 37.656 1.00 76.88 291 LEU A O 1
ATOM 2329 N N . LYS A 1 292 ? 2.982 2.978 36.383 1.00 80.00 292 LYS A N 1
ATOM 2330 C CA . LYS A 1 292 ? 4.359 3.451 36.518 1.00 80.00 292 LYS A CA 1
ATOM 2331 C C . LYS A 1 292 ? 4.811 3.992 35.175 1.00 80.00 292 LYS A C 1
ATOM 2333 O O . LYS A 1 292 ? 4.769 3.280 34.174 1.00 80.00 292 LYS A O 1
ATOM 2338 N N . TRP A 1 293 ? 5.279 5.235 35.170 1.00 79.31 293 TRP A N 1
ATOM 2339 C CA . TRP A 1 293 ? 6.001 5.770 34.027 1.00 79.31 293 TRP A CA 1
ATOM 2340 C C . TRP A 1 293 ? 7.266 4.942 33.812 1.00 79.31 293 TRP A C 1
ATOM 2342 O O . TRP A 1 293 ? 8.051 4.725 34.734 1.00 79.31 293 TRP A O 1
ATOM 2352 N N . SER A 1 294 ? 7.445 4.466 32.590 1.00 76.50 294 SER A N 1
ATOM 2353 C CA . SER A 1 294 ? 8.675 3.831 32.132 1.00 76.50 294 SER A CA 1
ATOM 2354 C C . SER A 1 294 ? 9.063 4.480 30.810 1.00 76.50 294 SER A C 1
ATOM 2356 O O . SER A 1 294 ? 8.186 4.922 30.068 1.00 76.50 294 SER A O 1
ATOM 2358 N N . ASN A 1 295 ? 10.364 4.592 30.535 1.00 72.56 295 ASN A N 1
ATOM 2359 C CA . ASN A 1 295 ? 10.855 5.094 29.255 1.00 72.56 295 ASN A CA 1
ATOM 2360 C C . ASN A 1 295 ? 11.314 3.899 28.405 1.00 72.56 295 ASN A C 1
ATOM 2362 O O . ASN A 1 295 ? 12.457 3.469 28.562 1.00 72.56 295 ASN A O 1
ATOM 2366 N N . PRO A 1 296 ? 10.436 3.305 27.575 1.00 64.44 296 PRO A N 1
ATOM 2367 C CA . PRO A 1 296 ? 10.787 2.115 26.814 1.00 64.44 296 PRO A CA 1
ATOM 2368 C C . PRO A 1 296 ? 11.876 2.409 25.775 1.00 64.44 296 PRO A C 1
ATOM 2370 O O . PRO A 1 296 ? 12.815 1.628 25.676 1.00 64.44 296 PRO A O 1
ATOM 2373 N N . MET A 1 297 ? 11.809 3.529 25.044 1.00 79.06 297 MET A N 1
ATOM 2374 C CA . MET A 1 297 ? 12.860 4.014 24.138 1.00 79.06 297 MET A CA 1
ATOM 2375 C C . MET A 1 297 ? 12.481 5.398 23.598 1.00 79.06 297 MET A C 1
ATOM 2377 O O . MET A 1 297 ? 11.326 5.619 23.230 1.00 79.06 297 MET A O 1
ATOM 2381 N N . ASN A 1 298 ? 13.450 6.310 23.482 1.00 83.38 298 ASN A N 1
ATOM 2382 C CA . ASN A 1 298 ? 13.209 7.621 22.879 1.00 83.38 298 ASN A CA 1
ATOM 2383 C C . ASN A 1 298 ? 12.878 7.481 21.385 1.00 83.38 298 ASN A C 1
ATOM 2385 O O . ASN A 1 298 ? 13.505 6.701 20.667 1.00 83.38 298 ASN A O 1
ATOM 2389 N N . MET A 1 299 ? 11.918 8.274 20.911 1.00 82.81 299 MET A N 1
ATOM 2390 C CA . MET A 1 299 ? 11.626 8.404 19.485 1.00 82.81 299 MET A CA 1
ATOM 2391 C C . MET A 1 299 ? 12.885 8.902 18.747 1.00 82.81 299 MET A C 1
ATOM 2393 O O . MET A 1 299 ? 13.523 9.844 19.222 1.00 82.81 299 MET A O 1
ATOM 2397 N N . PRO A 1 300 ? 13.260 8.312 17.595 1.00 82.75 300 PRO A N 1
ATOM 2398 C CA . PRO A 1 300 ? 14.508 8.644 16.895 1.00 82.75 300 PRO A CA 1
ATOM 2399 C C . PRO A 1 300 ? 14.507 10.048 16.276 1.00 82.75 300 PRO A C 1
ATOM 2401 O O . PRO A 1 300 ? 15.548 10.538 15.846 1.00 82.75 300 PRO A O 1
ATOM 2404 N N . LEU A 1 301 ? 13.338 10.686 16.214 1.00 80.38 301 LEU A N 1
ATOM 2405 C CA . LEU A 1 301 ? 13.139 12.020 15.676 1.00 80.38 301 LEU A CA 1
ATOM 2406 C C . LEU A 1 301 ? 12.336 12.850 16.677 1.00 80.38 301 LEU A C 1
ATOM 2408 O O . LEU A 1 301 ? 11.334 12.369 17.190 1.00 80.38 301 LEU A O 1
ATOM 2412 N N . GLY A 1 302 ? 12.740 14.094 16.937 1.00 80.06 302 GLY A N 1
ATOM 2413 C CA . GLY A 1 302 ? 11.929 15.028 17.718 1.00 80.06 302 GLY A CA 1
ATOM 2414 C C . GLY A 1 302 ? 10.708 15.482 16.917 1.00 80.06 302 GLY A C 1
ATOM 2415 O O . GLY A 1 302 ? 10.862 15.999 15.811 1.00 80.06 302 GLY A O 1
ATOM 2416 N N . MET A 1 303 ? 9.509 15.296 17.469 1.00 84.88 303 MET A N 1
ATOM 2417 C CA . MET A 1 303 ? 8.253 15.749 16.871 1.00 84.88 303 MET A CA 1
ATOM 2418 C C . MET A 1 303 ? 7.443 16.513 17.909 1.00 84.88 303 MET A C 1
ATOM 2420 O O . MET A 1 303 ? 7.243 16.031 19.023 1.00 84.88 303 MET A O 1
ATOM 2424 N N . TRP A 1 304 ? 6.953 17.686 17.530 1.00 84.94 304 TRP A N 1
ATOM 2425 C CA . TRP A 1 304 ? 6.057 18.490 18.352 1.00 84.94 304 TRP A CA 1
ATOM 2426 C C . TRP A 1 304 ? 4.660 18.506 17.731 1.00 84.94 304 TRP A C 1
ATOM 2428 O O . TRP A 1 304 ? 4.514 18.462 16.509 1.00 84.94 304 TRP A O 1
ATOM 2438 N N . ALA A 1 305 ? 3.630 18.538 18.582 1.00 83.00 305 ALA A N 1
ATOM 2439 C CA . ALA A 1 305 ? 2.221 18.501 18.175 1.00 83.00 305 ALA A CA 1
ATOM 2440 C C . ALA A 1 305 ? 1.843 17.298 17.274 1.00 83.00 305 ALA A C 1
ATOM 2442 O O . ALA A 1 305 ? 0.965 17.400 16.420 1.00 83.00 305 ALA A O 1
ATOM 2443 N N . GLY A 1 306 ? 2.517 16.159 17.469 1.00 87.25 306 GLY A N 1
ATOM 2444 C CA . GLY A 1 306 ? 2.182 14.898 16.813 1.00 87.25 306 GLY A CA 1
ATOM 2445 C C . GLY A 1 306 ? 0.919 14.251 17.384 1.00 87.25 306 GLY A C 1
ATOM 2446 O O . GLY A 1 306 ? 0.558 14.453 18.542 1.00 87.25 306 GLY A O 1
ATOM 2447 N N . GLN A 1 307 ? 0.274 13.438 16.560 1.00 90.81 307 GLN A N 1
ATOM 2448 C CA . GLN A 1 307 ? -0.847 12.572 16.904 1.00 90.81 307 GLN A CA 1
ATOM 2449 C C . GLN A 1 307 ? -0.369 11.122 16.909 1.00 90.81 307 GLN A C 1
ATOM 2451 O O . GLN A 1 307 ? 0.499 10.749 16.118 1.00 90.81 307 GLN A O 1
ATOM 2456 N N . ALA A 1 308 ? -0.935 10.310 17.801 1.00 92.31 308 ALA A N 1
ATOM 2457 C CA . ALA A 1 308 ? -0.604 8.898 17.931 1.00 92.31 308 ALA A CA 1
ATOM 2458 C C . ALA A 1 308 ? -1.859 8.036 17.778 1.00 92.31 308 ALA A C 1
ATOM 2460 O O . ALA A 1 308 ? -2.878 8.308 18.410 1.00 92.31 308 ALA A O 1
ATOM 2461 N N . VAL A 1 309 ? -1.776 6.979 16.970 1.00 94.69 309 VAL A N 1
ATOM 2462 C CA . VAL A 1 309 ? -2.871 6.021 16.763 1.00 94.69 309 VAL A CA 1
ATOM 2463 C C . VAL A 1 309 ? -2.375 4.583 16.852 1.00 94.69 309 VAL A C 1
ATOM 2465 O O . VAL A 1 309 ? -1.223 4.288 16.536 1.00 94.69 309 VAL A O 1
ATOM 2468 N N . LEU A 1 310 ? -3.250 3.675 17.279 1.00 93.50 310 LEU A N 1
ATOM 2469 C CA . LEU A 1 310 ? -2.960 2.246 17.371 1.00 93.50 310 LEU A CA 1
ATOM 2470 C C . LEU A 1 310 ? -3.565 1.516 16.166 1.00 93.50 310 LEU A C 1
ATOM 2472 O O . LEU A 1 310 ? -4.766 1.613 15.931 1.00 93.50 310 LEU A O 1
ATOM 2476 N N . LEU A 1 311 ? -2.752 0.753 15.434 1.00 92.50 311 LEU A N 1
ATOM 2477 C CA . LEU A 1 311 ? -3.214 -0.097 14.335 1.00 92.50 311 LEU A CA 1
ATOM 2478 C C . LEU A 1 311 ? -2.431 -1.412 14.297 1.00 92.50 311 LEU A C 1
ATOM 2480 O O . LEU A 1 311 ? -1.198 -1.416 14.242 1.00 92.50 311 LEU A O 1
ATOM 2484 N N . GLY A 1 312 ? -3.147 -2.541 14.316 1.00 88.12 312 GLY A N 1
ATOM 2485 C CA . GLY A 1 312 ? -2.548 -3.876 14.205 1.00 88.12 312 GLY A CA 1
ATOM 2486 C C . GLY A 1 312 ? -1.442 -4.138 15.236 1.00 88.12 312 GLY A C 1
ATOM 2487 O O . GLY A 1 312 ? -0.393 -4.671 14.885 1.00 88.12 312 GLY A O 1
ATOM 2488 N N . GLY A 1 313 ? -1.622 -3.670 16.478 1.00 88.81 313 GLY A N 1
ATOM 2489 C CA . GLY A 1 313 ? -0.634 -3.809 17.559 1.00 88.81 313 GLY A CA 1
ATOM 2490 C C . GLY A 1 313 ? 0.601 -2.902 17.449 1.00 88.81 313 GLY A C 1
ATOM 2491 O O . GLY A 1 313 ? 1.531 -3.047 18.239 1.00 88.81 313 GLY A O 1
ATOM 2492 N N . ASN A 1 314 ? 0.628 -1.963 16.499 1.00 91.56 314 ASN A N 1
ATOM 2493 C CA . ASN A 1 314 ? 1.695 -0.974 16.349 1.00 91.56 314 ASN A CA 1
ATOM 2494 C C . ASN A 1 314 ? 1.168 0.430 16.650 1.00 91.56 314 ASN A C 1
ATOM 2496 O O . ASN A 1 314 ? 0.019 0.743 16.336 1.00 91.56 314 ASN A O 1
ATOM 2500 N N . ILE A 1 315 ? 2.023 1.282 17.212 1.00 93.38 315 ILE A N 1
ATOM 2501 C CA . ILE A 1 315 ? 1.717 2.695 17.446 1.00 93.38 315 ILE A CA 1
ATOM 2502 C C . ILE A 1 315 ? 2.265 3.497 16.270 1.00 93.38 315 ILE A C 1
ATOM 2504 O O . ILE A 1 315 ? 3.427 3.353 15.909 1.00 93.38 315 ILE A O 1
ATOM 2508 N N . TYR A 1 316 ? 1.442 4.342 15.670 1.00 93.19 316 TYR A N 1
ATOM 2509 C CA . TYR A 1 316 ? 1.833 5.237 14.591 1.00 93.19 316 TYR A CA 1
ATOM 2510 C C . TYR A 1 316 ? 1.789 6.672 15.097 1.00 93.19 316 TYR A C 1
ATOM 2512 O O . TYR A 1 316 ? 0.755 7.097 15.600 1.00 93.19 316 TYR A O 1
ATOM 2520 N N . VAL A 1 317 ? 2.893 7.404 14.970 1.00 92.69 317 VAL A N 1
ATOM 2521 C CA . VAL A 1 317 ? 3.054 8.782 15.444 1.00 92.69 317 VAL A CA 1
ATOM 2522 C C . VAL A 1 317 ? 3.375 9.686 14.260 1.00 92.69 317 VAL A C 1
ATOM 2524 O O . VAL A 1 317 ? 4.344 9.448 13.544 1.00 92.69 317 VAL A O 1
ATOM 2527 N N . GLY A 1 318 ? 2.568 10.711 14.020 1.00 91.19 318 GLY A N 1
ATOM 2528 C CA . GLY A 1 318 ? 2.719 11.589 12.859 1.00 91.19 318 GLY A CA 1
ATOM 2529 C C . GLY A 1 318 ? 1.878 12.852 12.976 1.00 91.19 318 GLY A C 1
ATOM 2530 O O . GLY A 1 318 ? 1.241 13.085 13.995 1.00 91.19 318 GLY A O 1
ATOM 2531 N N . GLY A 1 319 ? 1.872 13.688 11.944 1.00 88.06 319 GLY A N 1
ATOM 2532 C CA . GLY A 1 319 ? 1.011 14.873 11.906 1.00 88.06 319 GLY A CA 1
ATOM 2533 C C . GLY A 1 319 ? 1.552 16.086 12.657 1.00 88.06 319 GLY A C 1
ATOM 2534 O O . GLY A 1 319 ? 0.958 17.150 12.571 1.00 88.06 319 GLY A O 1
ATOM 2535 N N . GLY A 1 320 ? 2.686 15.956 13.347 1.00 84.94 320 GLY A N 1
ATOM 2536 C CA . GLY A 1 320 ? 3.395 17.065 13.984 1.00 84.94 320 GLY A CA 1
ATOM 2537 C C . GLY A 1 320 ? 4.494 17.668 13.106 1.00 84.94 320 GLY A C 1
ATOM 2538 O O . GLY A 1 320 ? 4.786 17.171 12.016 1.00 84.94 320 GLY A O 1
ATOM 2539 N N . GLY A 1 321 ? 5.136 18.726 13.605 1.00 76.75 321 GLY A N 1
ATOM 2540 C CA . GLY A 1 321 ? 6.340 19.302 12.999 1.00 76.75 321 GLY A CA 1
ATOM 2541 C C . GLY A 1 321 ? 7.618 18.628 13.517 1.00 76.75 321 GLY A C 1
ATOM 2542 O O . GLY A 1 321 ? 7.664 18.202 14.671 1.00 76.75 321 GLY A O 1
ATOM 2543 N N . ALA A 1 322 ? 8.663 18.541 12.685 1.00 71.06 322 ALA A N 1
ATOM 2544 C CA . ALA A 1 322 ? 9.969 17.975 13.050 1.00 71.06 322 ALA A CA 1
ATOM 2545 C C . ALA A 1 322 ? 11.133 18.715 12.358 1.00 71.06 322 ALA A C 1
ATOM 2547 O O . ALA A 1 322 ? 10.971 19.239 11.257 1.00 71.06 322 ALA A O 1
ATOM 2548 N N . GLU A 1 323 ? 12.318 18.745 12.984 1.00 63.00 323 GLU A N 1
ATOM 2549 C CA . GLU A 1 323 ? 13.484 19.503 12.483 1.00 63.00 323 GLU A CA 1
ATOM 2550 C C . GLU A 1 323 ? 14.168 18.867 11.260 1.00 63.00 323 GLU A C 1
ATOM 2552 O O . GLU A 1 323 ? 14.691 19.573 10.397 1.00 63.00 323 GLU A O 1
ATOM 2557 N N . LYS A 1 324 ? 14.194 17.529 11.172 1.00 62.09 324 LYS A N 1
ATOM 2558 C CA . LYS A 1 324 ? 14.886 16.787 10.108 1.00 62.09 324 LYS A CA 1
ATOM 2559 C C . LYS A 1 324 ? 14.021 15.639 9.602 1.00 62.09 324 LYS A C 1
ATOM 2561 O O . LYS A 1 324 ? 13.997 14.561 10.175 1.00 62.09 324 LYS A O 1
ATOM 2566 N N . ASN A 1 325 ? 13.409 15.873 8.450 1.00 55.56 325 ASN A N 1
ATOM 2567 C CA . ASN A 1 325 ? 12.600 14.926 7.692 1.00 55.56 325 ASN A CA 1
ATOM 2568 C C . ASN A 1 325 ? 11.196 14.664 8.252 1.00 55.56 325 ASN A C 1
ATOM 2570 O O . ASN A 1 325 ? 10.968 14.468 9.440 1.00 55.56 325 ASN A O 1
ATOM 2574 N N . ARG A 1 326 ? 10.244 14.700 7.326 1.00 65.62 326 ARG A N 1
ATOM 2575 C CA . ARG A 1 326 ? 8.803 14.677 7.555 1.00 65.62 326 ARG A CA 1
ATOM 2576 C C . ARG A 1 326 ? 8.364 13.235 7.479 1.00 65.62 326 ARG A C 1
ATOM 2578 O O . ARG A 1 326 ? 8.728 12.528 6.537 1.00 65.62 326 ARG A O 1
ATOM 2585 N N . GLY A 1 327 ? 7.670 12.761 8.496 1.00 72.44 327 GLY A N 1
ATOM 2586 C CA . GLY A 1 327 ? 7.413 11.341 8.547 1.00 72.44 327 GLY A CA 1
ATOM 2587 C C . GLY A 1 327 ? 6.350 10.953 9.533 1.00 72.44 327 GLY A C 1
ATOM 2588 O O . GLY A 1 327 ? 6.124 11.590 10.559 1.00 72.44 327 GLY A O 1
ATOM 2589 N N . LEU A 1 328 ? 5.733 9.846 9.177 1.00 89.19 328 LEU A N 1
ATOM 2590 C CA . LEU A 1 328 ? 4.972 9.013 10.069 1.00 89.19 328 LEU A CA 1
ATOM 2591 C C . LEU A 1 328 ? 5.958 8.004 10.671 1.00 89.19 328 LEU A C 1
ATOM 2593 O O . LEU A 1 328 ? 6.699 7.340 9.954 1.00 89.19 328 LEU A O 1
ATOM 2597 N N . LEU A 1 329 ? 6.000 7.885 11.985 1.00 90.88 329 LEU A N 1
ATOM 2598 C CA . LEU A 1 329 ? 6.828 6.916 12.689 1.00 90.88 329 LEU A CA 1
ATOM 2599 C C . LEU A 1 329 ? 5.952 5.755 13.131 1.00 90.88 329 LEU A C 1
ATOM 2601 O O . LEU A 1 329 ? 4.912 5.958 13.745 1.00 90.88 329 LEU A O 1
ATOM 2605 N N . LYS A 1 330 ? 6.375 4.531 12.839 1.00 92.69 330 LYS A N 1
ATOM 2606 C CA . LYS A 1 330 ? 5.754 3.312 13.348 1.00 92.69 330 LYS A CA 1
ATOM 2607 C C . LYS A 1 330 ? 6.603 2.766 14.485 1.00 92.69 330 LYS A C 1
ATOM 2609 O O . LYS A 1 330 ? 7.803 2.574 14.321 1.00 92.69 330 LYS A O 1
ATOM 2614 N N . PHE A 1 331 ? 5.974 2.457 15.603 1.00 92.62 331 PHE A N 1
ATOM 2615 C CA . PHE A 1 331 ? 6.573 1.796 16.745 1.00 92.62 331 PHE A CA 1
ATOM 2616 C C . PHE A 1 331 ? 5.964 0.409 16.922 1.00 92.62 331 PHE A C 1
ATOM 2618 O O . PHE A 1 331 ? 4.754 0.259 17.126 1.00 92.62 331 PHE A O 1
ATOM 2625 N N . LYS A 1 332 ? 6.818 -0.612 16.845 1.00 91.81 332 LYS A N 1
ATOM 2626 C CA . LYS A 1 332 ? 6.455 -1.987 17.175 1.00 91.81 332 LYS A CA 1
ATOM 2627 C C . LYS A 1 332 ? 6.707 -2.202 18.666 1.00 91.81 332 LYS A C 1
ATOM 2629 O O . LYS A 1 332 ? 7.856 -2.177 19.106 1.00 91.81 332 LYS A O 1
ATOM 2634 N N . MET A 1 333 ? 5.634 -2.426 19.430 1.00 85.75 333 MET A N 1
ATOM 2635 C CA . MET A 1 333 ? 5.729 -2.680 20.876 1.00 85.75 333 MET A CA 1
ATOM 2636 C C . MET A 1 333 ? 6.553 -3.941 21.167 1.00 85.75 333 MET A C 1
ATOM 2638 O O . MET A 1 333 ? 7.396 -3.955 22.059 1.00 85.75 333 MET A O 1
ATOM 2642 N N . GLU A 1 334 ? 6.356 -4.986 20.363 1.00 83.06 334 GLU A N 1
ATOM 2643 C CA . GLU A 1 334 ? 7.170 -6.197 20.406 1.00 83.06 334 GLU A CA 1
ATOM 2644 C C . GLU A 1 334 ? 8.563 -5.921 19.818 1.00 83.06 334 GLU A C 1
ATOM 2646 O O . GLU A 1 334 ? 8.710 -5.658 18.623 1.00 83.06 334 GLU A O 1
ATOM 2651 N N . GLY A 1 335 ? 9.589 -5.977 20.668 1.00 81.19 335 GLY A N 1
ATOM 2652 C CA . GLY A 1 335 ? 10.976 -5.702 20.286 1.00 81.19 335 GLY A CA 1
ATOM 2653 C C . GLY A 1 335 ? 11.387 -4.231 20.379 1.00 81.19 335 GLY A C 1
ATOM 2654 O O . GLY A 1 335 ? 12.573 -3.956 20.230 1.00 81.19 335 GLY A O 1
ATOM 2655 N N . ASN A 1 336 ? 10.457 -3.312 20.685 1.00 86.31 336 ASN A N 1
ATOM 2656 C CA . ASN A 1 336 ? 10.748 -1.903 20.979 1.00 86.31 336 ASN A CA 1
ATOM 2657 C C . ASN A 1 336 ? 11.478 -1.188 19.822 1.00 86.31 336 ASN A C 1
ATOM 2659 O O . ASN A 1 336 ? 12.527 -0.573 20.006 1.00 86.31 336 ASN A O 1
ATOM 2663 N N . VAL A 1 337 ? 10.936 -1.318 18.605 1.00 89.94 337 VAL A N 1
ATOM 2664 C CA . VAL A 1 337 ? 11.584 -0.853 17.366 1.00 89.94 337 VAL A CA 1
ATOM 2665 C C . VAL A 1 337 ? 10.794 0.283 16.728 1.00 89.94 337 VAL A C 1
ATOM 2667 O O . VAL A 1 337 ? 9.596 0.151 16.467 1.00 89.94 337 VAL A O 1
ATOM 2670 N N . TRP A 1 338 ? 11.490 1.374 16.410 1.00 90.94 338 TRP A N 1
ATOM 2671 C CA . TRP A 1 338 ? 10.972 2.480 15.607 1.00 90.94 338 TRP A CA 1
ATOM 2672 C C . TRP A 1 338 ? 11.311 2.299 14.123 1.00 90.94 338 TRP A C 1
ATOM 2674 O O . TRP A 1 338 ? 12.423 1.922 13.761 1.00 90.94 338 TRP A O 1
ATOM 2684 N N . THR A 1 339 ? 10.360 2.602 13.245 1.00 90.56 339 THR A N 1
ATOM 2685 C CA . THR A 1 339 ? 10.524 2.588 11.788 1.00 90.56 339 THR A CA 1
ATOM 2686 C C . THR A 1 339 ? 9.981 3.885 11.207 1.00 90.56 339 THR A C 1
ATOM 2688 O O . THR A 1 339 ? 8.846 4.271 11.484 1.00 90.56 339 THR A O 1
ATOM 2691 N N . LEU A 1 340 ? 10.785 4.561 10.390 1.00 88.62 340 LEU A N 1
ATOM 2692 C CA . LEU A 1 340 ? 10.363 5.763 9.679 1.00 88.62 340 LEU A CA 1
ATOM 2693 C C . LEU A 1 340 ? 9.580 5.380 8.416 1.00 88.62 340 LEU A C 1
ATOM 2695 O O . LEU A 1 340 ? 10.088 4.653 7.566 1.00 88.62 340 LEU A O 1
ATOM 2699 N N . ILE A 1 341 ? 8.367 5.909 8.279 1.00 88.56 341 ILE A N 1
ATOM 2700 C CA . ILE A 1 341 ? 7.551 5.848 7.067 1.00 88.56 341 ILE A CA 1
ATOM 2701 C C . ILE A 1 341 ? 7.603 7.234 6.423 1.00 88.56 341 ILE A C 1
ATOM 2703 O O . ILE A 1 341 ? 7.135 8.225 6.990 1.00 88.56 341 ILE A O 1
ATOM 2707 N N . SER A 1 342 ? 8.220 7.307 5.242 1.00 82.75 342 SER A N 1
ATOM 2708 C CA . SER A 1 342 ? 8.405 8.566 4.517 1.00 82.75 342 SER A CA 1
ATOM 2709 C C . SER A 1 342 ? 7.057 9.193 4.150 1.00 82.75 342 SER A C 1
ATOM 2711 O O . SER A 1 342 ? 6.177 8.512 3.616 1.00 82.75 342 SER A O 1
ATOM 2713 N N . TRP A 1 343 ? 6.890 10.485 4.449 1.00 86.69 343 TRP A N 1
ATOM 2714 C CA . TRP A 1 343 ? 5.664 11.223 4.153 1.00 86.69 343 TRP A CA 1
ATOM 2715 C C . TRP A 1 343 ? 5.941 12.725 3.959 1.00 86.69 343 TRP A C 1
ATOM 2717 O O . TRP A 1 343 ? 6.524 13.346 4.844 1.00 86.69 343 TRP A O 1
ATOM 2727 N N . PRO A 1 344 ? 5.548 13.352 2.832 1.00 80.50 344 PRO A N 1
ATOM 2728 C CA . PRO A 1 344 ? 5.979 14.717 2.509 1.00 80.50 344 PRO A CA 1
ATOM 2729 C C . PRO A 1 344 ? 5.154 15.832 3.182 1.00 80.50 344 PRO A C 1
ATOM 2731 O O . PRO A 1 344 ? 5.562 17.001 3.137 1.00 80.50 344 PRO A O 1
ATOM 2734 N N . VAL A 1 345 ? 4.009 15.494 3.786 1.00 88.44 345 VAL A N 1
ATOM 2735 C CA . VAL A 1 345 ? 3.058 16.446 4.386 1.00 88.44 345 VAL A CA 1
ATOM 2736 C C . VAL A 1 345 ? 3.293 16.561 5.895 1.00 88.44 345 VAL A C 1
ATOM 2738 O O . VAL A 1 345 ? 3.488 15.560 6.580 1.00 88.44 345 VAL A O 1
ATOM 2741 N N . GLU A 1 346 ? 3.248 17.784 6.421 1.00 88.81 346 GLU A N 1
ATOM 2742 C CA . GLU A 1 346 ? 3.301 18.090 7.859 1.00 88.81 346 GLU A CA 1
ATOM 2743 C C . GLU A 1 346 ? 1.908 18.480 8.378 1.00 88.81 346 GLU A C 1
ATOM 2745 O O . GLU A 1 346 ? 1.023 18.818 7.594 1.00 88.81 346 GLU A O 1
ATOM 2750 N N . ASN A 1 347 ? 1.712 18.510 9.699 1.00 90.75 347 ASN A N 1
ATOM 2751 C CA . ASN A 1 347 ? 0.536 19.134 10.333 1.00 90.75 347 ASN A CA 1
ATOM 2752 C C . ASN A 1 347 ? -0.814 18.484 9.964 1.00 90.75 347 ASN A C 1
ATOM 2754 O O . ASN A 1 347 ? -1.851 19.152 10.009 1.00 90.75 347 ASN A O 1
ATOM 2758 N N . PHE A 1 348 ? -0.799 17.220 9.538 1.00 93.31 348 PHE A N 1
ATOM 2759 C CA . PHE A 1 348 ? -1.981 16.454 9.139 1.00 93.31 348 PHE A CA 1
ATOM 2760 C C . PHE A 1 348 ? -2.665 15.803 10.348 1.00 93.31 348 PHE A C 1
ATOM 2762 O O . PHE A 1 348 ? -2.016 15.472 11.338 1.00 93.31 348 PHE A O 1
ATOM 2769 N N . GLY A 1 349 ? -3.973 15.579 10.252 1.00 94.25 349 GLY A N 1
ATOM 2770 C CA . GLY A 1 349 ? -4.701 14.725 11.188 1.00 94.25 349 GLY A CA 1
ATOM 2771 C C . GLY A 1 349 ? -4.432 13.251 10.894 1.00 94.25 349 GLY A C 1
ATOM 2772 O O . GLY A 1 349 ? -4.361 12.863 9.728 1.00 94.25 349 GLY A O 1
ATOM 2773 N N . LEU A 1 350 ? -4.288 12.428 11.928 1.00 95.56 350 LEU A N 1
ATOM 2774 C CA . LEU A 1 350 ? -4.021 10.998 11.818 1.00 95.56 350 LEU A CA 1
ATOM 2775 C C . LEU A 1 350 ? -5.142 10.205 12.490 1.00 95.56 350 LEU A C 1
ATOM 2777 O O . LEU A 1 350 ? -5.408 10.381 13.673 1.00 95.56 350 LEU A O 1
ATOM 2781 N N . ALA A 1 351 ? -5.776 9.306 11.744 1.00 95.94 351 ALA A N 1
ATOM 2782 C CA . ALA A 1 351 ? -6.884 8.489 12.225 1.00 95.94 351 ALA A CA 1
ATOM 2783 C C . ALA A 1 351 ? -6.736 7.027 11.794 1.00 95.94 351 ALA A C 1
ATOM 2785 O O . ALA A 1 351 ? -6.024 6.707 10.843 1.00 95.94 351 ALA A O 1
ATOM 2786 N N . VAL A 1 352 ? -7.453 6.137 12.481 1.00 95.75 352 VAL A N 1
ATOM 2787 C CA . VAL A 1 352 ? -7.645 4.746 12.058 1.00 95.75 352 VAL A CA 1
ATOM 2788 C C . VAL A 1 352 ? -9.129 4.511 11.836 1.00 95.75 352 VAL A C 1
ATOM 2790 O O . VAL A 1 352 ? -9.927 4.720 12.746 1.00 95.75 352 VAL A O 1
ATOM 2793 N N . VAL A 1 353 ? -9.507 4.076 10.638 1.00 94.19 353 VAL A N 1
ATOM 2794 C CA . VAL A 1 353 ? -10.897 3.764 10.277 1.00 94.19 353 VAL A CA 1
ATOM 2795 C C . VAL A 1 353 ? -10.929 2.453 9.512 1.00 94.19 353 VAL A C 1
ATOM 2797 O O . VAL A 1 353 ? -10.132 2.259 8.601 1.00 94.19 353 VAL A O 1
ATOM 2800 N N . SER A 1 354 ? -11.833 1.543 9.887 1.00 89.19 354 SER A N 1
ATOM 2801 C CA . SER A 1 354 ? -11.953 0.221 9.242 1.00 89.19 354 SER A CA 1
ATOM 2802 C C . SER A 1 354 ? -10.599 -0.503 9.084 1.00 89.19 354 SER A C 1
ATOM 2804 O O . SER A 1 354 ? -10.284 -1.002 8.009 1.00 89.19 354 SER A O 1
ATOM 2806 N N . ASP A 1 355 ? -9.776 -0.495 10.142 1.00 90.31 355 ASP A N 1
ATOM 2807 C CA . ASP A 1 355 ? -8.416 -1.064 10.177 1.00 90.31 355 ASP A CA 1
ATOM 2808 C C . ASP A 1 355 ? -7.426 -0.485 9.148 1.00 90.31 355 ASP A C 1
ATOM 2810 O O . ASP A 1 355 ? -6.412 -1.098 8.809 1.00 90.31 355 ASP A O 1
ATOM 2814 N N . GLN A 1 356 ? -7.679 0.733 8.673 1.00 93.44 356 GLN A N 1
ATOM 2815 C CA . GLN A 1 356 ? -6.797 1.465 7.771 1.00 93.44 356 GLN A CA 1
ATOM 2816 C C . GLN A 1 356 ? -6.299 2.748 8.425 1.00 93.44 356 GLN A C 1
ATOM 2818 O O . GLN A 1 356 ? -7.054 3.464 9.084 1.00 93.44 356 GLN A O 1
ATOM 2823 N N . LEU A 1 357 ? -5.019 3.052 8.219 1.00 95.75 357 LEU A N 1
ATOM 2824 C CA . LEU A 1 357 ? -4.406 4.288 8.687 1.00 95.75 357 LEU A CA 1
ATOM 2825 C C . LEU A 1 357 ? -4.668 5.410 7.682 1.00 95.75 357 LEU A C 1
ATOM 2827 O O . LEU A 1 357 ? -4.346 5.264 6.503 1.00 95.75 357 LEU A O 1
ATOM 2831 N N . VAL A 1 358 ? -5.209 6.530 8.155 1.00 95.75 358 VAL A N 1
ATOM 2832 C CA . VAL A 1 358 ? -5.624 7.659 7.320 1.00 95.75 358 VAL A CA 1
ATOM 2833 C C . VAL A 1 358 ? -4.942 8.942 7.782 1.00 95.75 358 VAL A C 1
ATOM 2835 O O . VAL A 1 358 ? -5.043 9.314 8.949 1.00 95.75 358 VAL A O 1
ATOM 2838 N N . ALA A 1 359 ? -4.264 9.622 6.860 1.00 95.56 359 ALA A N 1
ATOM 2839 C CA . ALA A 1 359 ? -3.707 10.959 7.032 1.00 95.56 359 ALA A CA 1
ATOM 2840 C C . ALA A 1 359 ? -4.585 11.983 6.304 1.00 95.56 359 ALA A C 1
ATOM 2842 O O . ALA A 1 359 ? -4.990 11.763 5.162 1.00 95.56 359 ALA A O 1
ATOM 2843 N N . ILE A 1 360 ? -4.897 13.093 6.967 1.00 95.75 360 ILE A N 1
ATOM 2844 C CA . ILE A 1 360 ? -5.953 14.010 6.536 1.00 95.75 360 ILE A CA 1
ATOM 2845 C C . ILE A 1 360 ? -5.478 15.455 6.609 1.00 95.75 360 ILE A C 1
ATOM 2847 O O . ILE A 1 360 ? -5.063 15.932 7.667 1.00 95.75 360 ILE A O 1
ATOM 2851 N N . GLY A 1 361 ? -5.579 16.167 5.490 1.00 94.94 361 GLY A N 1
ATOM 2852 C CA . GLY A 1 361 ? -5.138 17.548 5.368 1.00 94.94 361 GLY A CA 1
ATOM 2853 C C . GLY A 1 361 ? -3.636 17.694 5.605 1.00 94.94 361 GLY A C 1
ATOM 2854 O O . GLY A 1 361 ? -2.834 16.872 5.168 1.00 94.94 361 GLY A O 1
ATOM 2855 N N . GLY A 1 362 ? -3.259 18.756 6.310 1.00 93.19 362 GLY A N 1
ATOM 2856 C CA . GLY A 1 362 ? -1.876 19.130 6.579 1.00 93.19 362 GLY A CA 1
ATOM 2857 C C . GLY A 1 362 ? -1.382 20.240 5.662 1.00 93.19 362 GLY A C 1
ATOM 2858 O O . GLY A 1 362 ? -2.171 21.035 5.153 1.00 93.19 362 GLY A O 1
ATOM 2859 N N . ALA A 1 363 ? -0.068 20.338 5.489 1.00 90.69 363 ALA A N 1
ATOM 2860 C CA . ALA A 1 363 ? 0.570 21.307 4.606 1.00 90.69 363 ALA A CA 1
ATOM 2861 C C . ALA A 1 363 ? 1.853 20.739 3.979 1.00 90.69 363 ALA A C 1
ATOM 2863 O O . ALA A 1 363 ? 2.668 20.099 4.652 1.00 90.69 363 ALA A O 1
ATOM 2864 N N . TYR A 1 364 ? 2.059 21.008 2.687 1.00 88.50 364 TYR A N 1
ATOM 2865 C CA . TYR A 1 364 ? 3.358 20.797 2.043 1.00 88.50 364 TYR A CA 1
ATOM 2866 C C . TYR A 1 364 ? 4.353 21.890 2.445 1.00 88.50 364 TYR A C 1
ATOM 2868 O O . TYR A 1 364 ? 3.988 22.941 2.974 1.00 88.50 364 TYR A O 1
ATOM 2876 N N . LYS A 1 365 ? 5.646 21.658 2.182 1.00 78.62 365 LYS A N 1
ATOM 2877 C CA . LYS A 1 365 ? 6.692 22.652 2.463 1.00 78.62 365 LYS A CA 1
ATOM 2878 C C . LYS A 1 365 ? 6.395 23.908 1.657 1.00 78.62 365 LYS A C 1
ATOM 2880 O O . LYS A 1 365 ? 6.228 23.807 0.448 1.00 78.62 365 LYS A O 1
ATOM 2885 N N . ASN A 1 366 ? 6.379 25.066 2.313 1.00 73.88 366 ASN A N 1
ATOM 2886 C CA . ASN A 1 366 ? 6.150 26.360 1.663 1.00 73.88 366 ASN A CA 1
ATOM 2887 C C . ASN A 1 366 ? 4.812 26.447 0.898 1.00 73.88 366 ASN A C 1
ATOM 2889 O O . ASN A 1 366 ? 4.690 27.235 -0.035 1.00 73.88 366 ASN A O 1
ATOM 2893 N N . SER A 1 367 ? 3.821 25.639 1.281 1.00 79.19 367 SER A N 1
ATOM 2894 C CA . SER A 1 367 ? 2.473 25.644 0.713 1.00 79.19 367 SER A CA 1
ATOM 2895 C C . SER A 1 367 ? 1.442 25.940 1.800 1.00 79.19 367 SER A C 1
ATOM 2897 O O . SER A 1 367 ? 1.713 25.783 2.992 1.00 79.19 367 SER A O 1
ATOM 2899 N N . GLY A 1 368 ? 0.241 26.342 1.383 1.00 86.75 368 GLY A N 1
ATOM 2900 C CA . GLY A 1 368 ? -0.918 26.443 2.265 1.00 86.75 368 GLY A CA 1
ATOM 2901 C C . GLY A 1 368 ? -1.427 25.081 2.748 1.00 86.75 368 GLY A C 1
ATOM 2902 O O . GLY A 1 368 ? -0.931 24.023 2.347 1.00 86.75 368 GLY A O 1
ATOM 2903 N N . ALA A 1 369 ? -2.441 25.135 3.613 1.00 93.44 369 ALA A N 1
ATOM 2904 C CA . ALA A 1 369 ? -3.175 23.959 4.062 1.00 93.44 369 ALA A CA 1
ATOM 2905 C C . ALA A 1 369 ? -3.804 23.203 2.878 1.00 93.44 369 ALA A C 1
ATOM 2907 O O . ALA A 1 369 ? -4.250 23.831 1.918 1.00 93.44 369 ALA A O 1
ATOM 2908 N N . ILE A 1 370 ? -3.869 21.874 2.970 1.00 95.38 370 ILE A N 1
ATOM 2909 C CA . ILE A 1 370 ? -4.455 21.002 1.941 1.00 95.38 370 ILE A CA 1
ATOM 2910 C C . ILE A 1 370 ? -5.734 20.322 2.442 1.00 95.38 370 ILE A C 1
ATOM 2912 O O . ILE A 1 370 ? -6.001 20.262 3.644 1.00 95.38 370 ILE A O 1
ATOM 2916 N N . ASP A 1 371 ? -6.535 19.822 1.507 1.00 96.69 371 ASP A N 1
ATOM 2917 C CA . ASP A 1 371 ? -7.823 19.154 1.729 1.00 96.69 371 ASP A CA 1
ATOM 2918 C C . ASP A 1 371 ? -7.773 17.639 1.464 1.00 96.69 371 ASP A C 1
ATOM 2920 O O . ASP A 1 371 ? -8.794 16.959 1.408 1.00 96.69 371 ASP A O 1
ATOM 2924 N N . GLU A 1 372 ? -6.581 17.089 1.274 1.00 96.38 372 GLU A N 1
ATOM 2925 C CA . GLU A 1 372 ? -6.409 15.725 0.791 1.00 96.38 372 GLU A CA 1
ATOM 2926 C C . GLU A 1 372 ? -6.579 14.674 1.891 1.00 96.38 372 GLU A C 1
ATOM 2928 O O . GLU A 1 372 ? -6.244 14.900 3.054 1.00 96.38 372 GLU A O 1
ATOM 2933 N N . VAL A 1 373 ? -7.063 13.492 1.503 1.00 96.62 373 VAL A N 1
ATOM 2934 C CA . VAL A 1 373 ? -7.263 12.341 2.391 1.00 96.62 373 VAL A CA 1
ATOM 2935 C C . VAL A 1 373 ? -6.476 11.164 1.838 1.00 96.62 373 VAL A C 1
ATOM 2937 O O . VAL A 1 373 ? -6.737 10.691 0.731 1.00 96.62 373 VAL A O 1
ATOM 2940 N N . TRP A 1 374 ? -5.520 10.683 2.618 1.00 95.56 374 TRP A N 1
ATOM 2941 C CA . TRP A 1 374 ? -4.581 9.648 2.218 1.00 95.56 374 TRP A CA 1
ATOM 2942 C C . TRP A 1 374 ? -4.706 8.430 3.122 1.00 95.56 374 TRP A C 1
ATOM 2944 O O . TRP A 1 374 ? -4.756 8.556 4.338 1.00 95.56 374 TRP A O 1
ATOM 2954 N N . VAL A 1 375 ? -4.716 7.240 2.535 1.00 95.31 375 VAL A N 1
ATOM 2955 C CA . VAL A 1 375 ? -4.787 5.957 3.235 1.00 95.31 375 VAL A CA 1
ATOM 2956 C C . VAL A 1 375 ? -3.485 5.207 3.020 1.00 95.31 375 VAL A C 1
ATOM 2958 O O . VAL A 1 375 ? -3.066 4.995 1.882 1.00 95.31 375 VAL A O 1
ATOM 2961 N N . PHE A 1 376 ? -2.838 4.798 4.105 1.00 93.25 376 PHE A N 1
ATOM 2962 C CA . PHE A 1 376 ? -1.605 4.029 4.030 1.00 93.25 376 PHE A CA 1
ATOM 2963 C C . PHE A 1 376 ? -1.910 2.554 3.757 1.00 93.25 376 PHE A C 1
ATOM 2965 O O . PHE A 1 376 ? -2.614 1.900 4.529 1.00 93.25 376 PHE A O 1
ATOM 2972 N N . ASN A 1 377 ? -1.345 2.020 2.675 1.00 88.06 377 ASN A N 1
ATOM 2973 C CA . ASN A 1 377 ? -1.341 0.596 2.382 1.00 88.06 377 ASN A CA 1
ATOM 2974 C C . ASN A 1 377 ? -0.055 -0.037 2.949 1.00 88.06 377 ASN A C 1
ATOM 2976 O O . ASN A 1 377 ? 1.021 0.149 2.368 1.00 88.06 377 ASN A O 1
ATOM 2980 N N . PRO A 1 378 ? -0.135 -0.810 4.049 1.00 81.81 378 PRO A N 1
ATOM 2981 C CA . PRO A 1 378 ? 1.043 -1.418 4.658 1.00 81.81 378 PRO A CA 1
ATOM 2982 C C . PRO A 1 378 ? 1.683 -2.506 3.787 1.00 81.81 378 PRO A C 1
ATOM 2984 O O . PRO A 1 378 ? 2.873 -2.757 3.949 1.00 81.81 378 PRO A O 1
ATOM 2987 N N . ALA A 1 379 ? 0.937 -3.135 2.870 1.00 81.12 379 ALA A N 1
ATOM 2988 C CA . ALA A 1 379 ? 1.459 -4.198 2.009 1.00 81.12 379 ALA A CA 1
ATOM 2989 C C . ALA A 1 379 ? 2.413 -3.658 0.934 1.00 81.12 379 ALA A C 1
ATOM 2991 O O . ALA A 1 379 ? 3.403 -4.301 0.604 1.00 81.12 379 ALA A O 1
ATOM 2992 N N . THR A 1 380 ? 2.132 -2.464 0.409 1.00 84.12 380 THR A N 1
ATOM 2993 C CA . THR A 1 380 ? 2.939 -1.826 -0.644 1.00 84.12 380 THR A CA 1
ATOM 2994 C C . THR A 1 380 ? 3.788 -0.666 -0.126 1.00 84.12 380 THR A C 1
ATOM 2996 O O . THR A 1 380 ? 4.467 -0.019 -0.916 1.00 84.12 380 THR A O 1
ATOM 2999 N N . ALA A 1 381 ? 3.708 -0.359 1.176 1.00 84.19 381 ALA A N 1
ATOM 3000 C CA . ALA A 1 381 ? 4.304 0.824 1.802 1.00 84.19 381 ALA A CA 1
ATOM 3001 C C . ALA A 1 381 ? 3.986 2.139 1.056 1.00 84.19 381 ALA A C 1
ATOM 3003 O O . ALA A 1 381 ? 4.799 3.062 1.023 1.00 84.19 381 ALA A O 1
ATOM 3004 N N . ALA A 1 382 ? 2.796 2.219 0.455 1.00 89.19 382 ALA A N 1
ATOM 3005 C CA . ALA A 1 382 ? 2.379 3.334 -0.388 1.00 89.19 382 ALA A CA 1
ATOM 3006 C C . ALA A 1 382 ? 1.135 4.018 0.179 1.00 89.19 382 ALA A C 1
ATOM 3008 O O . ALA A 1 382 ? 0.335 3.403 0.883 1.00 89.19 382 ALA A O 1
ATOM 3009 N N . TRP A 1 383 ? 0.958 5.288 -0.167 1.00 91.94 383 TRP A N 1
ATOM 3010 C CA . TRP A 1 383 ? -0.221 6.064 0.195 1.00 91.94 383 TRP A CA 1
ATOM 3011 C C . TRP A 1 383 ? -1.174 6.155 -0.991 1.00 91.94 383 TRP A C 1
ATOM 3013 O O . TRP A 1 383 ? -0.762 6.433 -2.115 1.00 91.94 383 TRP A O 1
ATOM 3023 N N . LEU A 1 384 ? -2.452 5.909 -0.731 1.00 93.81 384 LEU A N 1
ATOM 3024 C CA . LEU A 1 384 ? -3.531 5.898 -1.714 1.00 93.81 384 LEU A CA 1
ATOM 3025 C C . LEU A 1 384 ? -4.547 6.994 -1.375 1.00 93.81 384 LEU A C 1
ATOM 3027 O O . LEU A 1 384 ? -4.678 7.361 -0.213 1.00 93.81 384 LEU A O 1
ATOM 3031 N N . GLN A 1 385 ? -5.322 7.472 -2.350 1.00 93.62 385 GLN A N 1
ATOM 3032 C CA . GLN A 1 385 ? -6.419 8.432 -2.123 1.00 93.62 385 GLN A CA 1
ATOM 3033 C C . GLN A 1 385 ? -7.773 7.826 -2.520 1.00 93.62 385 GLN A C 1
ATOM 3035 O O . GLN A 1 385 ? -8.351 8.199 -3.539 1.00 93.62 385 GLN A O 1
ATOM 3040 N N . PRO A 1 386 ? -8.294 6.844 -1.764 1.00 90.69 386 PRO A N 1
ATOM 3041 C CA . PRO A 1 386 ? -9.564 6.199 -2.099 1.00 90.69 386 PRO A CA 1
ATOM 3042 C C . PRO A 1 386 ? -10.802 7.049 -1.756 1.00 90.69 386 PRO A C 1
ATOM 3044 O O . PRO A 1 386 ? -11.917 6.677 -2.148 1.00 90.69 386 PRO A O 1
ATOM 3047 N N . PHE A 1 387 ? -10.616 8.146 -1.012 1.00 95.12 387 PHE A N 1
ATOM 3048 C CA . PHE A 1 387 ? -11.662 9.017 -0.475 1.00 95.12 387 PHE A CA 1
ATOM 3049 C C . PHE A 1 387 ? -11.658 10.399 -1.147 1.00 95.12 387 PHE A C 1
ATOM 3051 O O . PHE A 1 387 ? -10.605 10.855 -1.598 1.00 95.12 387 PHE A O 1
ATOM 3058 N N . PRO A 1 388 ? -12.815 11.082 -1.214 1.00 96.50 388 PRO A N 1
ATOM 3059 C CA . PRO A 1 388 ? -12.897 12.444 -1.734 1.00 96.50 388 PRO A CA 1
ATOM 3060 C C . PRO A 1 388 ? -12.138 13.439 -0.849 1.00 96.50 388 PRO A C 1
ATOM 3062 O O . PRO A 1 388 ? -12.009 13.249 0.363 1.00 96.50 388 PRO A O 1
ATOM 3065 N N . ARG A 1 389 ? -11.705 14.545 -1.461 1.00 97.62 389 ARG A N 1
ATOM 3066 C CA . ARG A 1 389 ? -11.121 15.697 -0.759 1.00 97.62 389 ARG A CA 1
ATOM 3067 C C . ARG A 1 389 ? -12.105 16.280 0.261 1.00 97.62 389 ARG A C 1
ATOM 3069 O O . ARG A 1 389 ? -13.315 16.256 0.036 1.00 97.62 389 ARG A O 1
ATOM 3076 N N . MET A 1 390 ? -11.575 16.789 1.370 1.00 97.06 390 MET A N 1
ATOM 3077 C CA . MET A 1 390 ? -12.337 17.526 2.377 1.00 97.06 390 MET A CA 1
ATOM 3078 C C . MET A 1 390 ? -12.960 18.790 1.776 1.00 97.06 390 MET A C 1
ATOM 3080 O O . MET A 1 390 ? -12.317 19.448 0.961 1.00 97.06 390 MET A O 1
ATOM 3084 N N . PRO A 1 391 ? -14.159 19.207 2.219 1.00 96.62 391 PRO A N 1
ATOM 3085 C CA . PRO A 1 391 ? -14.734 20.479 1.789 1.00 96.62 391 PRO A CA 1
ATOM 3086 C C . PRO A 1 391 ? -13.888 21.683 2.224 1.00 96.62 391 PRO A C 1
ATOM 3088 O O . PRO A 1 391 ? -13.852 22.699 1.531 1.00 96.62 391 PRO A O 1
ATOM 3091 N N . THR A 1 392 ? -13.179 21.566 3.352 1.00 95.38 392 THR A N 1
ATOM 3092 C CA . THR A 1 392 ? -12.293 22.610 3.868 1.00 95.38 392 THR A CA 1
ATOM 3093 C C . THR A 1 392 ? -10.847 22.116 3.960 1.00 95.38 392 THR A C 1
ATOM 3095 O O . THR A 1 392 ? -10.551 21.168 4.688 1.00 95.38 392 THR A O 1
ATOM 3098 N N . ALA A 1 393 ? -9.916 22.815 3.303 1.00 96.25 393 ALA A N 1
ATOM 3099 C CA . ALA A 1 393 ? -8.478 22.600 3.479 1.00 96.25 393 ALA A CA 1
ATOM 3100 C C . ALA A 1 393 ? -8.012 23.034 4.882 1.00 96.25 393 ALA A C 1
ATOM 3102 O O . ALA A 1 393 ? -8.334 24.138 5.342 1.00 96.25 393 ALA A O 1
ATOM 3103 N N . ARG A 1 394 ? -7.261 22.170 5.581 1.00 93.81 394 ARG A N 1
ATOM 3104 C CA . ARG A 1 394 ? -6.913 22.350 7.004 1.00 93.81 394 ARG A CA 1
ATOM 3105 C C . ARG A 1 394 ? -5.509 21.844 7.314 1.00 93.81 394 ARG A C 1
ATOM 3107 O O . ARG A 1 394 ? -5.140 20.749 6.912 1.00 93.81 394 ARG A O 1
ATOM 3114 N N . SER A 1 395 ? -4.767 22.602 8.115 1.00 93.06 395 SER A N 1
ATOM 3115 C CA . SER A 1 395 ? -3.567 22.143 8.821 1.00 93.06 395 SER A CA 1
ATOM 3116 C C . SER A 1 395 ? -3.801 22.250 10.327 1.00 93.06 395 SER A C 1
ATOM 3118 O O . SER A 1 395 ? -4.633 23.046 10.771 1.00 93.06 395 SER A O 1
ATOM 3120 N N . TRP A 1 396 ? -3.090 21.440 11.113 1.00 91.56 396 TRP A N 1
ATOM 3121 C CA . TRP A 1 396 ? -3.261 21.347 12.568 1.00 91.56 396 TRP A CA 1
ATOM 3122 C C . TRP A 1 396 ? -4.668 20.921 13.002 1.00 91.56 396 TRP A C 1
ATOM 3124 O O . TRP A 1 396 ? -5.109 21.261 14.101 1.00 91.56 396 TRP A O 1
ATOM 3134 N N . ALA A 1 397 ? -5.386 20.212 12.132 1.00 93.38 397 ALA A N 1
ATOM 3135 C CA . ALA A 1 397 ? -6.660 19.603 12.475 1.00 93.38 397 ALA A CA 1
ATOM 3136 C C . ALA A 1 397 ? -6.432 18.295 13.235 1.00 93.38 397 ALA A C 1
ATOM 3138 O O . ALA A 1 397 ? -5.415 17.618 13.066 1.00 93.38 397 ALA A O 1
ATOM 3139 N N . SER A 1 398 ? -7.408 17.934 14.055 1.00 93.81 398 SER A N 1
ATOM 3140 C CA . SER A 1 398 ? -7.449 16.628 14.698 1.00 93.81 398 SER A CA 1
ATOM 3141 C C . SER A 1 398 ? -8.382 15.722 13.920 1.00 93.81 398 SER A C 1
ATOM 3143 O O . SER A 1 398 ? -9.423 16.178 13.438 1.00 93.81 398 SER A O 1
ATOM 3145 N N . ALA A 1 399 ? -7.999 14.458 13.781 1.00 95.19 399 ALA A N 1
ATOM 3146 C CA . ALA A 1 399 ? -8.798 13.457 13.102 1.00 95.19 399 ALA A CA 1
ATOM 3147 C C . ALA A 1 399 ? -9.005 12.250 14.011 1.00 95.19 399 ALA A C 1
ATOM 3149 O O . ALA A 1 399 ? -8.089 11.818 14.704 1.00 95.19 399 ALA A O 1
ATOM 3150 N N . ILE A 1 400 ? -10.204 11.678 13.982 1.00 95.19 400 ILE A N 1
ATOM 3151 C CA . ILE A 1 400 ? -10.501 10.435 14.688 1.00 95.19 400 ILE A CA 1
ATOM 3152 C C . ILE A 1 400 ? -11.421 9.557 13.847 1.00 95.19 400 ILE A C 1
ATOM 3154 O O . ILE A 1 400 ? -12.347 10.043 13.197 1.00 95.19 400 ILE A O 1
ATOM 3158 N N . GLY A 1 401 ? -11.151 8.255 13.837 1.00 94.19 401 GLY A N 1
ATOM 3159 C CA . GLY A 1 401 ? -12.009 7.280 13.178 1.00 94.19 401 GLY A CA 1
ATOM 3160 C C . GLY A 1 401 ? -12.969 6.627 14.167 1.00 94.19 401 GLY A C 1
ATOM 3161 O O . GLY A 1 401 ? -12.605 6.316 15.300 1.00 94.19 401 GLY A O 1
ATOM 3162 N N . PHE A 1 402 ? -14.201 6.396 13.725 1.00 90.00 402 PHE A N 1
ATOM 3163 C CA . PHE A 1 402 ? -15.226 5.682 14.473 1.00 90.00 402 PHE A CA 1
ATOM 3164 C C . PHE A 1 402 ? -16.042 4.789 13.545 1.00 90.00 402 PHE A C 1
ATOM 3166 O O . PHE A 1 402 ? -16.900 5.262 12.798 1.00 90.00 402 PHE A O 1
ATOM 3173 N N . LYS A 1 403 ? -15.818 3.473 13.613 1.00 89.00 403 LYS A N 1
ATOM 3174 C CA . LYS A 1 403 ? -16.465 2.497 12.719 1.00 89.00 403 LYS A CA 1
ATOM 3175 C C . LYS A 1 403 ? -16.183 2.839 11.243 1.00 89.00 403 LYS A C 1
ATOM 3177 O O . LYS A 1 403 ? -15.059 2.639 10.790 1.00 89.00 403 LYS A O 1
ATOM 3182 N N . ARG A 1 404 ? -17.180 3.362 10.517 1.00 93.00 404 ARG A N 1
ATOM 3183 C CA . ARG A 1 404 ? -17.076 3.816 9.116 1.00 93.00 404 ARG A CA 1
ATOM 3184 C C . ARG A 1 404 ? -16.838 5.320 8.961 1.00 93.00 404 ARG A C 1
ATOM 3186 O O . ARG A 1 404 ? -16.717 5.814 7.850 1.00 93.00 404 ARG A O 1
ATOM 3193 N N . TRP A 1 405 ? -16.862 6.060 10.059 1.00 94.31 405 TRP A N 1
ATOM 3194 C CA . TRP A 1 405 ? -16.828 7.513 10.040 1.00 94.31 405 TRP A CA 1
ATOM 3195 C C . TRP A 1 405 ? -15.429 8.013 10.338 1.00 94.31 405 TRP A C 1
ATOM 3197 O O . TRP A 1 405 ? -14.736 7.458 11.192 1.00 94.31 405 TRP A O 1
ATOM 3207 N N . VAL A 1 406 ? -15.038 9.090 9.675 1.00 96.69 406 VAL A N 1
ATOM 3208 C CA . VAL A 1 406 ? -13.838 9.850 10.012 1.00 96.69 406 VAL A CA 1
ATOM 3209 C C . VAL A 1 406 ? -14.263 11.265 10.344 1.00 96.69 406 VAL A C 1
ATOM 3211 O O . VAL A 1 406 ? -14.879 11.934 9.523 1.00 96.69 406 VAL A O 1
ATOM 3214 N N . ILE A 1 407 ? -13.957 11.709 11.554 1.00 95.62 407 ILE A N 1
ATOM 3215 C CA . ILE A 1 407 ? -14.343 13.020 12.067 1.00 95.62 407 ILE A CA 1
ATOM 3216 C C . ILE A 1 407 ? -13.098 13.893 12.086 1.00 95.62 407 ILE A C 1
ATOM 3218 O O . ILE A 1 407 ? -12.086 13.511 12.673 1.00 95.62 407 ILE A O 1
ATOM 3222 N N . VAL A 1 408 ? -13.183 15.063 11.460 1.00 96.25 408 VAL A N 1
ATOM 3223 C CA . VAL A 1 408 ? -12.105 16.048 11.384 1.00 96.25 408 VAL A CA 1
ATOM 3224 C C . VAL A 1 408 ? -12.582 17.339 12.029 1.00 96.25 408 VAL A C 1
ATOM 3226 O O . VAL A 1 408 ? -13.551 17.945 11.571 1.00 96.25 408 VAL A O 1
ATOM 3229 N N . ALA A 1 409 ? -11.906 17.773 13.090 1.00 94.25 409 ALA A N 1
ATOM 3230 C CA . ALA A 1 409 ? -12.290 18.966 13.838 1.00 94.25 409 ALA A CA 1
ATOM 3231 C C . ALA A 1 409 ? -11.184 20.023 13.844 1.00 94.25 409 ALA A C 1
ATOM 3233 O O . ALA A 1 409 ? -9.998 19.719 14.013 1.00 94.25 409 ALA A O 1
ATOM 3234 N N . GLY A 1 410 ? -11.607 21.281 13.704 1.00 93.19 410 GLY A N 1
ATOM 3235 C CA . GLY A 1 410 ? -10.735 22.443 13.831 1.00 93.19 410 GLY A CA 1
ATOM 3236 C C . GLY A 1 410 ? -9.663 22.519 12.744 1.00 93.19 410 GLY A C 1
ATOM 3237 O O . GLY A 1 410 ? -9.902 22.210 11.573 1.00 93.19 410 GLY A O 1
ATOM 3238 N N . GLY A 1 411 ? -8.488 22.987 13.141 1.00 91.50 411 GLY A N 1
ATOM 3239 C CA . GLY A 1 411 ? -7.411 23.414 12.256 1.00 91.50 411 GLY A CA 1
ATOM 3240 C C . GLY A 1 411 ? -7.143 24.908 12.408 1.00 91.50 411 GLY A C 1
ATOM 3241 O O . GLY A 1 411 ? -7.958 25.649 12.957 1.00 91.50 411 GLY A O 1
ATOM 3242 N N . SER A 1 412 ? -5.979 25.358 11.941 1.00 89.69 412 SER A N 1
ATOM 3243 C CA . SER A 1 412 ? -5.556 26.758 12.072 1.00 89.69 412 SER A CA 1
ATOM 3244 C C . SER A 1 412 ? -6.613 27.720 11.507 1.00 89.69 412 SER A C 1
ATOM 3246 O O . SER A 1 412 ? -6.923 27.681 10.315 1.00 89.69 412 SER A O 1
ATOM 3248 N N . GLY A 1 413 ? -7.206 28.540 12.383 1.00 87.12 413 GLY A N 1
ATOM 3249 C CA . GLY A 1 413 ? -8.273 29.487 12.039 1.00 87.12 413 GLY A CA 1
ATOM 3250 C C . GLY A 1 413 ? -9.614 28.848 11.647 1.00 87.12 413 GLY A C 1
ATOM 3251 O O . GLY A 1 413 ? -10.373 29.434 10.877 1.00 87.12 413 GLY A O 1
ATOM 3252 N N . LYS A 1 414 ? -9.902 27.608 12.077 1.00 90.81 414 LYS A N 1
ATOM 3253 C CA . LYS A 1 414 ? -11.120 26.867 11.698 1.00 90.81 414 LYS A CA 1
ATOM 3254 C C . LYS A 1 414 ? -11.958 26.473 12.911 1.00 90.81 414 LYS A C 1
ATOM 3256 O O . LYS A 1 414 ? -11.433 25.998 13.916 1.00 90.81 414 LYS A O 1
ATOM 3261 N N . LYS A 1 415 ? -13.282 26.607 12.768 1.00 92.56 415 LYS A N 1
ATOM 3262 C CA . LYS A 1 415 ? -14.299 26.102 13.715 1.00 92.56 415 LYS A CA 1
ATOM 3263 C C . LYS A 1 415 ? -15.040 24.870 13.204 1.00 92.56 415 LYS A C 1
ATOM 3265 O O . LYS A 1 415 ? -15.697 24.184 13.973 1.00 92.56 415 LYS A O 1
ATOM 3270 N N . CYS A 1 416 ? -15.013 24.613 11.901 1.00 92.25 416 CYS A N 1
ATOM 3271 C CA . CYS A 1 416 ? -15.838 23.578 11.291 1.00 92.25 416 CYS A CA 1
ATOM 3272 C C . CYS A 1 416 ? -15.452 22.177 11.789 1.00 92.25 416 CYS A C 1
ATOM 3274 O O . CYS A 1 416 ? -14.284 21.893 12.067 1.00 92.25 416 CYS A O 1
ATOM 3276 N N . VAL A 1 417 ? -16.444 21.294 11.849 1.00 94.94 417 VAL A N 1
ATOM 3277 C CA . VAL A 1 417 ? -16.265 19.860 12.076 1.00 94.94 417 VAL A CA 1
ATOM 3278 C C . VAL A 1 417 ? -16.884 19.154 10.882 1.00 94.94 417 VAL A C 1
ATOM 3280 O O . VAL A 1 417 ? -18.051 19.375 10.570 1.00 94.94 417 VAL A O 1
ATOM 3283 N N . GLU A 1 418 ? -16.087 18.360 10.182 1.00 96.38 418 GLU A N 1
ATOM 3284 C CA . GLU A 1 418 ? -16.499 17.646 8.974 1.00 96.38 418 GLU A CA 1
ATOM 3285 C C . GLU A 1 418 ? -16.371 16.143 9.211 1.00 96.38 418 GLU A C 1
ATOM 3287 O O . GLU A 1 418 ? -15.431 15.677 9.857 1.00 96.38 418 GLU A O 1
ATOM 3292 N N . VAL A 1 419 ? -17.342 15.385 8.712 1.00 96.94 419 VAL A N 1
ATOM 3293 C CA . VAL A 1 419 ? -17.445 13.940 8.910 1.00 96.94 419 VAL A CA 1
ATOM 3294 C C . VAL A 1 419 ? -17.480 13.259 7.551 1.00 96.94 419 VAL A C 1
ATOM 3296 O O . VAL A 1 419 ? -18.380 13.520 6.759 1.00 96.94 419 VAL A O 1
ATOM 3299 N N . LEU A 1 420 ? -16.518 12.383 7.284 1.00 97.25 420 LEU A N 1
ATOM 3300 C CA . LEU A 1 420 ? -16.496 11.528 6.104 1.00 97.25 420 LEU A CA 1
ATOM 3301 C C . LEU A 1 420 ? -17.154 10.192 6.425 1.00 97.25 420 LEU A C 1
ATOM 3303 O O . LEU A 1 420 ? -16.770 9.515 7.381 1.00 97.25 420 LEU A O 1
ATOM 3307 N N . ASP A 1 421 ? -18.090 9.787 5.579 1.00 96.00 421 ASP A N 1
ATOM 3308 C CA . ASP A 1 421 ? -18.544 8.406 5.488 1.00 96.00 421 ASP A CA 1
ATOM 3309 C C . ASP A 1 421 ? -17.639 7.621 4.538 1.00 96.00 421 ASP A C 1
ATOM 3311 O O . ASP A 1 421 ? -17.619 7.881 3.333 1.00 96.00 421 ASP A O 1
ATOM 3315 N N . THR A 1 422 ? -16.894 6.636 5.037 1.00 95.12 422 THR A N 1
ATOM 3316 C CA . THR A 1 422 ? -16.006 5.846 4.171 1.00 95.12 422 THR A CA 1
ATOM 3317 C C . THR A 1 422 ? -16.758 4.883 3.251 1.00 95.12 422 THR A C 1
ATOM 3319 O O . THR A 1 422 ? -16.179 4.426 2.264 1.00 95.12 422 THR A O 1
ATOM 3322 N N . VAL A 1 423 ? -18.036 4.591 3.532 1.00 94.38 423 VAL A N 1
ATOM 3323 C CA . VAL A 1 423 ? -18.874 3.698 2.719 1.00 94.38 423 VAL A CA 1
ATOM 3324 C C . VAL A 1 423 ? -19.529 4.463 1.577 1.00 94.38 423 VAL A C 1
ATOM 3326 O O . VAL A 1 423 ? -19.393 4.055 0.426 1.00 94.38 423 VAL A O 1
ATOM 3329 N N . THR A 1 424 ? -20.221 5.569 1.871 1.00 95.81 424 THR A N 1
ATOM 3330 C CA . THR A 1 424 ? -20.875 6.379 0.824 1.00 95.81 424 THR A CA 1
ATOM 3331 C C . THR A 1 424 ? -19.903 7.316 0.115 1.00 95.81 424 THR A C 1
ATOM 3333 O O . THR A 1 424 ? -20.191 7.750 -0.996 1.00 95.81 424 THR A O 1
ATOM 3336 N N . LYS A 1 425 ? -18.729 7.572 0.712 1.00 96.19 425 LYS A N 1
ATOM 3337 C CA . LYS A 1 425 ? -17.724 8.528 0.231 1.00 96.19 425 LYS A CA 1
ATOM 3338 C C . LYS A 1 425 ? -18.284 9.944 0.132 1.00 96.19 425 LYS A C 1
ATOM 3340 O O . LYS A 1 425 ? -18.036 10.652 -0.839 1.00 96.19 425 LYS A O 1
ATOM 3345 N N . GLU A 1 426 ? -19.021 10.354 1.155 1.00 96.88 426 GLU A N 1
ATOM 3346 C CA . GLU A 1 426 ? -19.605 11.688 1.256 1.00 96.88 426 GLU A CA 1
ATOM 3347 C C . GLU A 1 426 ? -19.129 12.401 2.520 1.00 96.88 426 GLU A C 1
ATOM 3349 O O . GLU A 1 426 ? -18.889 11.779 3.559 1.00 96.88 426 GLU A O 1
ATOM 3354 N N . TRP A 1 427 ? -19.006 13.724 2.414 1.00 97.88 427 TRP A N 1
ATOM 3355 C CA . TRP A 1 427 ? -18.686 14.606 3.527 1.00 97.88 427 TRP A CA 1
ATOM 3356 C C . TRP A 1 427 ? -19.945 15.279 4.064 1.00 97.88 427 TRP A C 1
ATOM 3358 O O . TRP A 1 427 ? -20.750 15.821 3.308 1.00 97.88 427 TRP A O 1
ATOM 3368 N N . TYR A 1 428 ? -20.059 15.310 5.385 1.00 96.19 428 TYR A N 1
ATOM 3369 C CA . TYR A 1 428 ? -21.141 15.955 6.115 1.00 96.19 428 TYR A CA 1
ATOM 3370 C C . TYR A 1 428 ? -20.570 17.027 7.038 1.00 96.19 428 TYR A C 1
ATOM 3372 O O . TYR A 1 428 ? -19.527 16.837 7.666 1.00 96.19 428 TYR A O 1
ATOM 3380 N N . ASN A 1 429 ? -21.277 18.147 7.159 1.00 93.75 429 ASN A N 1
ATOM 3381 C CA . ASN A 1 429 ? -20.954 19.168 8.148 1.00 93.75 429 ASN A CA 1
ATOM 3382 C C . ASN A 1 429 ? -21.618 18.809 9.479 1.00 93.75 429 ASN A C 1
ATOM 3384 O O . ASN A 1 429 ? -22.840 18.680 9.553 1.00 93.75 429 ASN A O 1
ATOM 3388 N N . ALA A 1 430 ? -20.812 18.661 10.525 1.00 90.94 430 ALA A N 1
ATOM 3389 C CA . ALA A 1 430 ? -21.287 18.540 11.894 1.00 90.94 430 ALA A CA 1
ATOM 3390 C C . ALA A 1 430 ? -21.366 19.922 12.562 1.00 90.94 430 ALA A C 1
ATOM 3392 O O . ALA A 1 430 ? -21.015 20.953 11.980 1.00 90.94 430 ALA A O 1
ATOM 3393 N N . ILE A 1 431 ? -21.839 19.942 13.809 1.00 88.19 431 ILE A N 1
ATOM 3394 C CA . ILE A 1 431 ? -21.899 21.163 14.615 1.00 88.19 431 ILE A CA 1
ATOM 3395 C C . ILE A 1 431 ? -20.479 21.721 14.770 1.00 88.19 431 ILE A C 1
ATOM 3397 O O . ILE A 1 431 ? -19.563 21.013 15.191 1.00 88.19 431 ILE A O 1
ATOM 3401 N N . ALA A 1 432 ? -20.301 22.991 14.406 1.00 90.38 432 ALA A N 1
ATOM 3402 C CA . ALA A 1 432 ? -19.021 23.673 14.521 1.00 90.38 432 ALA A CA 1
ATOM 3403 C C . ALA A 1 432 ? -18.582 23.805 15.988 1.00 90.38 432 ALA A C 1
ATOM 3405 O O . ALA A 1 432 ? -19.402 23.940 16.897 1.00 90.38 432 ALA A O 1
ATOM 3406 N N . LEU A 1 433 ? -17.269 23.822 16.203 1.00 89.44 433 LEU A N 1
ATOM 3407 C CA . LEU A 1 433 ? -16.662 24.137 17.486 1.00 89.44 433 LEU A CA 1
ATOM 3408 C C . LEU A 1 433 ? -17.080 25.549 17.941 1.00 89.44 433 LEU A C 1
ATOM 3410 O O . LEU A 1 433 ? -17.225 26.450 17.106 1.00 89.44 433 LEU A O 1
ATOM 3414 N N . PRO A 1 434 ? -17.205 25.793 19.259 1.00 88.69 434 PRO A N 1
ATOM 3415 C CA . PRO A 1 434 ? -17.563 27.114 19.785 1.00 88.69 434 PRO A CA 1
ATOM 3416 C C . PRO A 1 434 ? -16.594 28.230 19.353 1.00 88.69 434 PRO A C 1
ATOM 3418 O O . PRO A 1 434 ? -16.977 29.393 19.199 1.00 88.69 434 PRO A O 1
ATOM 3421 N N . ARG A 1 435 ? -15.324 27.877 19.128 1.00 87.69 435 ARG A N 1
ATOM 3422 C CA . ARG A 1 435 ? -14.245 28.793 18.747 1.00 87.69 435 ARG A CA 1
ATOM 3423 C C . ARG A 1 435 ? -13.292 28.164 17.741 1.00 87.69 435 ARG A C 1
ATOM 3425 O O . ARG A 1 435 ? -13.376 26.974 17.459 1.00 87.69 435 ARG A O 1
ATOM 3432 N N . GLU A 1 436 ? -12.424 28.992 17.165 1.00 89.19 436 GLU A N 1
ATOM 3433 C CA . GLU A 1 436 ? -11.358 28.505 16.288 1.00 89.19 436 GLU A CA 1
ATOM 3434 C C . GLU A 1 436 ? -10.342 27.752 17.130 1.00 89.19 436 GLU A C 1
ATOM 3436 O O . GLU A 1 436 ? -10.003 28.183 18.233 1.00 89.19 436 GLU A O 1
ATOM 3441 N N . THR A 1 437 ? -9.911 26.587 16.657 1.00 87.81 437 THR A N 1
ATOM 3442 C CA . THR A 1 437 ? -9.072 25.703 17.466 1.00 87.81 437 THR A CA 1
ATOM 3443 C C . THR A 1 437 ? -8.060 24.989 16.591 1.00 87.81 437 THR A C 1
ATOM 3445 O O . THR A 1 437 ? -8.421 24.172 15.742 1.00 87.81 437 THR A O 1
ATOM 3448 N N . ALA A 1 438 ? -6.781 25.283 16.818 1.00 86.50 438 ALA A N 1
ATOM 3449 C CA . ALA A 1 438 ? -5.668 24.540 16.248 1.00 86.50 438 ALA A CA 1
ATOM 3450 C C . ALA A 1 438 ? -5.194 23.472 17.240 1.00 86.50 438 ALA A C 1
ATOM 3452 O O . ALA A 1 438 ? -5.208 23.687 18.450 1.00 86.50 438 ALA A O 1
ATOM 3453 N N . ARG A 1 439 ? -4.752 22.319 16.726 1.00 84.00 439 ARG A N 1
ATOM 3454 C CA . ARG A 1 439 ? -4.263 21.188 17.534 1.00 84.00 439 ARG A CA 1
ATOM 3455 C C . ARG A 1 439 ? -5.269 20.705 18.601 1.00 84.00 439 ARG A C 1
ATOM 3457 O O . ARG A 1 439 ? -4.842 20.437 19.724 1.00 84.00 439 ARG A O 1
ATOM 3464 N N . PRO A 1 440 ? -6.584 20.594 18.306 1.00 83.50 440 PRO A N 1
ATOM 3465 C CA . PRO A 1 440 ? -7.508 20.058 19.295 1.00 83.50 440 PRO A CA 1
ATOM 3466 C C . PRO A 1 440 ? -7.174 18.599 19.623 1.00 83.50 440 PRO A C 1
ATOM 3468 O O . PRO A 1 440 ? -6.678 17.846 18.779 1.00 83.50 440 PRO A O 1
ATOM 3471 N N . SER A 1 441 ? -7.508 18.167 20.834 1.00 83.31 441 SER A N 1
ATOM 3472 C CA . SER A 1 441 ? -7.562 16.737 21.144 1.00 83.31 441 SER A CA 1
ATOM 3473 C C . SER A 1 441 ? -8.953 16.206 20.804 1.00 83.31 441 SER A C 1
ATOM 3475 O O . SER A 1 441 ? -9.952 16.846 21.115 1.00 83.31 441 SER A O 1
ATOM 3477 N N . LEU A 1 442 ? -9.035 15.051 20.145 1.00 85.88 442 LEU A N 1
ATOM 3478 C CA . LEU A 1 442 ? -10.300 14.369 19.872 1.00 85.88 442 LEU A CA 1
ATOM 3479 C C . LEU A 1 442 ? -10.281 12.987 20.510 1.00 85.88 442 LEU A C 1
ATOM 3481 O O . LEU A 1 442 ? -9.303 12.252 20.396 1.00 85.88 442 LEU A O 1
ATOM 3485 N N . THR A 1 443 ? -11.383 12.628 21.152 1.00 86.88 443 THR A N 1
ATOM 3486 C CA . THR A 1 443 ? -11.647 11.275 21.641 1.00 86.88 443 THR A CA 1
ATOM 3487 C C . THR A 1 443 ? -13.107 10.917 21.393 1.00 86.88 443 THR A C 1
ATOM 3489 O O . THR A 1 443 ? -13.911 11.777 21.035 1.00 86.88 443 THR A O 1
ATOM 3492 N N . ILE A 1 444 ? -13.462 9.647 21.553 1.00 84.25 444 ILE A N 1
ATOM 3493 C CA . ILE A 1 444 ? -14.847 9.182 21.478 1.00 84.25 444 ILE A CA 1
ATOM 3494 C C . ILE A 1 444 ? -15.197 8.537 22.810 1.00 84.25 444 ILE A C 1
ATOM 3496 O O . ILE A 1 444 ? -14.530 7.595 23.230 1.00 84.25 444 ILE A O 1
ATOM 3500 N N . ASP A 1 445 ? -16.265 9.015 23.439 1.00 77.88 445 ASP A N 1
ATOM 3501 C CA . ASP A 1 445 ? -16.808 8.454 24.674 1.00 77.88 445 ASP A CA 1
ATOM 3502 C C . ASP A 1 445 ? -18.252 8.004 24.452 1.00 77.88 445 ASP A C 1
ATOM 3504 O O . ASP A 1 445 ? -19.079 8.763 23.945 1.00 77.88 445 ASP A O 1
ATOM 3508 N N . ALA A 1 446 ? -18.543 6.739 24.760 1.00 75.19 446 ALA A N 1
ATOM 3509 C CA . ALA A 1 446 ? -19.844 6.102 24.528 1.00 75.19 446 ALA A CA 1
ATOM 3510 C C . ALA A 1 446 ? -20.439 6.330 23.112 1.00 75.19 446 ALA A C 1
ATOM 3512 O O . ALA A 1 446 ? -21.653 6.306 22.923 1.00 75.19 446 ALA A O 1
ATOM 3513 N N . GLY A 1 447 ? -19.586 6.534 22.099 1.00 71.19 447 GLY A N 1
ATOM 3514 C CA . GLY A 1 447 ? -19.990 6.809 20.715 1.00 71.19 447 GLY A CA 1
ATOM 3515 C C . GLY A 1 447 ? -20.168 8.290 20.357 1.00 71.19 447 GLY A C 1
ATOM 3516 O O . GLY A 1 447 ? -20.456 8.582 19.199 1.00 71.19 447 GLY A O 1
ATOM 3517 N N . ASN A 1 448 ? -19.949 9.212 21.296 1.00 68.44 448 ASN A N 1
ATOM 3518 C CA . ASN A 1 448 ? -19.970 10.653 21.056 1.00 68.44 448 ASN A CA 1
ATOM 3519 C C . ASN A 1 448 ? -18.543 11.203 20.900 1.00 68.44 448 ASN A C 1
ATOM 3521 O O . ASN A 1 448 ? -17.696 10.925 21.752 1.00 68.44 448 ASN A O 1
ATOM 3525 N N . PRO A 1 449 ? -18.251 11.999 19.854 1.00 67.56 449 PRO A N 1
ATOM 3526 C CA . PRO A 1 449 ? -16.968 12.676 19.738 1.00 67.56 449 PRO A CA 1
ATOM 3527 C C . PRO A 1 449 ? -16.861 13.789 20.787 1.00 67.56 449 PRO A C 1
ATOM 3529 O O . PRO A 1 449 ? -17.708 14.679 20.859 1.00 67.56 449 PRO A O 1
ATOM 3532 N N . ILE A 1 450 ? -15.796 13.754 21.582 1.00 70.62 450 ILE A N 1
ATOM 3533 C CA . ILE A 1 450 ? -15.423 14.795 22.536 1.00 70.62 450 ILE A CA 1
ATOM 3534 C C . ILE A 1 450 ? -14.181 15.499 21.995 1.00 70.62 450 ILE A C 1
ATOM 3536 O O . ILE A 1 450 ? -13.159 14.864 21.735 1.00 70.62 450 ILE A O 1
ATOM 3540 N N . CYS A 1 451 ? -14.273 16.819 21.842 1.00 67.81 451 CYS A N 1
ATOM 3541 C CA . CYS A 1 451 ? -13.148 17.675 21.488 1.00 67.81 451 CYS A CA 1
ATOM 3542 C C . CYS A 1 451 ? -12.636 18.379 22.744 1.00 67.81 451 CYS A C 1
ATOM 3544 O O . CYS A 1 451 ? -13.352 19.187 23.333 1.00 67.81 451 CYS A O 1
ATOM 3546 N N . GLY A 1 452 ? -11.414 18.057 23.158 1.00 65.94 452 GLY A N 1
ATOM 3547 C CA . GLY A 1 452 ? -10.693 18.809 24.173 1.00 65.94 452 GLY A CA 1
ATOM 3548 C C . GLY A 1 452 ? -10.082 20.079 23.585 1.00 65.94 452 GLY A C 1
ATOM 3549 O O . GLY A 1 452 ? -9.932 20.220 22.367 1.00 65.94 452 GLY A O 1
ATOM 3550 N N . ASP A 1 453 ? -9.754 21.012 24.470 1.00 63.44 453 ASP A N 1
ATOM 3551 C CA . ASP A 1 453 ? -9.297 22.347 24.098 1.00 63.44 453 ASP A CA 1
ATOM 3552 C C . ASP A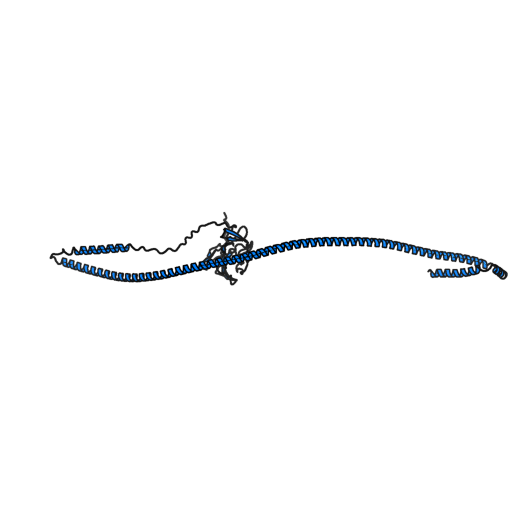 1 453 ? -7.978 22.326 23.307 1.00 63.44 453 ASP A C 1
ATOM 3554 O O . ASP A 1 453 ? -7.154 21.422 23.472 1.00 63.44 453 ASP A O 1
ATOM 3558 N N . GLY A 1 454 ? -7.787 23.320 22.439 1.00 59.50 454 GLY A N 1
ATOM 3559 C CA . GLY A 1 454 ? -6.586 23.490 21.615 1.00 59.50 454 GLY A CA 1
ATOM 3560 C C . GLY A 1 454 ? -6.099 24.938 21.607 1.00 59.50 454 GLY A C 1
ATOM 3561 O O . GLY A 1 454 ? -6.655 25.805 22.279 1.00 59.50 454 GLY A O 1
ATOM 3562 N N . GLU A 1 455 ? -5.041 25.209 20.853 1.00 66.62 455 GLU A N 1
ATOM 3563 C CA . GLU A 1 455 ? -4.417 26.530 20.802 1.00 66.62 455 GLU A CA 1
ATOM 3564 C C . GLU A 1 455 ? -5.275 27.515 19.994 1.00 66.62 455 GLU A C 1
ATOM 3566 O O . GLU A 1 455 ? -5.791 27.191 18.915 1.00 66.62 455 GLU A O 1
ATOM 3571 N N . ILE A 1 456 ? -5.431 28.726 20.530 1.00 57.62 456 ILE A N 1
ATOM 3572 C CA . ILE A 1 456 ? -6.177 29.819 19.903 1.00 57.62 456 ILE A CA 1
ATOM 3573 C C . ILE A 1 456 ? -5.195 30.613 19.052 1.00 57.62 456 ILE A C 1
ATOM 3575 O O . ILE A 1 456 ? -4.173 31.078 19.553 1.00 57.62 456 ILE A O 1
ATOM 3579 N N . HIS A 1 457 ? -5.505 30.799 17.772 1.00 46.28 457 HIS A N 1
ATOM 3580 C CA . HIS A 1 457 ? -4.711 31.681 16.929 1.00 46.28 457 HIS A CA 1
ATOM 3581 C C . HIS A 1 457 ? -5.283 33.103 16.982 1.00 46.28 457 HIS A C 1
ATOM 3583 O O . HIS A 1 457 ? -5.970 33.533 16.063 1.00 46.28 457 HIS A O 1
ATOM 3589 N N . ASP A 1 458 ? -5.009 33.838 18.063 1.00 36.16 458 ASP A N 1
ATOM 3590 C CA . ASP A 1 458 ? -5.242 35.285 18.070 1.00 36.16 458 ASP A CA 1
ATOM 3591 C C . ASP A 1 458 ? -4.131 35.954 17.250 1.00 36.16 458 ASP A C 1
ATOM 3593 O O . ASP A 1 458 ? -2.968 35.984 17.649 1.00 36.16 458 ASP A O 1
ATOM 3597 N N . GLN A 1 459 ? -4.471 36.514 16.085 1.00 36.62 459 GLN A N 1
ATOM 3598 C CA . GLN A 1 459 ? -3.535 37.314 15.279 1.00 36.62 459 GLN A CA 1
ATOM 3599 C C . GLN A 1 459 ? -3.233 38.706 15.868 1.00 36.62 459 GLN A C 1
ATOM 3601 O O . GLN A 1 459 ? -2.637 39.551 15.205 1.00 36.62 459 GLN A O 1
ATOM 3606 N N . HIS A 1 460 ? -3.556 38.947 17.136 1.00 31.59 460 HIS A N 1
ATOM 3607 C CA . HIS A 1 460 ? -3.154 40.148 17.851 1.00 31.59 460 HIS A CA 1
ATOM 3608 C C . HIS A 1 460 ? -2.821 39.797 19.300 1.00 31.59 460 HIS A C 1
ATOM 3610 O O . HIS A 1 460 ? -3.718 39.780 20.126 1.00 31.59 460 HIS A O 1
ATOM 3616 N N . ILE A 1 461 ? -1.543 39.512 19.586 1.00 31.20 461 ILE A N 1
ATOM 3617 C CA . ILE A 1 461 ? -0.766 39.970 20.759 1.00 31.20 461 ILE A CA 1
ATOM 3618 C C . ILE A 1 461 ? 0.681 39.438 20.630 1.00 31.20 461 ILE A C 1
ATOM 3620 O O . ILE A 1 461 ? 0.963 38.251 20.731 1.00 31.20 461 ILE A O 1
ATOM 3624 N N . SER A 1 462 ? 1.563 40.384 20.298 1.00 26.58 462 SER A N 1
ATOM 3625 C CA . SER A 1 462 ? 2.984 40.557 20.647 1.00 26.58 462 SER A CA 1
ATOM 3626 C C . SER A 1 462 ? 3.887 39.366 21.026 1.00 26.58 462 SER A C 1
ATOM 3628 O O . SER A 1 462 ? 3.681 38.682 22.020 1.00 26.58 462 SER A O 1
ATOM 3630 N N . SER A 1 463 ? 5.009 39.302 20.300 1.00 31.31 463 SER A N 1
ATOM 3631 C CA . SER A 1 463 ? 6.406 39.286 20.780 1.00 31.31 463 SER A CA 1
ATOM 3632 C C . SER A 1 463 ? 6.741 38.885 22.229 1.00 31.31 463 SER A C 1
ATOM 3634 O O . SER A 1 463 ? 6.201 39.423 23.190 1.00 31.31 463 SER A O 1
ATOM 3636 N N . SER A 1 464 ? 7.870 38.170 22.320 1.00 30.47 464 SER A N 1
ATOM 3637 C CA . SER A 1 464 ? 8.778 37.986 23.466 1.00 30.47 464 SER A CA 1
ATOM 3638 C C . SER A 1 464 ? 8.385 36.945 24.519 1.00 30.47 464 SER A C 1
ATOM 3640 O O . SER A 1 464 ? 7.559 37.195 25.383 1.00 30.47 464 SER A O 1
ATOM 3642 N N . ALA A 1 465 ? 9.056 35.791 24.456 1.00 27.12 465 ALA A N 1
ATOM 3643 C CA . ALA A 1 465 ? 9.748 35.150 25.582 1.00 27.12 465 ALA A CA 1
ATOM 3644 C C . ALA A 1 465 ? 10.226 33.759 25.137 1.00 27.12 465 ALA A C 1
ATOM 3646 O O . ALA A 1 465 ? 9.460 32.802 25.148 1.00 27.12 465 ALA A O 1
ATOM 3647 N N . HIS A 1 466 ? 11.481 33.648 24.708 1.00 27.94 466 HIS A N 1
ATOM 3648 C CA . HIS A 1 466 ? 12.251 32.409 24.831 1.00 27.94 466 HIS A CA 1
ATOM 3649 C C . HIS A 1 466 ? 13.545 32.809 25.540 1.00 27.94 466 HIS A C 1
ATOM 3651 O O . HIS A 1 466 ? 14.400 33.470 24.949 1.00 27.94 466 HIS A O 1
ATOM 3657 N N . SER A 1 467 ? 13.605 32.491 26.831 1.00 29.56 467 SER A N 1
ATOM 3658 C CA . SER A 1 467 ? 14.830 32.358 27.620 1.00 29.56 467 SER A CA 1
ATOM 3659 C C . SER A 1 467 ? 15.066 30.880 27.860 1.00 29.56 467 SER A C 1
ATOM 3661 O O . SER A 1 467 ? 14.069 30.243 28.280 1.00 29.56 467 SER A O 1
#